Protein 8XJC (pdb70)

Sequence (555 aa):
DKRDITAIKNMAGCYEVSFNFSETFSPNKEYKKKDNYHSKALEWVAVVEEQPNKIALQHLLVVNPKGEGKNAIVKHWRQDWLYENTDLYVFNKENHWKYKSLNPKQVKGQWTQIVYQVDDAPRYSGSGTWIHLDEKTFWESTADAPLPRREYTTRTDYNVLNRTNRHEITEWGWLHFQDNKKILRQDNQEDTIVAEEIGKEYYKKIDDKKCLIAQNYWKEYAPLWAAVREEWANKMNKKQDLYVKPKVQDTYLYSELMKLEPQQTTEAKELVKKYIVDKRDITAIKNMAGCYEVSFNFSETFSPNKEYKKKDNYHSKALEWVAVVEEQPNKIALQHLLVVNPKGEGKNAIVKHWRQDWLYENTDLYVFNKENHWKYKSLNPKQVKGQWTQIVYQVDDAPRYSGSGTWIHLDEKTFWESTADAPLPRREYTTRTDYNVLNRTNRHEITEWGWLHFQDNKKILRQDNQEDTIVAEEIGKEYYKKIDDKKCLIAQNYWKEYAPLWAAVREEWANKMNKKQDLYVKPKVQDTYLYSELMKLEPQQTTEAKELVKKYIVK

B-factor: mean 46.9, std 15.64, range [17.6, 146.53]

Solvent-accessible surface area: 26877 Å² total; per-residue (Å²): 100,151,116,9,50,70,3,0,79,69,0,18,15,0,0,57,0,16,25,23,14,1,8,4,31,32,103,84,166,131,41,171,69,86,140,57,88,108,34,127,22,23,0,33,2,12,57,44,47,91,82,114,85,61,0,1,0,0,0,0,33,10,97,64,86,194,19,161,23,52,132,3,4,56,1,46,19,12,0,6,0,40,70,69,25,34,46,6,7,38,12,49,74,112,60,20,10,99,30,100,75,32,88,85,148,103,2,138,24,15,6,0,2,9,1,19,46,46,19,0,2,0,45,7,4,7,26,0,17,7,9,26,78,41,156,54,37,5,2,21,10,73,9,42,0,24,28,17,164,38,15,119,92,100,16,139,60,7,35,0,0,22,11,32,2,21,0,29,31,33,188,84,6,0,31,4,22,1,31,0,74,1,15,32,58,88,113,154,83,130,80,65,56,22,1,21,2,1,0,10,15,58,0,97,112,54,82,90,138,109,0,88,31,0,62,77,4,22,162,101,21,26,81,1,1,35,5,0,29,101,22,2,39,78,29,19,113,122,111,79,43,0,110,15,102,70,71,22,147,122,40,124,6,46,44,23,2,38,147,24,80,20,144,43,51,97,81,0,58,92,28,0,99,88,2,29,124,106,151,129,7,56,71,3,0,79,62,0,15,10,0,0,55,0,16,33,22,18,2,9,5,30,32,105,80,191,150,46,174,66,81,141,57,87,113,35,114,22,26,0,39,2,8,57,34,46,95,91,126,75,62,3,1,0,0,0,0,29,11,99,68,90,190,17,160,32,48,144,4,4,65,5,44,27,10,0,4,0,30,69,75,25,36,47,5,4,32,8,36,31,119,54,24,8,82,53,100,72,38,77,100,149,87,3,161,22,16,7,0,2,6,2,21,40,43,31,1,3,0,49,11,4,5,22,0,18,7,9,27,83,37,182,55,36,7,1,20,14,84,8,40,0,18,27,13,160,41,18,120,91,84,16,136,62,10,33,0,0,26,20,45,2,22,1,30,32,36,182,101,9,0,29,7,23,5,21,0,71,2,16,60,41,66,118,162,106,157,62,68,53,30,0,14,2,0,0,11,5,69,2,122,106,46,97,73,131,138,0,68,27,0,40,76,8,22,168,98,17,27,81,1,1,41,5,0,40,101,24,3,36,78,19,26,110,132,105,97,48,1,94,18,78,87,87,20,167,116,30,134,6,44,52,38,0,31,149,24,101,18,150,49,44,86,74,0,49,94,22,0,112,89,3,19,79,156

Radius of gyration: 26.96 Å; Cα contacts (8 Å, |Δi|>4): 1261; chains: 2; bounding box: 69×71×64 Å

Structure (mmCIF, N/CA/C/O backbone):
data_8XJC
#
_entry.id   8XJC
#
_cell.length_a   110.480
_cell.length_b   120.060
_cell.length_c   53.850
_cell.angle_alpha   90.00
_cell.angle_beta   90.00
_cell.angle_gamma   90.00
#
_symmetry.space_group_name_H-M   'P 21 21 2'
#
loop_
_entity.id
_entity.type
_entity.pdbx_description
1 polymer haemophore
2 water water
#
loop_
_atom_site.group_PDB
_atom_site.id
_atom_site.type_symbol
_atom_site.label_atom_id
_atom_site.label_alt_id
_atom_site.label_comp_id
_atom_site.label_asym_id
_atom_site.label_entity_id
_atom_site.label_seq_id
_atom_site.pdbx_PDB_ins_code
_atom_site.Cartn_x
_atom_site.Cartn_y
_atom_site.Cartn_z
_atom_site.occupancy
_atom_site.B_iso_or_equiv
_atom_site.auth_seq_id
_atom_site.auth_comp_id
_atom_site.auth_asym_id
_atom_site.auth_atom_id
_atom_site.pdbx_PDB_model_num
ATOM 1 N N . ASP A 1 21 ? -1.389 23.870 -26.154 1.00 52.42 21 ASP A N 1
ATOM 2 C CA . ASP A 1 21 ? -2.406 23.881 -27.161 1.00 50.20 21 ASP A CA 1
ATOM 3 C C . ASP A 1 21 ? -2.789 25.298 -27.212 1.00 50.05 21 ASP A C 1
ATOM 4 O O . ASP A 1 21 ? -3.644 25.641 -28.020 1.00 46.80 21 ASP A O 1
ATOM 9 N N . LYS A 1 22 ? -2.193 26.130 -26.361 1.00 55.94 22 LYS A N 1
ATOM 10 C CA . LYS A 1 22 ? -2.538 27.558 -26.284 1.00 49.74 22 LYS A CA 1
ATOM 11 C C . LYS A 1 22 ? -3.870 27.693 -25.644 1.00 47.11 22 LYS A C 1
ATOM 12 O O . LYS A 1 22 ? -4.067 28.555 -24.808 1.00 42.85 22 LYS A O 1
ATOM 18 N N . ARG A 1 23 ? -4.793 26.831 -26.018 1.00 44.22 23 ARG A N 1
ATOM 19 C CA . ARG A 1 23 ? -6.101 26.826 -25.430 1.00 38.96 23 ARG A CA 1
ATOM 20 C C . ARG A 1 23 ? -5.943 26.329 -24.028 1.00 36.89 23 ARG A C 1
ATOM 21 O O . ARG A 1 23 ? -6.806 26.536 -23.198 1.00 36.82 23 ARG A O 1
ATOM 29 N N . ASP A 1 24 ? -4.823 25.699 -23.742 1.00 35.92 24 ASP A N 1
ATOM 30 C CA . ASP A 1 24 ? -4.553 25.205 -22.409 1.00 34.02 24 ASP A CA 1
ATOM 31 C C . ASP A 1 24 ? -4.396 26.352 -21.475 1.00 32.23 24 ASP A C 1
ATOM 32 O O . ASP A 1 24 ? -4.966 26.349 -20.413 1.00 33.38 24 ASP A O 1
ATOM 37 N N . ILE A 1 25 ? -3.631 27.347 -21.866 1.00 36.48 25 ILE A N 1
ATOM 38 C CA . ILE A 1 25 ? -3.380 28.524 -21.048 1.00 35.46 25 ILE A CA 1
ATOM 39 C C . ILE A 1 25 ? -4.602 29.383 -20.951 1.00 31.56 25 ILE A C 1
ATOM 40 O O . ILE A 1 25 ? -4.876 29.960 -19.923 1.00 32.46 25 ILE A O 1
ATOM 45 N N . THR A 1 26 ? -5.363 29.448 -22.018 1.00 30.69 26 THR A N 1
ATOM 46 C CA . THR A 1 26 ? -6.582 30.218 -22.030 1.00 35.28 26 THR A CA 1
ATOM 47 C C . THR A 1 26 ? -7.563 29.623 -21.046 1.00 37.17 26 THR A C 1
ATOM 48 O O . THR A 1 26 ? -8.272 30.344 -20.371 1.00 37.69 26 THR A O 1
ATOM 52 N N . ALA A 1 27 ? -7.589 28.313 -20.928 1.00 30.29 27 ALA A N 1
ATOM 53 C CA . ALA A 1 27 ? -8.469 27.628 -19.995 1.00 31.47 27 ALA A CA 1
ATOM 54 C C . ALA A 1 27 ? -8.183 27.852 -18.536 1.00 32.01 27 ALA A C 1
ATOM 55 O O . ALA A 1 27 ? -9.093 27.973 -17.746 1.00 29.35 27 ALA A O 1
ATOM 57 N N . ILE A 1 28 ? -6.921 27.855 -18.158 1.00 31.85 28 ILE A N 1
ATOM 58 C CA . ILE A 1 28 ? -6.543 28.109 -16.782 1.00 33.92 28 ILE A CA 1
ATOM 59 C C . ILE A 1 28 ? -6.846 29.541 -16.404 1.00 40.16 28 ILE A C 1
ATOM 60 O O . ILE A 1 28 ? -7.300 29.822 -15.311 1.00 43.01 28 ILE A O 1
ATOM 65 N N . LYS A 1 29 ? -6.633 30.458 -17.324 1.00 38.49 29 LYS A N 1
ATOM 66 C CA . LYS A 1 29 ? -6.843 31.860 -17.043 1.00 37.33 29 LYS A CA 1
ATOM 67 C C . LYS A 1 29 ? -8.293 32.263 -17.081 1.00 42.46 29 LYS A C 1
ATOM 68 O O . LYS A 1 29 ? -8.614 33.402 -16.795 1.00 49.25 29 LYS A O 1
ATOM 74 N N . ASN A 1 30 ? -9.184 31.337 -17.409 1.00 41.94 30 ASN A N 1
ATOM 75 C CA . ASN A 1 30 ? -10.618 31.612 -17.402 1.00 42.73 30 ASN A CA 1
ATOM 76 C C . ASN A 1 30 ? -11.174 31.179 -16.074 1.00 40.37 30 ASN A C 1
ATOM 77 O O . ASN A 1 30 ? -12.368 31.255 -15.850 1.00 37.80 30 ASN A O 1
ATOM 82 N N . MET A 1 31 ? -10.309 30.714 -15.186 1.00 35.39 31 MET A N 1
ATOM 83 C CA . MET A 1 31 ? -10.728 30.292 -13.873 1.00 38.98 31 MET A CA 1
ATOM 84 C C . MET A 1 31 ? -10.507 31.453 -12.961 1.00 39.73 31 MET A C 1
ATOM 85 O O . MET A 1 31 ? -10.590 31.331 -11.759 1.00 34.96 31 MET A O 1
ATOM 90 N N . ALA A 1 32 ? -10.250 32.603 -13.536 1.00 38.44 32 ALA A N 1
ATOM 91 C CA . ALA A 1 32 ? -9.997 33.783 -12.769 1.00 37.41 32 ALA A CA 1
ATOM 92 C C . ALA A 1 32 ? -11.068 34.821 -12.919 1.00 39.18 32 ALA A C 1
ATOM 93 O O . ALA A 1 32 ? -11.692 34.911 -13.949 1.00 44.92 32 ALA A O 1
ATOM 95 N N . GLY A 1 33 ? -11.280 35.622 -11.890 1.00 39.36 33 GLY A N 1
ATOM 96 C CA . GLY A 1 33 ? -12.276 36.673 -11.922 1.00 38.25 33 GLY A CA 1
ATOM 97 C C . GLY A 1 33 ? -12.985 36.797 -10.611 1.00 38.45 33 GLY A C 1
ATOM 98 O O . GLY A 1 33 ? -12.471 36.342 -9.613 1.00 34.99 33 GLY A O 1
ATOM 99 N N . CYS A 1 34 ? -14.154 37.422 -10.601 1.00 40.41 34 CYS A N 1
ATOM 100 C CA . CYS A 1 34 ? -14.952 37.477 -9.384 1.00 38.94 34 CYS A CA 1
ATOM 101 C C . CYS A 1 34 ? -16.041 36.462 -9.509 1.00 37.22 34 CYS A C 1
ATOM 102 O O . CYS A 1 34 ? -16.707 36.405 -10.519 1.00 43.56 34 CYS A O 1
ATOM 105 N N . TYR A 1 35 ? -16.200 35.633 -8.495 1.00 37.58 35 TYR A N 1
ATOM 106 C CA . TYR A 1 35 ? -17.169 34.564 -8.540 1.00 41.57 35 TYR A CA 1
ATOM 107 C C . TYR A 1 35 ? -18.034 34.407 -7.320 1.00 38.58 35 TYR A C 1
ATOM 108 O O . TYR A 1 35 ? -17.623 34.723 -6.231 1.00 39.47 35 TYR A O 1
ATOM 117 N N . GLU A 1 36 ? -19.247 33.919 -7.513 1.00 38.84 36 GLU A N 1
ATOM 118 C CA . GLU A 1 36 ? -20.116 33.605 -6.406 1.00 40.31 36 GLU A CA 1
ATOM 119 C C . GLU A 1 36 ? -20.115 32.107 -6.376 1.00 40.70 36 GLU A C 1
ATOM 120 O O . GLU A 1 36 ? -20.615 31.485 -7.287 1.00 41.95 36 GLU A O 1
ATOM 126 N N . VAL A 1 37 ? -19.567 31.513 -5.323 1.00 42.44 37 VAL A N 1
ATOM 127 C CA . VAL A 1 37 ? -19.394 30.071 -5.283 1.00 37.00 37 VAL A CA 1
ATOM 128 C C . VAL A 1 37 ? -20.381 29.309 -4.451 1.00 39.62 37 VAL A C 1
ATOM 129 O O . VAL A 1 37 ? -20.708 29.714 -3.367 1.00 44.12 37 VAL A O 1
ATOM 133 N N . SER A 1 38 ? -20.856 28.196 -4.973 1.00 34.94 38 SER A N 1
ATOM 134 C CA . SER A 1 38 ? -21.794 27.360 -4.271 1.00 42.81 38 SER A CA 1
ATOM 135 C C . SER A 1 38 ? -21.113 26.067 -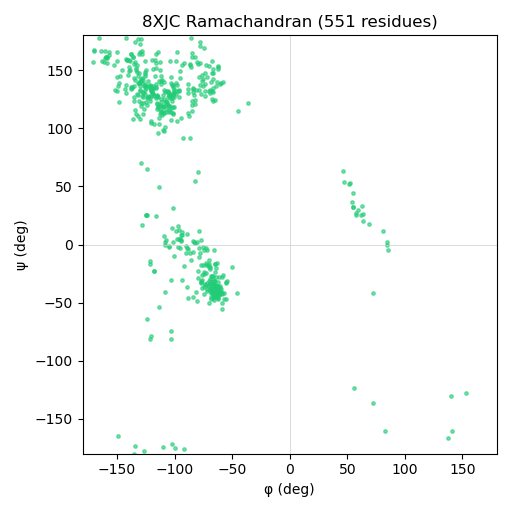4.020 1.00 40.98 38 SER A C 1
ATOM 136 O O . SER A 1 38 ? -20.710 25.404 -4.946 1.00 34.75 38 SER A O 1
ATOM 139 N N . PHE A 1 39 ? -20.982 25.696 -2.760 1.00 37.79 39 PHE A N 1
ATOM 140 C CA . PHE A 1 39 ? -20.299 24.479 -2.408 1.00 34.44 39 PHE A CA 1
ATOM 141 C C . PHE A 1 39 ? -21.304 23.426 -2.026 1.00 37.91 39 PHE A C 1
ATOM 142 O O . PHE A 1 39 ? -22.118 23.642 -1.165 1.00 34.17 39 PHE A O 1
ATOM 150 N N . ASN A 1 40 ? -21.233 22.273 -2.671 1.00 37.12 40 ASN A N 1
ATOM 151 C CA . ASN A 1 40 ? -22.190 21.220 -2.450 1.00 31.37 40 ASN A CA 1
ATOM 152 C C . ASN A 1 40 ? -21.510 19.884 -2.320 1.00 29.46 40 ASN A C 1
ATOM 153 O O . ASN A 1 40 ? -20.793 19.487 -3.202 1.00 29.03 40 ASN A O 1
ATOM 158 N N . PHE A 1 41 ? -21.737 19.189 -1.214 1.00 32.31 41 PHE A N 1
ATOM 159 C CA . PHE A 1 41 ? -21.132 17.880 -0.963 1.00 34.75 41 PHE A CA 1
ATOM 160 C C . PHE A 1 41 ? -22.113 16.814 -0.472 1.00 33.62 41 PHE A C 1
ATOM 161 O O . PHE A 1 41 ? -22.827 17.049 0.465 1.00 38.00 41 PHE A O 1
ATOM 169 N N . SER A 1 42 ? -22.133 15.642 -1.099 1.00 31.24 42 SER A N 1
ATOM 170 C CA . SER A 1 42 ? -23.037 14.551 -0.723 1.00 32.97 42 SER A CA 1
ATOM 171 C C . SER A 1 42 ? -22.380 13.230 -0.672 1.00 33.07 42 SER A C 1
ATOM 172 O O . SER A 1 42 ? -21.774 12.797 -1.625 1.00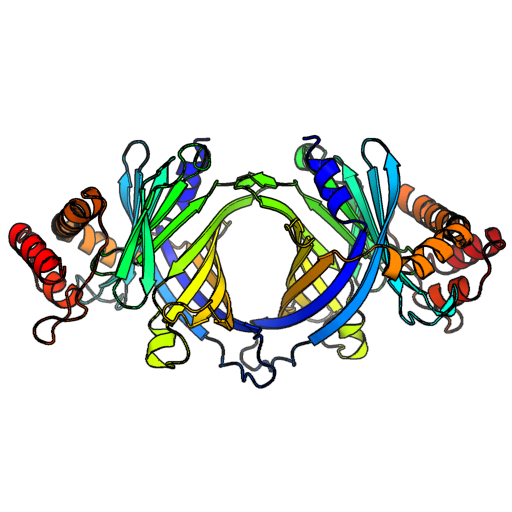 35.79 42 SER A O 1
ATOM 175 N N . GLU A 1 43 ? -22.536 12.553 0.440 1.00 32.78 43 GLU A N 1
ATOM 176 C CA . GLU A 1 43 ? -21.994 11.240 0.566 1.00 32.96 43 GLU A CA 1
ATOM 177 C C . GLU A 1 43 ? -22.826 10.282 -0.206 1.00 33.21 43 GLU A C 1
ATOM 178 O O . GLU A 1 43 ? -24.032 10.401 -0.247 1.00 41.72 43 GLU A O 1
ATOM 184 N N . THR A 1 44 ? -22.180 9.312 -0.826 1.00 37.74 44 THR A N 1
ATOM 185 C CA . THR A 1 44 ? -22.870 8.394 -1.701 1.00 39.01 44 THR A CA 1
ATOM 186 C C . THR A 1 44 ? -22.792 6.934 -1.307 1.00 34.06 44 THR A C 1
ATOM 187 O O . THR A 1 44 ? -23.721 6.400 -0.738 1.00 37.02 44 THR A O 1
ATOM 191 N N . PHE A 1 45 ? -21.681 6.285 -1.596 1.00 37.54 45 PHE A N 1
ATOM 192 C CA . PHE A 1 45 ? -21.542 4.867 -1.328 1.00 37.01 45 PHE A CA 1
ATOM 193 C C . PHE A 1 45 ? -20.533 4.489 -0.261 1.00 40.77 45 PHE A C 1
ATOM 194 O O . PHE A 1 45 ? -19.607 5.223 -0.011 1.00 47.89 45 PHE A O 1
ATOM 202 N N . SER A 1 46 ? -20.686 3.324 0.346 1.00 44.95 46 SER A N 1
ATOM 203 C CA . SER A 1 46 ? -19.723 2.841 1.322 1.00 42.77 46 SER A CA 1
ATOM 204 C C . SER A 1 46 ? -19.697 1.349 1.301 1.00 44.10 46 SER A C 1
ATOM 205 O O . SER A 1 46 ? -20.725 0.729 1.098 1.00 46.77 46 SER A O 1
ATOM 208 N N . PRO A 1 47 ? -18.499 0.735 1.507 1.00 44.76 47 PRO A N 1
ATOM 209 C CA . PRO A 1 47 ? -18.516 -0.725 1.572 1.00 42.40 47 PRO A CA 1
ATOM 210 C C . PRO A 1 47 ? -19.121 -1.289 2.822 1.00 43.68 47 PRO A C 1
ATOM 211 O O . PRO A 1 47 ? -19.461 -2.456 2.834 1.00 49.31 47 PRO A O 1
ATOM 215 N N . ASN A 1 48 ? -19.243 -0.495 3.865 1.00 45.04 48 ASN A N 1
ATOM 216 C CA . ASN A 1 48 ? -19.894 -0.937 5.067 1.00 50.27 48 ASN A CA 1
ATOM 217 C C . ASN A 1 48 ? -21.349 -0.747 4.798 1.00 51.96 48 ASN A C 1
ATOM 218 O O . ASN A 1 48 ? -21.794 0.351 4.538 1.00 60.41 48 ASN A O 1
ATOM 223 N N . LYS A 1 49 ? -22.111 -1.815 4.865 1.00 47.44 49 LYS A N 1
ATOM 224 C CA . LYS A 1 49 ? -23.520 -1.752 4.562 1.00 57.75 49 LYS A CA 1
ATOM 225 C C . LYS A 1 49 ? -24.268 -1.053 5.652 1.00 59.26 49 LYS A C 1
ATOM 226 O O . LYS A 1 49 ? -25.311 -0.454 5.423 1.00 60.20 49 LYS A O 1
ATOM 232 N N . GLU A 1 50 ? -23.714 -1.072 6.843 1.00 61.70 50 GLU A N 1
ATOM 233 C CA . GLU A 1 50 ? -24.394 -0.500 7.976 1.00 59.27 50 GLU A CA 1
ATOM 234 C C . GLU A 1 50 ? -24.067 0.952 8.136 1.00 58.37 50 GLU A C 1
ATOM 235 O O . GLU A 1 50 ? -24.440 1.559 9.125 1.00 56.74 50 GLU A O 1
ATOM 241 N N . TYR A 1 51 ? -23.392 1.527 7.157 1.00 54.13 51 TYR A N 1
ATOM 242 C CA . TYR A 1 51 ? -22.974 2.904 7.251 1.00 48.71 51 TYR A CA 1
ATOM 243 C C . TYR A 1 51 ? -24.099 3.883 7.200 1.00 48.39 51 TYR A C 1
ATOM 244 O O . TYR A 1 51 ? -25.026 3.730 6.426 1.00 47.78 51 TYR A O 1
ATOM 253 N N . LYS A 1 52 ? -24.003 4.922 8.019 1.00 48.82 52 LYS A N 1
ATOM 254 C CA . LYS A 1 52 ? -25.004 5.961 8.020 1.00 55.19 52 LYS A CA 1
ATOM 255 C C . LYS A 1 52 ? -24.446 7.184 7.387 1.00 52.52 52 LYS A C 1
ATOM 256 O O . LYS A 1 52 ? -23.519 7.783 7.899 1.00 50.18 52 LYS A O 1
ATOM 262 N N . LYS A 1 53 ? -25.034 7.576 6.275 1.00 52.34 53 LYS A N 1
ATOM 263 C CA . LYS A 1 53 ? -24.556 8.715 5.548 1.00 48.79 53 LYS A CA 1
ATOM 264 C C . LYS A 1 53 ? -24.747 9.983 6.298 1.00 48.78 53 LYS A C 1
ATOM 265 O O . LYS A 1 53 ? -25.759 10.181 6.940 1.00 55.50 53 LYS A O 1
ATOM 271 N N . LYS A 1 54 ? -23.791 10.877 6.181 1.00 44.54 54 LYS A N 1
ATOM 272 C CA . LYS A 1 54 ? -23.895 12.137 6.836 1.00 41.85 54 LYS A CA 1
ATOM 273 C C . LYS A 1 54 ? -24.685 13.091 6.000 1.00 45.10 54 LYS A C 1
ATOM 274 O O . LYS A 1 54 ? -24.895 12.858 4.825 1.00 44.37 54 LYS A O 1
ATOM 280 N N . ASP A 1 55 ? -25.130 14.176 6.606 1.00 42.81 55 ASP A N 1
ATOM 281 C CA . ASP A 1 55 ? -25.913 15.168 5.913 1.00 41.61 55 ASP A CA 1
ATOM 282 C C . ASP A 1 55 ? -25.129 15.947 4.907 1.00 41.54 55 ASP A C 1
ATOM 283 O O . ASP A 1 55 ? -23.931 16.122 5.042 1.00 41.58 55 ASP A O 1
ATOM 288 N N . ASN A 1 56 ? -25.807 16.455 3.899 1.00 41.80 56 ASN A N 1
ATOM 289 C CA . ASN A 1 56 ? -25.121 17.125 2.819 1.00 33.70 56 ASN A CA 1
ATOM 290 C C . ASN A 1 56 ? -24.674 18.495 3.200 1.00 40.15 56 ASN A C 1
ATOM 291 O O . ASN A 1 56 ? -25.338 19.177 3.958 1.00 43.40 56 ASN A O 1
ATOM 296 N N . TYR A 1 57 ? -23.541 18.913 2.669 1.00 42.89 57 TYR A N 1
ATOM 297 C CA . TYR A 1 57 ? -22.989 20.206 2.981 1.00 37.76 57 TYR A CA 1
ATOM 298 C C . TYR A 1 57 ? -23.259 21.202 1.920 1.00 37.14 57 TYR A C 1
ATOM 299 O O . TYR A 1 57 ? -23.026 20.938 0.764 1.00 39.14 57 TYR A O 1
ATOM 308 N N . HIS A 1 58 ? -23.760 22.360 2.305 1.00 37.06 58 HIS A N 1
ATOM 309 C CA . HIS A 1 58 ? -23.951 23.418 1.361 1.00 31.56 58 HIS A CA 1
ATOM 310 C C . HIS A 1 58 ? -23.464 24.682 1.965 1.00 38.95 58 HIS A C 1
ATOM 311 O O . HIS A 1 58 ? -23.718 24.946 3.121 1.00 45.99 58 HIS A O 1
ATOM 318 N N . SER A 1 59 ? -22.742 25.464 1.193 1.00 31.90 59 SER A N 1
ATOM 319 C CA . SER A 1 59 ? -22.286 26.744 1.638 1.00 36.08 59 SER A CA 1
ATOM 320 C C . SER A 1 59 ? -22.181 27.629 0.444 1.00 36.86 59 SER A C 1
ATOM 321 O O . SER A 1 59 ? -22.219 27.162 -0.672 1.00 37.46 59 SER A O 1
ATOM 324 N N . LYS A 1 60 ? -22.066 28.920 0.669 1.00 41.08 60 LYS A N 1
ATOM 325 C CA . LYS A 1 60 ? -21.852 29.861 -0.411 1.00 38.08 60 LYS A CA 1
ATOM 326 C C . LYS A 1 60 ? -20.775 30.851 -0.027 1.00 41.09 60 LYS A C 1
ATOM 327 O O . LYS A 1 60 ? -20.559 31.106 1.141 1.00 49.32 60 LYS A O 1
ATOM 333 N N . ALA A 1 61 ? -20.121 31.434 -1.007 1.00 38.64 61 ALA A N 1
ATOM 334 C CA . ALA A 1 61 ? -19.076 32.387 -0.750 1.00 40.47 61 ALA A CA 1
ATOM 335 C C . ALA A 1 61 ? -18.767 33.304 -1.886 1.00 42.71 61 ALA A C 1
ATOM 336 O O . ALA A 1 61 ? -19.099 33.020 -3.010 1.00 47.59 61 ALA A O 1
ATOM 338 N N . LEU A 1 62 ? -18.114 34.410 -1.593 1.00 38.46 62 LEU A N 1
ATOM 339 C CA . LEU A 1 62 ? -17.683 35.314 -2.623 1.00 37.54 62 LEU A CA 1
ATOM 340 C C . LEU A 1 62 ? -16.193 35.205 -2.718 1.00 40.53 62 LEU A C 1
ATOM 341 O O . LEU A 1 62 ? -15.512 35.348 -1.738 1.00 45.51 62 LEU A O 1
ATOM 346 N N . GLU A 1 63 ? -15.684 34.931 -3.905 1.00 35.30 63 GLU A N 1
ATOM 347 C CA . GLU A 1 63 ? -14.269 34.770 -4.104 1.00 37.00 63 GLU A CA 1
ATOM 348 C C . GLU A 1 63 ? -13.667 35.524 -5.236 1.00 35.93 63 GLU A C 1
ATOM 349 O O . GLU A 1 63 ? -14.291 35.720 -6.244 1.00 36.27 63 GLU A O 1
ATOM 355 N N . TRP A 1 64 ? -12.425 35.931 -5.072 1.00 33.73 64 TRP A N 1
ATOM 356 C CA . TRP A 1 64 ? -11.699 36.573 -6.136 1.00 37.70 64 TRP A CA 1
ATOM 357 C C . TRP A 1 64 ? -10.562 35.674 -6.511 1.00 40.29 64 TRP A C 1
ATOM 358 O O . TRP A 1 64 ? -9.747 35.359 -5.684 1.00 37.51 64 TRP A O 1
ATOM 369 N N . VAL A 1 65 ? -10.505 35.260 -7.764 1.00 34.93 65 VAL A N 1
ATOM 370 C CA . VAL A 1 65 ? -9.404 34.468 -8.222 1.00 36.53 65 VAL A CA 1
ATOM 371 C C . VAL A 1 65 ? -8.547 35.367 -9.076 1.00 33.22 65 VAL A C 1
ATOM 372 O O . VAL A 1 65 ? -9.033 36.013 -9.977 1.00 30.80 65 VAL A O 1
ATOM 376 N N . ALA A 1 66 ? -7.265 35.428 -8.766 1.00 37.43 66 ALA A N 1
ATOM 377 C CA . ALA A 1 66 ? -6.349 36.309 -9.472 1.00 40.14 66 ALA A CA 1
ATOM 378 C C . ALA A 1 66 ? -5.145 35.617 -10.046 1.00 44.14 66 ALA A C 1
ATOM 379 O O . ALA A 1 66 ? -4.620 34.712 -9.436 1.00 45.95 66 ALA A O 1
ATOM 381 N N . VAL A 1 67 ? -4.649 36.087 -11.185 1.00 37.93 67 VAL A N 1
ATOM 382 C CA . VAL A 1 67 ? -3.449 35.526 -11.775 1.00 34.76 67 VAL A CA 1
ATOM 383 C C . VAL A 1 67 ? -2.208 36.179 -11.217 1.00 40.98 67 VAL A C 1
ATOM 384 O O . VAL A 1 67 ? -1.739 37.162 -11.751 1.00 43.51 67 VAL A O 1
ATOM 388 N N . VAL A 1 68 ? -1.644 35.614 -10.165 1.00 42.86 68 VAL A N 1
ATOM 389 C CA . VAL A 1 68 ? -0.474 36.178 -9.515 1.00 39.63 68 VAL A CA 1
ATOM 390 C C . VAL A 1 68 ? 0.824 35.981 -10.282 1.00 45.24 68 VAL A C 1
ATOM 391 O O . VAL A 1 68 ? 1.619 36.900 -10.385 1.00 47.41 68 VAL A O 1
ATOM 395 N N . GLU A 1 69 ? 1.046 34.802 -10.834 1.00 47.19 69 GLU A N 1
ATOM 396 C CA . GLU A 1 69 ? 2.240 34.535 -11.609 1.00 43.05 69 GLU A CA 1
ATOM 397 C C . GLU A 1 69 ? 1.981 33.920 -12.953 1.00 39.35 69 GLU A C 1
ATOM 398 O O . GLU A 1 69 ? 1.440 32.850 -13.031 1.00 48.75 69 GLU A O 1
ATOM 404 N N . GLU A 1 70 ? 2.372 34.584 -14.024 1.00 36.91 70 GLU A N 1
ATOM 405 C CA . GLU A 1 70 ? 2.247 34.003 -15.354 1.00 46.02 70 GLU A CA 1
ATOM 406 C C . GLU A 1 70 ? 3.565 34.026 -16.093 1.00 51.00 70 GLU A C 1
ATOM 407 O O . GLU A 1 70 ? 4.119 35.078 -16.353 1.00 52.64 70 GLU A O 1
ATOM 413 N N . GLN A 1 71 ? 4.091 32.856 -16.405 1.00 53.68 71 GLN A N 1
ATOM 414 C CA . GLN A 1 71 ? 5.340 32.744 -17.108 1.00 53.00 71 GLN A CA 1
ATOM 415 C C . GLN A 1 71 ? 4.929 31.806 -18.198 1.00 52.86 71 GLN A C 1
ATOM 416 O O . GLN A 1 71 ? 3.789 31.380 -18.236 1.00 44.98 71 GLN A O 1
ATOM 422 N N . PRO A 1 72 ? 5.844 31.483 -19.141 1.00 55.17 72 PRO A N 1
ATOM 423 C CA . PRO A 1 72 ? 5.326 30.621 -20.201 1.00 53.74 72 PRO A CA 1
ATOM 424 C C . PRO A 1 72 ? 4.747 29.275 -19.769 1.00 61.15 72 PRO A C 1
ATOM 425 O O . PRO A 1 72 ? 3.708 28.895 -20.291 1.00 58.78 72 PRO A O 1
ATOM 429 N N . ASN A 1 73 ? 5.381 28.566 -18.844 1.00 54.10 73 ASN A N 1
ATOM 430 C CA . ASN A 1 73 ? 4.895 27.245 -18.467 1.00 42.45 73 ASN A CA 1
ATOM 431 C C . ASN A 1 73 ? 4.446 27.165 -17.028 1.00 43.24 73 ASN A C 1
ATOM 432 O O . ASN A 1 73 ? 4.407 26.092 -16.459 1.00 40.46 73 ASN A O 1
ATOM 437 N N . LYS A 1 74 ? 4.071 28.298 -16.448 1.00 47.08 74 LYS A N 1
ATOM 438 C CA . LYS A 1 74 ? 3.567 28.331 -15.084 1.00 38.19 74 LYS A CA 1
ATOM 439 C C . LYS A 1 74 ? 2.552 29.411 -14.885 1.00 37.34 74 LYS A C 1
ATOM 440 O O . LYS A 1 74 ? 2.830 30.557 -15.131 1.00 41.08 74 LYS A O 1
ATOM 446 N N . ILE A 1 75 ? 1.360 29.051 -14.450 1.00 38.25 75 ILE A N 1
ATOM 447 C CA . ILE A 1 75 ? 0.327 30.011 -14.154 1.00 33.06 75 ILE A CA 1
ATOM 448 C C . ILE A 1 75 ? -0.150 29.728 -12.755 1.00 31.52 75 ILE A C 1
ATOM 449 O O . ILE A 1 75 ? -0.489 28.619 -12.435 1.00 37.31 75 ILE A O 1
ATOM 454 N N . ALA A 1 76 ? -0.152 30.732 -11.907 1.00 35.08 76 ALA A N 1
ATOM 455 C CA . ALA A 1 76 ? -0.616 30.580 -10.552 1.00 36.75 76 ALA A CA 1
ATOM 456 C C . ALA A 1 76 ? -1.839 31.418 -10.285 1.00 41.32 76 ALA A C 1
ATOM 457 O O . ALA A 1 76 ? -1.897 32.570 -10.662 1.00 36.41 76 ALA A O 1
ATOM 459 N N . LEU A 1 77 ? -2.820 30.832 -9.616 1.00 38.04 77 LEU A N 1
ATOM 460 C CA . LEU A 1 77 ? -4.055 31.525 -9.334 1.00 35.06 77 LEU A CA 1
ATOM 461 C C . LEU A 1 77 ? -4.341 31.553 -7.852 1.00 37.27 77 LEU A C 1
ATOM 462 O O . LEU A 1 77 ? -4.383 30.529 -7.225 1.00 42.25 77 LEU A O 1
ATOM 467 N N . GLN A 1 78 ? -4.575 32.728 -7.297 1.00 35.89 78 GLN A N 1
ATOM 468 C CA . GLN A 1 78 ? -4.852 32.855 -5.876 1.00 39.92 78 GLN A CA 1
ATOM 469 C C . GLN A 1 78 ? -6.301 33.126 -5.606 1.00 39.89 78 GLN A C 1
ATOM 470 O O . GLN A 1 78 ? -6.886 33.982 -6.224 1.00 44.29 78 GLN A O 1
ATOM 476 N N . HIS A 1 79 ? -6.879 32.385 -4.682 1.00 37.26 79 HIS A N 1
ATOM 477 C CA . HIS A 1 79 ? -8.264 32.548 -4.352 1.00 40.47 79 HIS A CA 1
ATOM 478 C C . HIS A 1 79 ? -8.351 33.325 -3.068 1.00 51.05 79 HIS A C 1
ATOM 479 O O . HIS A 1 79 ? -7.709 32.982 -2.096 1.00 54.06 79 HIS A O 1
ATOM 486 N N . LEU A 1 80 ? -9.129 34.393 -3.062 1.00 48.55 80 LEU A N 1
ATOM 487 C CA . LEU A 1 80 ? -9.314 35.176 -1.869 1.00 44.74 80 LEU A CA 1
ATOM 488 C C . LEU A 1 80 ? -10.804 35.280 -1.619 1.00 46.50 80 LEU A C 1
ATOM 489 O O . LEU A 1 80 ? -11.553 35.499 -2.535 1.00 45.01 80 LEU A O 1
ATOM 494 N N . LEU A 1 81 ? -11.235 35.124 -0.381 1.00 48.30 81 LEU A N 1
ATOM 495 C CA . LEU A 1 81 ? -12.639 35.188 -0.039 1.00 45.54 81 LEU A CA 1
ATOM 496 C C . LEU A 1 81 ? -13.021 36.460 0.646 1.00 46.81 81 LEU A C 1
ATOM 497 O O . LEU A 1 81 ? -12.395 36.831 1.612 1.00 55.49 81 LEU A O 1
ATOM 502 N N . VAL A 1 82 ? -14.057 37.132 0.165 1.00 53.02 82 VAL A N 1
ATOM 503 C CA . VAL A 1 82 ? -14.551 38.319 0.839 1.00 51.85 82 VAL A CA 1
ATOM 504 C C . VAL A 1 82 ? -15.570 37.872 1.851 1.00 54.06 82 VAL A C 1
ATOM 505 O O . VAL A 1 82 ? -16.618 37.364 1.491 1.00 56.95 82 VAL A O 1
ATOM 509 N N . VAL A 1 83 ? -15.257 38.040 3.126 1.00 61.25 83 VAL A N 1
ATOM 510 C CA . VAL A 1 83 ? -16.126 37.558 4.170 1.00 70.17 83 VAL A CA 1
ATOM 511 C C . VAL A 1 83 ? -17.064 38.660 4.605 1.00 73.20 83 VAL A C 1
ATOM 512 O O . VAL A 1 83 ? -18.188 38.390 5.017 1.00 71.59 83 VAL A O 1
ATOM 516 N N . ASN A 1 84 ? -16.618 39.901 4.517 1.00 70.73 84 ASN A N 1
ATOM 517 C CA . ASN A 1 84 ? -17.492 41.014 4.803 1.00 76.18 84 ASN A CA 1
ATOM 518 C C . ASN A 1 84 ? -17.452 41.962 3.645 1.00 76.97 84 ASN A C 1
ATOM 519 O O . ASN A 1 84 ? -16.446 42.610 3.403 1.00 77.34 84 ASN A O 1
ATOM 524 N N . PRO A 1 85 ? -18.574 42.096 2.903 1.00 78.99 85 PRO A N 1
ATOM 525 C CA . PRO A 1 85 ? -18.411 43.033 1.787 1.00 79.92 85 PRO A CA 1
ATOM 526 C C . PRO A 1 85 ? -18.611 44.472 2.178 1.00 84.53 85 PRO A C 1
ATOM 527 O O . PRO A 1 85 ? -18.362 45.364 1.380 1.00 85.52 85 PRO A O 1
ATOM 531 N N . LYS A 1 86 ? -19.035 44.722 3.402 1.00 88.19 86 LYS A N 1
ATOM 532 C CA . LYS A 1 86 ? -19.151 46.096 3.871 1.00 89.37 86 LYS A CA 1
ATOM 533 C C . LYS A 1 86 ? -17.906 46.438 4.659 1.00 89.91 86 LYS A C 1
ATOM 534 O O . LYS A 1 86 ? -17.885 47.428 5.382 1.00 86.02 86 LYS A O 1
ATOM 540 N N . GLY A 1 87 ? -16.850 45.645 4.525 1.00 94.01 87 GLY A N 1
ATOM 541 C CA . GLY A 1 87 ? -15.655 45.860 5.328 1.00 86.18 87 GLY A CA 1
ATOM 542 C C . GLY A 1 87 ? -14.537 46.579 4.641 1.00 79.50 87 GLY A C 1
ATOM 543 O O . GLY A 1 87 ? -14.674 46.995 3.501 1.00 77.04 87 GLY A O 1
ATOM 544 N N . GLU A 1 88 ? -13.404 46.686 5.329 1.00 79.36 88 GLU A N 1
ATOM 545 C CA . GLU A 1 88 ? -12.247 47.383 4.762 1.00 90.98 88 GLU A CA 1
ATOM 546 C C . GLU A 1 88 ? -10.940 46.644 4.932 1.00 90.47 88 GLU A C 1
ATOM 547 O O . GLU A 1 88 ? -10.476 46.441 6.046 1.00 96.58 88 GLU A O 1
ATOM 553 N N . GLY A 1 89 ? -10.333 46.228 3.834 1.00 86.23 89 GLY A N 1
ATOM 554 C CA . GLY A 1 89 ? -9.024 45.609 3.910 1.00 88.39 89 GLY A CA 1
ATOM 555 C C . GLY A 1 89 ? -8.856 44.226 4.464 1.00 91.74 89 GLY A C 1
ATOM 556 O O . GLY A 1 89 ? -9.618 43.330 4.146 1.00 79.96 89 GLY A O 1
ATOM 557 N N . LYS A 1 90 ? -7.837 44.046 5.289 1.00 95.87 90 LYS A N 1
ATOM 558 C CA . LYS A 1 90 ? -7.501 42.725 5.800 1.00 88.39 90 LYS A CA 1
ATOM 559 C C . LYS A 1 90 ? -8.540 41.950 6.543 1.00 85.66 90 LYS A C 1
ATOM 560 O O . LYS A 1 90 ? -8.634 40.743 6.380 1.00 85.14 90 LYS A O 1
ATOM 566 N N . ASN A 1 91 ? -9.304 42.597 7.405 1.00 87.48 91 ASN A N 1
ATOM 567 C CA . ASN A 1 91 ? -10.226 41.805 8.211 1.00 92.79 91 ASN A CA 1
ATOM 568 C C . ASN A 1 91 ? -11.506 41.511 7.481 1.00 86.39 91 ASN A C 1
ATOM 569 O O . ASN A 1 91 ? -12.382 40.831 8.003 1.00 81.26 91 ASN A O 1
ATOM 574 N N . ALA A 1 92 ? -11.586 41.958 6.240 1.00 80.61 92 ALA A N 1
ATOM 575 C CA . ALA A 1 92 ? -12.752 41.659 5.442 1.00 80.78 92 ALA A CA 1
ATOM 576 C C . ALA A 1 92 ? -12.394 40.595 4.443 1.00 79.15 92 ALA A C 1
ATOM 577 O O . ALA A 1 92 ? -13.242 40.135 3.698 1.00 74.09 92 ALA A O 1
ATOM 579 N N . ILE A 1 93 ? -11.137 40.176 4.442 1.00 76.37 93 ILE A N 1
ATOM 580 C CA . ILE A 1 93 ? -10.670 39.204 3.472 1.00 66.15 93 ILE A CA 1
ATOM 581 C C . ILE A 1 93 ? -10.038 38.008 4.135 1.00 69.20 93 ILE A C 1
ATOM 582 O O . ILE A 1 93 ? -9.322 38.152 5.111 1.00 77.23 93 ILE A O 1
ATOM 587 N N . VAL A 1 94 ? -10.362 36.812 3.643 1.00 62.16 94 VAL A N 1
ATOM 588 C CA . VAL A 1 94 ? -9.768 35.587 4.169 1.00 59.55 94 VAL A CA 1
ATOM 589 C C . VAL A 1 94 ? -9.086 34.882 3.006 1.00 59.78 94 VAL A C 1
ATOM 590 O O . VAL A 1 94 ? -9.701 34.664 1.966 1.00 61.20 94 VAL A O 1
ATOM 594 N N . LYS A 1 95 ? -7.818 34.529 3.170 1.00 59.42 95 LYS A N 1
ATOM 595 C CA . LYS A 1 95 ? -7.073 33.876 2.097 1.00 58.68 95 LYS A CA 1
ATOM 596 C C . LYS A 1 95 ? -7.619 32.477 1.804 1.00 60.74 95 LYS A C 1
ATOM 597 O O . LYS A 1 95 ? -8.121 31.802 2.702 1.00 58.84 95 LYS A O 1
ATOM 603 N N . HIS A 1 96 ? -7.547 32.048 0.547 1.00 63.30 96 HIS A N 1
ATOM 604 C CA . HIS A 1 96 ? -8.064 30.732 0.164 1.00 57.37 96 HIS A CA 1
ATOM 605 C C . HIS A 1 96 ? -7.086 30.019 -0.768 1.00 59.46 96 HIS A C 1
ATOM 606 O O . HIS A 1 96 ? -6.211 30.650 -1.338 1.00 57.10 96 HIS A O 1
ATOM 613 N N . TRP A 1 97 ? -7.205 28.707 -0.904 1.00 46.69 97 TRP A N 1
ATOM 614 C CA . TRP A 1 97 ? -6.261 27.922 -1.720 1.00 44.70 97 TRP A CA 1
ATOM 615 C C . TRP A 1 97 ? -5.666 28.475 -3.025 1.00 43.70 97 TRP A C 1
ATOM 616 O O . TRP A 1 97 ? -6.403 28.819 -3.946 1.00 47.07 97 TRP A O 1
ATOM 627 N N . ARG A 1 98 ? -4.337 28.565 -3.108 1.00 43.55 98 ARG A N 1
ATOM 628 C CA . ARG A 1 98 ? -3.669 28.960 -4.347 1.00 36.57 98 ARG A CA 1
ATOM 629 C C . ARG A 1 98 ? -3.616 27.753 -5.271 1.00 41.31 98 ARG A C 1
ATOM 630 O O . ARG A 1 98 ? -3.657 26.620 -4.793 1.00 46.69 98 ARG A O 1
ATOM 638 N N . GLN A 1 99 ? -3.526 27.967 -6.584 1.00 33.06 99 GLN A N 1
ATOM 639 C CA . GLN A 1 99 ? -3.564 26.861 -7.480 1.00 37.30 99 GLN A CA 1
ATOM 640 C C . GLN A 1 99 ? -2.473 27.124 -8.489 1.00 39.29 99 GLN A C 1
ATOM 641 O O . GLN A 1 99 ? -2.598 28.008 -9.303 1.00 36.28 99 GLN A O 1
ATOM 647 N N . ASP A 1 100 ? -1.381 26.379 -8.421 1.00 38.34 100 ASP A N 1
ATOM 648 C CA . ASP A 1 100 ? -0.260 26.581 -9.319 1.00 32.25 100 ASP A CA 1
ATOM 649 C C . ASP A 1 100 ? -0.249 25.566 -10.408 1.00 35.63 100 ASP A C 1
ATOM 650 O O . ASP A 1 100 ? -0.296 24.388 -10.157 1.00 37.25 100 ASP A O 1
ATOM 655 N N . TRP A 1 101 ? -0.155 26.029 -11.635 1.00 33.24 101 TRP A N 1
ATOM 656 C CA . TRP A 1 101 ? -0.217 25.142 -12.774 1.00 35.98 101 TRP A CA 1
ATOM 657 C C . TRP A 1 101 ? 1.092 25.060 -13.519 1.00 33.61 101 TRP A C 1
ATOM 658 O O . TRP A 1 101 ? 1.565 26.036 -14.047 1.00 32.31 101 TRP A O 1
ATOM 669 N N . LEU A 1 102 ? 1.655 23.866 -13.599 1.00 34.75 102 LEU A N 1
ATOM 670 C CA . LEU A 1 102 ? 2.963 23.682 -14.199 1.00 34.87 102 LEU A CA 1
ATOM 671 C C . LEU A 1 102 ? 3.008 22.695 -15.341 1.00 33.57 102 LEU A C 1
ATOM 672 O O . LEU A 1 102 ? 2.729 21.541 -15.149 1.00 34.28 102 LEU A O 1
ATOM 677 N N . TYR A 1 103 ? 3.408 23.142 -16.524 1.00 33.94 103 TYR A N 1
ATOM 678 C CA . TYR A 1 103 ? 3.428 22.300 -17.710 1.00 33.06 103 TYR A CA 1
ATOM 679 C C . TYR A 1 103 ? 4.557 21.328 -17.795 1.00 31.75 103 TYR A C 1
ATOM 680 O O . TYR A 1 103 ? 5.706 21.692 -17.637 1.00 32.38 103 TYR A O 1
ATOM 689 N N . GLU A 1 104 ? 4.222 20.080 -18.059 1.00 32.51 104 GLU A N 1
ATOM 690 C CA . GLU A 1 104 ? 5.198 19.022 -18.140 1.00 38.58 104 GLU A CA 1
ATOM 691 C C . GLU A 1 104 ? 6.106 18.959 -16.945 1.00 36.53 104 GLU A C 1
ATOM 692 O O . GLU A 1 104 ? 7.305 18.875 -17.087 1.00 39.14 104 GLU A O 1
ATOM 698 N N . ASN A 1 105 ? 5.516 18.912 -15.762 1.00 36.60 105 ASN A N 1
ATOM 699 C CA . ASN A 1 105 ? 6.285 18.906 -14.533 1.00 35.89 105 ASN A CA 1
ATOM 700 C C . ASN A 1 105 ? 6.500 17.519 -13.999 1.00 42.74 105 ASN A C 1
ATOM 701 O O . ASN A 1 105 ? 5.580 16.725 -13.929 1.00 48.68 105 ASN A O 1
ATOM 706 N N . THR A 1 106 ? 7.732 17.217 -13.635 1.00 41.66 106 THR A N 1
ATOM 707 C CA . THR A 1 106 ? 8.058 15.913 -13.137 1.00 39.11 106 THR A CA 1
ATOM 708 C C . THR A 1 106 ? 8.262 15.877 -11.649 1.00 41.91 106 THR A C 1
ATOM 709 O O . THR A 1 106 ? 8.511 14.834 -11.091 1.00 41.39 106 THR A O 1
ATOM 713 N N . ASP A 1 107 ? 8.143 17.008 -10.988 1.00 42.06 107 ASP A N 1
ATOM 714 C CA . ASP A 1 107 ? 8.417 17.088 -9.571 1.00 42.84 107 ASP A CA 1
ATOM 715 C C . ASP A 1 107 ? 7.171 17.375 -8.800 1.00 40.29 107 ASP A C 1
ATOM 716 O O . ASP A 1 107 ? 6.595 18.429 -8.945 1.00 48.08 107 ASP A O 1
ATOM 721 N N . LEU A 1 108 ? 6.740 16.454 -7.965 1.00 35.77 108 LEU A N 1
ATOM 722 C CA . LEU A 1 108 ? 5.491 16.621 -7.263 1.00 39.68 108 LEU A CA 1
ATOM 723 C C . LEU A 1 108 ? 5.571 16.323 -5.807 1.00 37.86 108 LEU A C 1
ATOM 724 O O . LEU A 1 108 ? 6.337 15.503 -5.390 1.00 44.69 108 LEU A O 1
ATOM 729 N N . TYR A 1 109 ? 4.775 16.997 -5.013 1.00 40.74 109 TYR A N 1
ATOM 730 C CA . TYR A 1 109 ? 4.709 16.687 -3.613 1.00 43.28 109 TYR A CA 1
ATOM 731 C C . TYR A 1 109 ? 3.355 16.120 -3.340 1.00 39.46 109 TYR A C 1
ATOM 732 O O . TYR A 1 109 ? 2.359 16.777 -3.527 1.00 39.27 109 TYR A O 1
ATOM 741 N N . VAL A 1 110 ? 3.319 14.896 -2.865 1.00 40.26 110 VAL A N 1
ATOM 742 C CA . VAL A 1 110 ? 2.074 14.221 -2.671 1.00 35.52 110 VAL A CA 1
ATOM 743 C C . VAL A 1 110 ? 1.798 13.912 -1.219 1.00 40.83 110 VAL A C 1
ATOM 744 O O . VAL A 1 110 ? 2.669 13.524 -0.483 1.00 44.88 110 VAL A O 1
ATOM 748 N N . PHE A 1 111 ? 0.575 14.109 -0.803 1.00 39.79 111 PHE A N 1
ATOM 749 C CA . PHE A 1 111 ? 0.203 13.857 0.553 1.00 38.89 111 PHE A CA 1
ATOM 750 C C . PHE A 1 111 ? 0.253 12.422 0.914 1.00 39.54 111 PHE A C 1
ATOM 751 O O . PHE A 1 111 ? -0.262 11.592 0.195 1.00 44.65 111 PHE A O 1
ATOM 759 N N . ASN A 1 112 ? 0.881 12.126 2.040 1.00 42.84 112 ASN A N 1
ATOM 760 C CA . ASN A 1 112 ? 0.916 10.778 2.527 1.00 48.72 112 ASN A CA 1
ATOM 761 C C . ASN A 1 112 ? -0.076 10.792 3.624 1.00 54.10 112 ASN A C 1
ATOM 762 O O . ASN A 1 112 ? -1.199 10.361 3.448 1.00 58.64 112 ASN A O 1
ATOM 767 N N . LYS A 1 113 ? 0.341 11.259 4.779 1.00 56.27 113 LYS A N 1
ATOM 768 C CA . LYS A 1 113 ? -0.568 11.378 5.870 1.00 56.51 113 LYS A CA 1
ATOM 769 C C . LYS A 1 113 ? -0.047 12.281 6.931 1.00 59.48 113 LYS A C 1
ATOM 770 O O . LYS A 1 113 ? 1.136 12.545 6.960 1.00 63.98 113 LYS A O 1
ATOM 776 N N . GLU A 1 114 ? -0.914 12.829 7.765 1.00 59.39 114 GLU A N 1
ATOM 777 C CA . GLU A 1 114 ? -0.457 13.535 8.951 1.00 62.68 114 GLU A CA 1
ATOM 778 C C . GLU A 1 114 ? 0.658 14.521 8.875 1.00 64.46 114 GLU A C 1
ATOM 779 O O . GLU A 1 114 ? 1.692 14.286 9.488 1.00 63.39 114 GLU A O 1
ATOM 785 N N . ASN A 1 115 ? 0.488 15.599 8.154 1.00 59.81 115 ASN A N 1
ATOM 786 C CA . ASN A 1 115 ? 1.495 16.626 8.122 1.00 63.86 115 ASN A CA 1
ATOM 787 C C . ASN A 1 115 ? 2.745 16.184 7.413 1.00 56.93 115 ASN A C 1
ATOM 788 O O . ASN A 1 115 ? 3.777 16.805 7.551 1.00 50.93 115 ASN A O 1
ATOM 793 N N . HIS A 1 116 ? 2.642 15.118 6.634 1.00 58.77 116 HIS A N 1
ATOM 794 C CA . HIS A 1 116 ? 3.766 14.644 5.833 1.00 56.25 116 HIS A CA 1
ATOM 795 C C . HIS A 1 116 ? 3.433 14.566 4.365 1.00 52.48 116 HIS A C 1
ATOM 796 O O . HIS A 1 116 ? 2.462 13.955 3.974 1.00 54.44 116 HIS A O 1
ATOM 803 N N . TRP A 1 117 ? 4.245 15.189 3.547 1.00 48.28 117 TRP A N 1
ATOM 804 C CA . TRP A 1 117 ? 4.069 15.128 2.125 1.00 47.80 117 TRP A CA 1
ATOM 805 C C . TRP A 1 117 ? 5.325 14.493 1.574 1.00 51.85 117 TRP A C 1
ATOM 806 O O . TRP A 1 117 ? 6.412 14.856 1.969 1.00 46.41 117 TRP A O 1
ATOM 817 N N . LYS A 1 118 ? 5.181 13.543 0.668 1.00 46.14 118 LYS A N 1
ATOM 818 C CA . LYS A 1 118 ? 6.311 12.862 0.094 1.00 43.95 118 LYS A CA 1
ATOM 819 C C . LYS A 1 118 ? 6.635 13.335 -1.304 1.00 44.04 118 LYS A C 1
ATOM 820 O O . LYS A 1 118 ? 5.757 13.604 -2.075 1.00 44.70 118 LYS A O 1
ATOM 826 N N . TYR A 1 119 ? 7.907 13.488 -1.616 1.00 39.72 119 TYR A N 1
ATOM 827 C CA . TYR A 1 119 ? 8.303 13.857 -2.948 1.00 42.41 119 TYR A CA 1
ATOM 828 C C . TYR A 1 119 ? 8.198 12.724 -3.914 1.00 44.34 119 TYR A C 1
ATOM 829 O O . TYR A 1 119 ? 8.604 11.618 -3.618 1.00 45.53 119 TYR A O 1
ATOM 838 N N . LYS A 1 120 ? 7.663 13.003 -5.087 1.00 46.79 120 LYS A N 1
ATOM 839 C CA . LYS A 1 120 ? 7.510 12.007 -6.111 1.00 45.74 120 LYS A CA 1
ATOM 840 C C . LYS A 1 120 ? 8.050 12.511 -7.407 1.00 41.09 120 LYS A C 1
ATOM 841 O O . LYS A 1 120 ? 7.751 13.615 -7.801 1.00 39.88 120 LYS A O 1
ATOM 847 N N . SER A 1 121 ? 8.847 11.695 -8.078 1.00 42.62 121 SER A N 1
ATOM 848 C CA . SER A 1 121 ? 9.372 12.047 -9.378 1.00 38.79 121 SER A CA 1
ATOM 849 C C . SER A 1 121 ? 8.588 11.297 -10.416 1.00 44.54 121 SER A C 1
ATOM 850 O O . SER A 1 121 ? 8.197 10.172 -10.195 1.00 60.13 121 SER A O 1
ATOM 853 N N . LEU A 1 122 ? 8.351 11.912 -11.553 1.00 37.70 122 LEU A N 1
ATOM 854 C CA . LEU A 1 122 ? 7.608 11.275 -12.592 1.00 36.75 122 LEU A CA 1
ATOM 855 C C . LEU A 1 122 ? 8.516 11.204 -13.782 1.00 39.83 122 LEU A C 1
ATOM 856 O O . LEU A 1 122 ? 9.494 11.924 -13.843 1.00 44.58 122 LEU A O 1
ATOM 861 N N . ASN A 1 123 ? 8.234 10.300 -14.701 1.00 43.31 123 ASN A N 1
ATOM 862 C CA . ASN A 1 123 ? 9.035 10.152 -15.889 1.00 39.96 123 ASN A CA 1
ATOM 863 C C . ASN A 1 123 ? 8.485 11.165 -16.808 1.00 38.22 123 ASN A C 1
ATOM 864 O O . ASN A 1 123 ? 7.292 11.300 -16.940 1.00 38.87 123 ASN A O 1
ATOM 869 N N . PRO A 1 124 ? 9.386 11.968 -17.421 1.00 39.07 124 PRO A N 1
ATOM 870 C CA . PRO A 1 124 ? 8.850 12.904 -18.392 1.00 39.08 124 PRO A CA 1
ATOM 871 C C . PRO A 1 124 ? 7.932 12.356 -19.445 1.00 32.72 124 PRO A C 1
ATOM 872 O O . PRO A 1 124 ? 7.185 13.108 -20.024 1.00 40.91 124 PRO A O 1
ATOM 876 N N . LYS A 1 125 ? 7.958 11.073 -19.691 1.00 35.11 125 LYS A N 1
ATOM 877 C CA . LYS A 1 125 ? 7.153 10.502 -20.757 1.00 42.87 125 LYS A CA 1
ATOM 878 C C . LYS A 1 125 ? 5.718 10.506 -20.363 1.00 41.78 125 LYS A C 1
ATOM 879 O O . LYS A 1 125 ? 4.842 10.699 -21.190 1.00 43.83 125 LYS A O 1
ATOM 885 N N . GLN A 1 126 ? 5.462 10.341 -19.085 1.00 44.03 126 GLN A N 1
ATOM 886 C CA . GLN A 1 126 ? 4.106 10.304 -18.604 1.00 43.47 126 GLN A CA 1
ATOM 887 C C . GLN A 1 126 ? 3.471 11.662 -18.578 1.00 39.68 126 GLN A C 1
ATOM 888 O O . GLN A 1 126 ? 2.263 11.764 -18.666 1.00 41.85 126 GLN A O 1
ATOM 894 N N . VAL A 1 127 ? 4.271 12.711 -18.478 1.00 37.28 127 VAL A N 1
ATOM 895 C CA . VAL A 1 127 ? 3.745 14.055 -18.332 1.00 35.55 127 VAL A CA 1
ATOM 896 C C . VAL A 1 127 ? 3.679 14.904 -19.576 1.00 33.87 127 VAL A C 1
ATOM 897 O O . VAL A 1 127 ? 3.395 16.071 -19.500 1.00 33.11 127 VAL A O 1
ATOM 901 N N . LYS A 1 128 ? 3.884 14.305 -20.730 1.00 36.46 128 LYS A N 1
ATOM 902 C CA . LYS A 1 128 ? 3.786 15.034 -21.972 1.00 35.55 128 LYS A CA 1
ATOM 903 C C . LYS A 1 128 ? 2.395 15.513 -22.228 1.00 33.92 128 LYS A C 1
ATOM 904 O O . LYS A 1 128 ? 1.471 14.724 -22.263 1.00 48.34 128 LYS A O 1
ATOM 910 N N . GLY A 1 129 ? 2.228 16.804 -22.423 1.00 34.47 129 GLY A N 1
ATOM 911 C CA . GLY A 1 129 ? 0.928 17.357 -22.721 1.00 37.21 129 GLY A CA 1
ATOM 912 C C . GLY A 1 129 ? 0.166 17.605 -21.483 1.00 36.71 129 GLY A C 1
ATOM 913 O O . GLY A 1 129 ? -0.938 18.102 -21.514 1.00 35.69 129 GLY A O 1
ATOM 914 N N . GLN A 1 130 ? 0.781 17.285 -20.373 1.00 38.80 130 GLN A N 1
ATOM 915 C CA . GLN A 1 130 ? 0.108 17.407 -19.125 1.00 31.91 130 GLN A CA 1
ATOM 916 C C . GLN A 1 130 ? 0.538 18.589 -18.330 1.00 34.62 130 GLN A C 1
ATOM 917 O O . GLN A 1 130 ? 1.609 19.121 -18.540 1.00 31.85 130 GLN A O 1
ATOM 923 N N . TRP A 1 131 ? -0.319 19.015 -17.416 1.00 36.13 131 TRP A N 1
ATOM 924 C CA . TRP A 1 131 ? -0.014 20.109 -16.533 1.00 30.31 131 TRP A CA 1
ATOM 925 C C . TRP A 1 131 ? -0.213 19.580 -15.139 1.00 28.15 131 TRP A C 1
ATOM 926 O O . TRP A 1 131 ? -1.019 18.711 -14.923 1.00 31.46 131 TRP A O 1
ATOM 937 N N . THR A 1 132 ? 0.525 20.110 -14.191 1.00 29.36 132 THR A N 1
ATOM 938 C CA . THR A 1 132 ? 0.408 19.700 -12.818 1.00 29.52 132 THR A CA 1
ATOM 939 C C . THR A 1 132 ? -0.225 20.808 -12.049 1.00 33.86 132 THR A C 1
ATOM 940 O O . THR A 1 132 ? 0.146 21.950 -12.204 1.00 34.38 132 THR A O 1
ATOM 944 N N . GLN A 1 133 ? -1.208 20.485 -11.229 1.00 29.16 133 GLN A N 1
ATOM 945 C CA . GLN A 1 133 ? -1.801 21.484 -10.390 1.00 28.69 133 GLN A CA 1
ATOM 946 C C . GLN A 1 133 ? -1.432 21.190 -8.997 1.00 31.67 133 GLN A C 1
ATOM 947 O O . GLN A 1 133 ? -1.787 20.163 -8.471 1.00 36.32 133 GLN A O 1
ATOM 953 N N . ILE A 1 134 ? -0.666 22.082 -8.400 1.00 32.31 134 ILE A N 1
ATOM 954 C CA . ILE A 1 134 ? -0.321 21.948 -7.024 1.00 30.72 134 ILE A CA 1
ATOM 955 C C . ILE A 1 134 ? -1.220 22.926 -6.328 1.00 35.83 134 ILE A C 1
ATOM 956 O O . ILE A 1 134 ? -1.263 24.085 -6.681 1.00 38.34 134 ILE A O 1
ATOM 961 N N . VAL A 1 135 ? -1.990 22.438 -5.374 1.00 32.62 135 VAL A N 1
ATOM 962 C CA . VAL A 1 135 ? -2.879 23.282 -4.628 1.00 32.50 135 VAL A CA 1
ATOM 963 C C . VAL A 1 135 ? -2.206 23.532 -3.326 1.00 39.34 135 VAL A C 1
ATOM 964 O O . VAL A 1 135 ? -1.615 22.645 -2.744 1.00 36.49 135 VAL A O 1
ATOM 968 N N . TYR A 1 136 ? -2.260 24.773 -2.886 1.00 42.77 136 TYR A N 1
ATOM 969 C CA . TYR A 1 136 ? -1.623 25.152 -1.664 1.00 40.58 136 TYR A CA 1
ATOM 970 C C . TYR A 1 136 ? -2.636 25.600 -0.677 1.00 37.90 136 TYR A C 1
ATOM 971 O O . TYR A 1 136 ? -3.763 25.873 -1.009 1.00 33.78 136 TYR A O 1
ATOM 980 N N . GLN A 1 137 ? -2.230 25.655 0.563 1.00 46.28 137 GLN A N 1
ATOM 981 C CA . GLN A 1 137 ? -3.123 26.042 1.621 1.00 46.63 137 GLN A CA 1
ATOM 982 C C . GLN A 1 137 ? -3.091 27.512 1.895 1.00 47.99 137 GLN A C 1
ATOM 983 O O . GLN A 1 137 ? -2.447 28.268 1.195 1.00 49.47 137 GLN A O 1
ATOM 989 N N . VAL A 1 138 ? -3.819 27.926 2.907 1.00 48.22 138 VAL A N 1
ATOM 990 C CA . VAL A 1 138 ? -3.844 29.322 3.277 1.00 51.86 138 VAL A CA 1
ATOM 991 C C . VAL A 1 138 ? -2.480 29.835 3.714 1.00 57.68 138 VAL A C 1
ATOM 992 O O . VAL A 1 138 ? -2.121 30.954 3.405 1.00 60.52 138 VAL A O 1
ATOM 996 N N . ASP A 1 139 ? -1.722 29.034 4.440 1.00 56.97 139 ASP A N 1
ATOM 997 C CA . ASP A 1 139 ? -0.380 29.408 4.827 1.00 53.06 139 ASP A CA 1
ATOM 998 C C . ASP A 1 139 ? 0.561 29.198 3.667 1.00 51.59 139 ASP A C 1
ATOM 999 O O . ASP A 1 139 ? 1.766 29.261 3.844 1.00 51.40 139 ASP A O 1
ATOM 1004 N N . ASP A 1 140 ? 0.012 28.969 2.482 1.00 48.92 140 ASP A N 1
ATOM 1005 C CA . ASP A 1 140 ? 0.818 28.716 1.294 1.00 47.30 140 ASP A CA 1
ATOM 1006 C C . ASP A 1 140 ? 1.653 27.451 1.370 1.00 48.72 140 ASP A C 1
ATOM 1007 O O . ASP A 1 140 ? 2.598 27.287 0.620 1.00 44.29 140 ASP A O 1
ATOM 1012 N N . ALA A 1 141 ? 1.283 26.541 2.249 1.00 45.85 141 ALA A N 1
ATOM 1013 C CA . ALA A 1 141 ? 1.948 25.267 2.353 1.00 42.63 141 ALA A CA 1
ATOM 1014 C C . ALA A 1 141 ? 1.323 24.378 1.334 1.00 49.64 141 ALA A C 1
ATOM 1015 O O . ALA A 1 141 ? 0.223 24.627 0.898 1.00 47.49 141 ALA A O 1
ATOM 1017 N N . PRO A 1 142 ? 2.013 23.264 0.963 1.00 47.65 142 PRO A N 1
ATOM 1018 C CA . PRO A 1 142 ? 1.313 22.438 -0.015 1.00 41.98 142 PRO A CA 1
ATOM 1019 C C . PRO A 1 142 ? 0.200 21.567 0.512 1.00 43.07 142 PRO A C 1
ATOM 1020 O O . PRO A 1 142 ? 0.211 21.195 1.664 1.00 44.92 142 PRO A O 1
ATOM 1024 N N . ARG A 1 143 ? -0.738 21.208 -0.348 1.00 46.80 143 ARG A N 1
ATOM 1025 C CA . ARG A 1 143 ? -1.882 20.415 0.057 1.00 43.40 143 ARG A CA 1
ATOM 1026 C C . ARG A 1 143 ? -1.945 19.184 -0.803 1.00 35.97 143 ARG A C 1
ATOM 1027 O O . ARG A 1 143 ? -1.772 18.082 -0.326 1.00 35.25 143 ARG A O 1
ATOM 1035 N N . TYR A 1 144 ? -2.160 19.378 -2.087 1.00 30.93 144 TYR A N 1
ATOM 1036 C CA . TYR A 1 144 ? -2.190 18.268 -3.003 1.00 31.10 144 TYR A CA 1
ATOM 1037 C C . TYR A 1 144 ? -1.650 18.556 -4.387 1.00 30.15 144 TYR A C 1
ATOM 1038 O O . TYR A 1 144 ? -1.712 19.663 -4.858 1.00 34.76 144 TYR A O 1
ATOM 1047 N N . SER A 1 145 ? -1.100 17.541 -5.031 1.00 27.99 145 SER A N 1
ATOM 1048 C CA . SER A 1 145 ? -0.572 17.685 -6.373 1.00 29.43 145 SER A CA 1
ATOM 1049 C C . SER A 1 145 ? -1.057 16.577 -7.268 1.00 30.94 145 SER A C 1
ATOM 1050 O O . SER A 1 145 ? -1.221 15.458 -6.838 1.00 28.86 145 SER A O 1
ATOM 1053 N N . GLY A 1 146 ? -1.286 16.886 -8.524 1.00 28.30 146 GLY A N 1
ATOM 1054 C CA . GLY A 1 146 ? -1.686 15.888 -9.473 1.00 27.05 146 GLY A CA 1
ATOM 1055 C C . GLY A 1 146 ? -1.429 16.378 -10.864 1.00 31.40 146 GLY A C 1
ATOM 1056 O O . GLY A 1 146 ? -1.300 17.556 -11.075 1.00 33.35 146 GLY A O 1
ATOM 1057 N N . SER A 1 147 ? -1.369 15.470 -11.821 1.00 28.06 147 SER A N 1
ATOM 1058 C CA . SER A 1 147 ? -1.089 15.832 -13.199 1.00 30.93 147 SER A CA 1
ATOM 1059 C C . SER A 1 147 ? -2.070 15.279 -14.205 1.00 31.12 147 SER A C 1
ATOM 1060 O O . SER A 1 147 ? -2.518 14.155 -14.096 1.00 32.07 147 SER A O 1
ATOM 1063 N N . GLY A 1 148 ? -2.368 16.070 -15.214 1.00 29.09 148 GLY A N 1
ATOM 1064 C CA . GLY A 1 148 ? -3.281 15.650 -16.233 1.00 27.92 148 GLY A CA 1
ATOM 1065 C C . GLY A 1 148 ? -3.331 16.544 -17.421 1.00 30.11 148 GLY A C 1
ATOM 1066 O O . GLY A 1 148 ? -2.848 17.646 -17.375 1.00 29.18 148 GLY A O 1
ATOM 1067 N N . THR A 1 149 ? -3.945 16.076 -18.487 1.00 32.73 149 THR A N 1
ATOM 1068 C CA . THR A 1 149 ? -4.055 16.835 -19.717 1.00 35.04 149 THR A CA 1
ATOM 1069 C C . THR A 1 149 ? -5.362 17.600 -19.807 1.00 31.07 149 THR A C 1
ATOM 1070 O O . THR A 1 149 ? -6.380 17.128 -19.353 1.00 36.56 149 THR A O 1
ATOM 1074 N N . TRP A 1 150 ? -5.333 18.793 -20.375 1.00 26.02 150 TRP A N 1
ATOM 1075 C CA . TRP A 1 150 ? -6.533 19.558 -20.585 1.00 29.58 150 TRP A CA 1
ATOM 1076 C C . TRP A 1 150 ? -7.194 19.094 -21.852 1.00 30.38 150 TRP A C 1
ATOM 1077 O O . TRP A 1 150 ? -6.566 19.011 -22.871 1.00 37.87 150 TRP A O 1
ATOM 1088 N N . ILE A 1 151 ? -8.475 18.782 -21.789 1.00 34.66 151 ILE A N 1
ATOM 1089 C CA . ILE A 1 151 ? -9.211 18.302 -22.939 1.00 31.76 151 ILE A CA 1
ATOM 1090 C C . ILE A 1 151 ? -10.021 19.410 -23.551 1.00 35.92 151 ILE A C 1
ATOM 1091 O O . ILE A 1 151 ? -10.708 20.125 -22.853 1.00 36.16 151 ILE A O 1
ATOM 1096 N N . HIS A 1 152 ? -9.935 19.556 -24.864 1.00 36.62 152 HIS A N 1
ATOM 1097 C CA . HIS A 1 152 ? -10.629 20.608 -25.542 1.00 31.22 152 HIS A CA 1
ATOM 1098 C C . HIS A 1 152 ? -11.355 19.953 -26.650 1.00 34.07 152 HIS A C 1
ATOM 1099 O O . HIS A 1 152 ? -11.030 20.141 -27.800 1.00 39.46 152 HIS A O 1
ATOM 1106 N N . LEU A 1 153 ? -12.368 19.187 -26.314 1.00 38.93 153 LEU A N 1
ATOM 1107 C CA . LEU A 1 153 ? -13.092 18.441 -27.301 1.00 38.23 153 LEU A CA 1
ATOM 1108 C C . LEU A 1 153 ? -14.549 18.426 -26.955 1.00 43.42 153 LEU A C 1
ATOM 1109 O O . LEU A 1 153 ? -14.898 18.669 -25.823 1.00 44.69 153 LEU A O 1
ATOM 1114 N N . ASP A 1 154 ? -15.401 18.160 -27.929 1.00 48.36 154 ASP A N 1
ATOM 1115 C CA . ASP A 1 154 ? -16.839 18.064 -27.721 1.00 44.09 154 ASP A CA 1
ATOM 1116 C C . ASP A 1 154 ? -17.436 19.333 -27.175 1.00 46.63 154 ASP A C 1
ATOM 1117 O O . ASP A 1 154 ? -18.457 19.286 -26.515 1.00 48.58 154 ASP A O 1
ATOM 1122 N N . GLU A 1 155 ? -16.832 20.464 -27.501 1.00 48.12 155 GLU A N 1
ATOM 1123 C CA . GLU A 1 155 ? -17.291 21.764 -27.011 1.00 51.76 155 GLU A CA 1
ATOM 1124 C C . GLU A 1 155 ? -17.173 21.850 -25.524 1.00 47.25 155 GLU A C 1
ATOM 1125 O O . GLU A 1 155 ? -17.871 22.612 -24.878 1.00 44.65 155 GLU A O 1
ATOM 1131 N N . LYS A 1 156 ? -16.256 21.077 -24.980 1.00 41.31 156 LYS A N 1
ATOM 1132 C CA . LYS A 1 156 ? -16.059 21.063 -23.565 1.00 41.55 156 LYS A CA 1
ATOM 1133 C C . LYS A 1 156 ? -14.605 21.308 -23.261 1.00 41.08 156 LYS A C 1
ATOM 1134 O O . LYS A 1 156 ? -13.746 20.837 -23.972 1.00 40.01 156 LYS A O 1
ATOM 1140 N N . THR A 1 157 ? -14.327 22.062 -22.210 1.00 36.22 157 THR A N 1
ATOM 1141 C CA . THR A 1 157 ? -12.966 22.333 -21.803 1.00 32.96 157 THR A CA 1
ATOM 1142 C C . THR A 1 157 ? -12.760 21.828 -20.398 1.00 37.02 157 THR A C 1
ATOM 1143 O O . THR A 1 157 ? -13.196 22.443 -19.452 1.00 35.01 157 THR A O 1
ATOM 1147 N N . PHE A 1 158 ? -12.074 20.703 -20.263 1.00 29.63 158 PHE A N 1
ATOM 1148 C CA . PHE A 1 158 ? -11.875 20.119 -18.961 1.00 32.17 158 PHE A CA 1
ATOM 1149 C C . PHE A 1 158 ? -10.531 19.519 -18.602 1.00 31.86 158 PHE A C 1
ATOM 1150 O O . PHE A 1 158 ? -9.767 19.183 -19.468 1.00 29.95 158 PHE A O 1
ATOM 1158 N N . TRP A 1 159 ? -10.254 19.391 -17.311 1.00 31.66 159 TRP A N 1
ATOM 1159 C CA . TRP A 1 159 ? -9.029 18.790 -16.822 1.00 31.67 159 TRP A CA 1
ATOM 1160 C C . TRP A 1 159 ? -9.379 17.910 -15.655 1.00 36.95 159 TRP A C 1
ATOM 1161 O O . TRP A 1 159 ? -10.110 18.327 -14.790 1.00 38.53 159 TRP A O 1
ATOM 1172 N N . GLU A 1 160 ? -8.824 16.711 -15.595 1.00 33.84 160 GLU A N 1
ATOM 1173 C CA . GLU A 1 160 ? -9.075 15.810 -14.492 1.00 31.28 160 GLU A CA 1
ATOM 1174 C C . GLU A 1 160 ? -7.830 15.137 -13.955 1.00 33.31 160 GLU A C 1
ATOM 1175 O O . GLU A 1 160 ? -6.939 14.806 -14.707 1.00 39.66 160 GLU A O 1
ATOM 1181 N N . SER A 1 161 ? -7.768 14.937 -12.654 1.00 25.36 161 SER A N 1
ATOM 1182 C CA . SER A 1 161 ? -6.652 14.250 -12.036 1.00 33.93 161 SER A CA 1
ATOM 1183 C C . SER A 1 161 ? -7.050 13.712 -10.685 1.00 30.10 161 SER A C 1
ATOM 1184 O O . SER A 1 161 ? -8.004 14.160 -10.106 1.00 32.87 161 SER A O 1
ATOM 1187 N N . THR A 1 162 ? -6.307 12.749 -10.182 1.00 26.87 162 THR A N 1
ATOM 1188 C CA . THR A 1 162 ? -6.585 12.178 -8.883 1.00 33.75 162 THR A CA 1
ATOM 1189 C C . THR A 1 162 ? -5.444 12.450 -7.921 1.00 31.87 162 THR A C 1
ATOM 1190 O O . THR A 1 162 ? -4.294 12.267 -8.264 1.00 31.18 162 THR A O 1
ATOM 1194 N N . ALA A 1 163 ? -5.767 12.867 -6.707 1.00 30.35 163 ALA A N 1
ATOM 1195 C CA . ALA A 1 163 ? -4.760 13.211 -5.721 1.00 31.46 163 ALA A CA 1
ATOM 1196 C C . ALA A 1 163 ? -5.204 12.969 -4.313 1.00 35.10 163 ALA A C 1
ATOM 1197 O O . ALA A 1 163 ? -6.269 13.393 -3.921 1.00 40.51 163 ALA A O 1
ATOM 1199 N N . ASP A 1 164 ? -4.375 12.318 -3.526 1.00 34.82 164 ASP A N 1
ATOM 1200 C CA . ASP A 1 164 ? -4.687 12.124 -2.128 1.00 38.55 164 ASP A CA 1
ATOM 1201 C C . ASP A 1 164 ? -4.487 13.451 -1.445 1.00 37.56 164 ASP A C 1
ATOM 1202 O O . ASP A 1 164 ? -3.524 14.144 -1.707 1.00 38.92 164 ASP A O 1
ATOM 1207 N N . ALA A 1 165 ? -5.381 13.811 -0.547 1.00 31.99 165 ALA A N 1
ATOM 1208 C CA . ALA A 1 165 ? -5.302 15.109 0.067 1.00 36.25 165 ALA A CA 1
ATOM 1209 C C . ALA A 1 165 ? -5.568 15.130 1.538 1.00 40.21 165 ALA A C 1
ATOM 1210 O O . ALA A 1 165 ? -6.087 14.177 2.093 1.00 38.66 165 ALA A O 1
ATOM 1212 N N . PRO A 1 166 ? -5.184 16.250 2.211 1.00 38.45 166 PRO A N 1
ATOM 1213 C CA . PRO A 1 166 ? -5.577 16.296 3.612 1.00 34.12 166 PRO A CA 1
ATOM 1214 C C . PRO A 1 166 ? -7.045 16.593 3.747 1.00 36.45 166 PRO A C 1
ATOM 1215 O O . PRO A 1 166 ? -7.697 16.966 2.797 1.00 34.88 166 PRO A O 1
ATOM 1219 N N . LEU A 1 167 ? -7.573 16.452 4.941 1.00 39.45 167 LEU A N 1
ATOM 1220 C CA . LEU A 1 167 ? -8.987 16.658 5.136 1.00 35.41 167 LEU A CA 1
ATOM 1221 C C . LEU A 1 167 ? -9.332 18.092 5.138 1.00 34.79 167 LEU A C 1
ATOM 1222 O O . LEU A 1 167 ? -8.605 18.912 5.655 1.00 41.97 167 LEU A O 1
ATOM 1227 N N . PRO A 1 168 ? -10.470 18.430 4.512 1.00 33.87 168 PRO A N 1
ATOM 1228 C CA . PRO A 1 168 ? -10.830 19.822 4.625 1.00 38.03 168 PRO A CA 1
ATOM 1229 C C . PRO A 1 168 ? -11.448 20.206 5.967 1.00 39.88 168 PRO A C 1
ATOM 1230 O O . PRO A 1 168 ? -11.759 19.339 6.753 1.00 34.65 168 PRO A O 1
ATOM 1234 N N . ARG A 1 169 ? -11.631 21.499 6.217 1.00 44.28 169 ARG A N 1
ATOM 1235 C CA . ARG A 1 169 ? -12.231 21.990 7.463 1.00 45.75 169 ARG A CA 1
ATOM 1236 C C . ARG A 1 169 ? -13.604 21.492 7.642 1.00 43.10 169 ARG A C 1
ATOM 1237 O O . ARG A 1 169 ? -14.045 21.284 8.747 1.00 41.73 169 ARG A O 1
ATOM 1245 N N . ARG A 1 170 ? -14.319 21.365 6.548 1.00 42.85 170 ARG A N 1
ATOM 1246 C CA . ARG A 1 170 ? -15.668 20.888 6.587 1.00 45.81 170 ARG A CA 1
ATOM 1247 C C . ARG A 1 170 ? -15.678 19.558 7.271 1.00 49.29 170 ARG A C 1
ATOM 1248 O O . ARG A 1 170 ? -16.613 19.218 7.980 1.00 44.64 170 ARG A O 1
ATOM 1256 N N . GLU A 1 171 ? -14.602 18.810 7.113 1.00 47.91 171 GLU A N 1
ATOM 1257 C CA . GLU A 1 171 ? -14.572 17.471 7.647 1.00 43.92 171 GLU A CA 1
ATOM 1258 C C . GLU A 1 171 ? -13.783 17.280 8.924 1.00 45.63 171 GLU A C 1
ATOM 1259 O O . GLU A 1 171 ? -14.115 16.415 9.701 1.00 52.69 171 GLU A O 1
ATOM 1265 N N . TYR A 1 172 ? -12.739 18.047 9.154 1.00 40.06 172 TYR A N 1
ATOM 1266 C CA . TYR A 1 172 ? -11.967 17.807 10.349 1.00 40.34 172 TYR A CA 1
ATOM 1267 C C . TYR A 1 172 ? -12.635 18.419 11.547 1.00 45.33 172 TYR A C 1
ATOM 1268 O O . TYR A 1 172 ? -12.429 17.981 12.664 1.00 48.91 172 TYR A O 1
ATOM 1277 N N . THR A 1 173 ? -13.472 19.407 11.325 1.00 42.69 173 THR A N 1
ATOM 1278 C CA . THR A 1 173 ? -14.186 20.056 12.395 1.00 41.68 173 THR A CA 1
ATOM 1279 C C . THR A 1 173 ? -15.283 19.136 12.833 1.00 45.65 173 THR A C 1
ATOM 1280 O O . THR A 1 173 ? -15.786 19.236 13.938 1.00 48.62 173 THR A O 1
ATOM 1284 N N . THR A 1 174 ? -15.621 18.172 12.003 1.00 42.78 174 THR A N 1
ATOM 1285 C CA . THR A 1 174 ? -16.746 17.312 12.298 1.00 45.72 174 THR A CA 1
ATOM 1286 C C . THR A 1 174 ? -16.431 15.826 12.465 1.00 46.41 174 THR A C 1
ATOM 1287 O O . THR A 1 174 ? -17.172 15.114 13.125 1.00 55.07 174 THR A O 1
ATOM 1291 N N . ARG A 1 175 ? -15.333 15.336 11.904 1.00 42.76 175 ARG A N 1
ATOM 1292 C CA . ARG A 1 175 ? -15.056 13.906 11.928 1.00 40.13 175 ARG A CA 1
ATOM 1293 C C . ARG A 1 175 ? -13.637 13.468 12.182 1.00 35.64 175 ARG A C 1
ATOM 1294 O O . ARG A 1 175 ? -12.712 14.161 11.815 1.00 41.45 175 ARG A O 1
ATOM 1302 N N . THR A 1 176 ? -13.454 12.311 12.807 1.00 39.91 176 THR A N 1
ATOM 1303 C CA . THR A 1 176 ? -12.134 11.744 13.065 1.00 41.28 176 THR A CA 1
ATOM 1304 C C . THR A 1 176 ? -12.208 10.344 12.528 1.00 41.02 176 THR A C 1
ATOM 1305 O O . THR A 1 176 ? -11.361 9.522 12.821 1.00 42.13 176 THR A O 1
ATOM 1309 N N . ASP A 1 177 ? -13.194 10.072 11.693 1.00 39.60 177 ASP A N 1
ATOM 1310 C CA . ASP A 1 177 ? -13.426 8.749 11.136 1.00 39.89 177 ASP A CA 1
ATOM 1311 C C . ASP A 1 177 ? -12.402 8.292 10.131 1.00 44.67 177 ASP A C 1
ATOM 1312 O O . ASP A 1 177 ? -12.276 7.105 9.871 1.00 43.21 177 ASP A O 1
ATOM 1317 N N . TYR A 1 178 ? -11.660 9.227 9.561 1.00 43.29 178 TYR A N 1
ATOM 1318 C CA . TYR A 1 178 ? -10.710 8.901 8.513 1.00 38.30 178 TYR A CA 1
ATOM 1319 C C . TYR A 1 178 ? -9.638 9.939 8.425 1.00 32.88 178 TYR A C 1
ATOM 1320 O O . TYR A 1 178 ? -9.809 11.029 8.926 1.00 37.61 178 TYR A O 1
ATOM 1329 N N . ASN A 1 179 ? -8.536 9.623 7.774 1.00 35.65 179 ASN A N 1
ATOM 1330 C CA . ASN A 1 179 ? -7.408 10.537 7.737 1.00 39.55 179 ASN A CA 1
ATOM 1331 C C . ASN A 1 179 ? -6.902 11.032 6.391 1.00 41.28 179 ASN A C 1
ATOM 1332 O O . ASN A 1 179 ? -6.141 11.982 6.345 1.00 40.95 179 ASN A O 1
ATOM 1337 N N . VAL A 1 180 ? -7.314 10.405 5.302 1.00 38.01 180 VAL A N 1
ATOM 1338 C CA . VAL A 1 180 ? -6.894 10.816 3.975 1.00 37.35 180 VAL A CA 1
ATOM 1339 C C . VAL A 1 180 ? -8.096 10.926 3.083 1.00 34.72 180 VAL A C 1
ATOM 1340 O O . VAL A 1 180 ? -8.979 10.109 3.166 1.00 42.89 180 VAL A O 1
ATOM 1344 N N . LEU A 1 181 ? -8.158 11.950 2.250 1.00 33.46 181 LEU A N 1
ATOM 1345 C CA . LEU A 1 181 ? -9.231 12.079 1.289 1.00 34.13 181 LEU A CA 1
ATOM 1346 C C . LEU A 1 181 ? -8.680 11.928 -0.112 1.00 37.43 181 LEU A C 1
ATOM 1347 O O . LEU A 1 181 ? -7.945 12.777 -0.573 1.00 37.71 181 LEU A O 1
ATOM 1352 N N . ASN A 1 182 ? -9.035 10.851 -0.801 1.00 34.33 182 ASN A N 1
ATOM 1353 C CA . ASN A 1 182 ? -8.625 10.681 -2.180 1.00 37.95 182 ASN A CA 1
ATOM 1354 C C . ASN A 1 182 ? -9.568 11.462 -3.049 1.00 41.18 182 ASN A C 1
ATOM 1355 O O . ASN A 1 182 ? -10.753 11.254 -3.000 1.00 38.83 182 ASN A O 1
ATOM 1360 N N . ARG A 1 183 ? -9.037 12.358 -3.860 1.00 35.84 183 ARG A N 1
ATOM 1361 C CA . ARG A 1 183 ? -9.866 13.206 -4.662 1.00 31.79 183 ARG A CA 1
ATOM 1362 C C . ARG A 1 183 ? -9.640 13.085 -6.124 1.00 36.40 183 ARG A C 1
ATOM 1363 O O . ARG A 1 183 ? -8.523 13.188 -6.565 1.00 33.90 183 ARG A O 1
ATOM 1371 N N . THR A 1 184 ? -10.695 12.861 -6.893 1.00 34.54 184 THR A N 1
ATOM 1372 C CA . THR A 1 184 ? -10.588 12.889 -8.325 1.00 28.37 184 THR A CA 1
ATOM 1373 C C . THR A 1 184 ? -11.193 14.233 -8.613 1.00 38.17 184 THR A C 1
ATOM 1374 O O . THR A 1 184 ? -12.361 14.452 -8.355 1.00 38.55 184 THR A O 1
ATOM 1378 N N . ASN A 1 185 ? -10.393 15.155 -9.122 1.00 31.92 185 ASN A N 1
ATOM 1379 C CA . ASN A 1 185 ? -10.831 16.509 -9.352 1.00 28.31 185 ASN A CA 1
ATOM 1380 C C . ASN A 1 185 ? -11.024 16.858 -10.806 1.00 28.65 185 ASN A C 1
ATOM 1381 O O . ASN A 1 185 ? -10.179 16.580 -11.609 1.00 29.45 185 ASN A O 1
ATOM 1386 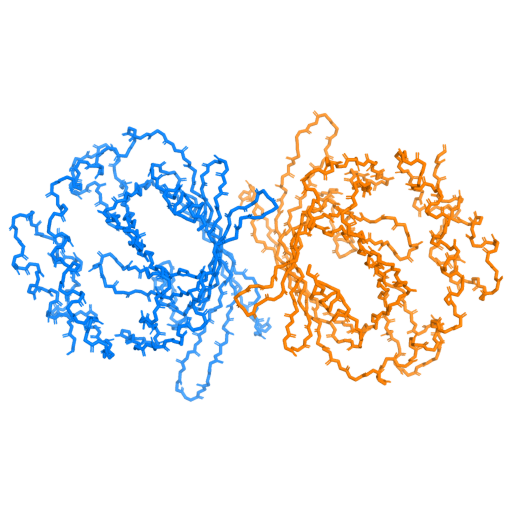N N . ARG A 1 186 ? -12.152 17.467 -11.140 1.00 30.35 186 ARG A N 1
ATOM 1387 C CA . ARG A 1 186 ? -12.433 17.882 -12.500 1.00 27.92 186 ARG A CA 1
ATOM 1388 C C . ARG A 1 186 ? -12.681 19.344 -12.561 1.00 32.37 186 ARG A C 1
ATOM 1389 O O . ARG A 1 186 ? -13.543 19.855 -11.889 1.00 26.95 186 ARG A O 1
ATOM 1397 N N . HIS A 1 187 ? -11.904 20.028 -13.377 1.00 31.75 187 HIS A N 1
ATOM 1398 C CA . HIS A 1 187 ? -12.073 21.427 -13.541 1.00 27.65 187 HIS A CA 1
ATOM 1399 C C . HIS A 1 187 ? -12.619 21.636 -14.913 1.00 27.50 187 HIS A C 1
ATOM 1400 O O . HIS A 1 187 ? -12.013 21.256 -15.874 1.00 29.95 187 HIS A O 1
ATOM 1407 N N . GLU A 1 188 ? -13.805 22.194 -14.999 1.00 26.56 188 GLU A N 1
ATOM 1408 C CA . GLU A 1 188 ? -14.419 22.430 -16.273 1.00 31.80 188 GLU A CA 1
ATOM 1409 C C . GLU A 1 188 ? -14.834 23.852 -16.474 1.00 38.49 188 GLU A C 1
ATOM 1410 O O . GLU A 1 188 ? -15.456 24.436 -15.617 1.00 38.97 188 GLU A O 1
ATOM 1416 N N . ILE A 1 189 ? -14.497 24.411 -17.621 1.00 37.78 189 ILE A N 1
ATOM 1417 C CA . ILE A 1 189 ? -14.896 25.761 -17.938 1.00 34.98 189 ILE A CA 1
ATOM 1418 C C . ILE A 1 189 ? -16.282 25.764 -18.511 1.00 35.89 189 ILE A C 1
ATOM 1419 O O . ILE A 1 189 ? -16.597 24.966 -19.374 1.00 40.40 189 ILE A O 1
ATOM 1424 N N . THR A 1 190 ? -17.114 26.670 -18.030 1.00 45.28 190 THR A N 1
ATOM 1425 C CA . THR A 1 190 ? -18.501 26.754 -18.434 1.00 42.80 190 THR A CA 1
ATOM 1426 C C . THR A 1 190 ? -18.806 28.180 -18.853 1.00 43.60 190 THR A C 1
ATOM 1427 O O . THR A 1 190 ? -18.000 29.066 -18.658 1.00 48.21 190 THR A O 1
ATOM 1431 N N . GLU A 1 191 ? -19.933 28.397 -19.498 1.00 50.30 191 GLU A N 1
ATOM 1432 C CA . GLU A 1 191 ? -20.324 29.736 -19.912 1.00 62.87 191 GLU A CA 1
ATOM 1433 C C . GLU A 1 191 ? -20.536 30.661 -18.751 1.00 54.10 191 GLU A C 1
ATOM 1434 O O . GLU A 1 191 ? -20.209 31.831 -18.827 1.00 56.19 191 GLU A O 1
ATOM 1440 N N . TRP A 1 192 ? -21.123 30.155 -17.688 1.00 48.39 192 TRP A N 1
ATOM 1441 C CA . TRP A 1 192 ? -21.309 30.938 -16.496 1.00 40.69 192 TRP A CA 1
ATOM 1442 C C . TRP A 1 192 ? -20.068 31.063 -15.633 1.00 42.43 192 TRP A C 1
ATOM 1443 O O . TRP A 1 192 ? -20.055 31.845 -14.711 1.00 43.97 192 TRP A O 1
ATOM 1454 N N . GLY A 1 193 ? -19.030 30.299 -15.912 1.00 41.07 193 GLY A N 1
ATOM 1455 C CA . GLY A 1 193 ? -17.855 30.307 -15.075 1.00 40.15 193 GLY A CA 1
ATOM 1456 C C . GLY A 1 193 ? -17.106 29.017 -15.131 1.00 35.44 193 GLY A C 1
ATOM 1457 O O . GLY A 1 193 ? -16.706 28.587 -16.178 1.00 36.20 193 GLY A O 1
ATOM 1458 N N . TRP A 1 194 ? -16.823 28.452 -13.979 1.00 35.47 194 TRP A N 1
ATOM 1459 C CA . TRP A 1 194 ? -16.194 27.157 -13.930 1.00 36.56 194 TRP A CA 1
ATOM 1460 C C . TRP A 1 194 ? -16.765 26.271 -12.862 1.00 35.91 194 TRP A C 1
ATOM 1461 O O . TRP A 1 194 ? -17.374 26.729 -11.931 1.00 36.73 194 TRP A O 1
ATOM 1472 N N . LEU A 1 195 ? -16.583 24.982 -13.022 1.00 38.13 195 LEU A N 1
ATOM 1473 C CA . LEU A 1 195 ? -17.094 24.025 -12.068 1.00 37.14 195 LEU A CA 1
ATOM 1474 C C . LEU A 1 195 ? -16.006 23.161 -11.526 1.00 33.94 195 LEU A C 1
ATOM 1475 O O . LEU A 1 195 ? -15.111 22.793 -12.248 1.00 33.86 195 LEU A O 1
ATOM 1480 N N . HIS A 1 196 ? -16.061 22.856 -10.243 1.00 33.97 196 HIS A N 1
ATOM 1481 C CA . HIS A 1 196 ? -15.124 21.928 -9.651 1.00 33.08 196 HIS A CA 1
ATOM 1482 C C . HIS A 1 196 ? -15.888 20.713 -9.208 1.00 33.43 196 HIS A C 1
ATOM 1483 O O . HIS A 1 196 ? -16.452 20.705 -8.140 1.00 39.05 196 HIS A O 1
ATOM 1490 N N . PHE A 1 197 ? -15.912 19.689 -10.041 1.00 33.40 197 PHE A N 1
ATOM 1491 C CA . PHE A 1 197 ? -16.568 18.442 -9.720 1.00 31.21 197 PHE A CA 1
ATOM 1492 C C . PHE A 1 197 ? -15.620 17.515 -9.008 1.00 31.71 197 PHE A C 1
ATOM 1493 O O . PHE A 1 197 ? -14.492 17.341 -9.412 1.00 33.20 197 PHE A O 1
ATOM 1501 N N . GLN A 1 198 ? -16.092 16.907 -7.939 1.00 31.11 198 GLN A N 1
ATOM 1502 C CA . GLN A 1 198 ? -15.248 16.037 -7.156 1.00 33.79 198 GLN A CA 1
ATOM 1503 C C . GLN A 1 198 ? -15.795 14.667 -6.860 1.00 33.49 198 GLN A C 1
ATOM 1504 O O . GLN A 1 198 ? -16.852 14.541 -6.302 1.00 34.96 198 GLN A O 1
ATOM 1510 N N . ASP A 1 199 ? -15.073 13.635 -7.265 1.00 34.73 199 ASP A N 1
ATOM 1511 C CA . ASP A 1 199 ? -15.426 12.264 -6.943 1.00 36.95 199 ASP A CA 1
ATOM 1512 C C . ASP A 1 199 ? -14.380 11.849 -5.929 1.00 36.15 199 ASP A C 1
ATOM 1513 O O . ASP A 1 199 ? -13.264 11.519 -6.282 1.00 32.56 199 ASP A O 1
ATOM 1518 N N . ASN A 1 200 ? -14.737 11.862 -4.659 1.00 36.40 200 ASN A N 1
ATOM 1519 C CA . ASN A 1 200 ? -13.776 11.595 -3.613 1.00 34.82 200 ASN A CA 1
ATOM 1520 C C . ASN A 1 200 ? -14.010 10.352 -2.775 1.00 36.90 200 ASN A C 1
ATOM 1521 O O . ASN A 1 200 ? -15.129 9.925 -2.595 1.00 43.06 200 ASN A O 1
ATOM 1526 N N . LYS A 1 201 ? -12.946 9.780 -2.245 1.00 32.68 201 LYS A N 1
ATOM 1527 C CA . LYS A 1 201 ? -13.044 8.603 -1.419 1.00 36.71 201 LYS A CA 1
ATOM 1528 C C . LYS A 1 201 ? -12.460 8.895 -0.065 1.00 35.00 201 LYS A C 1
ATOM 1529 O O . LYS A 1 201 ? -11.391 9.444 0.030 1.00 36.64 201 LYS A O 1
ATOM 1535 N N . LYS A 1 202 ? -13.148 8.494 0.987 1.00 33.39 202 LYS A N 1
ATOM 1536 C CA . LYS A 1 202 ? -12.717 8.766 2.359 1.00 41.85 202 LYS A CA 1
ATOM 1537 C C . LYS A 1 202 ? -11.999 7.605 2.974 1.00 38.27 202 LYS A C 1
ATOM 1538 O O . LYS A 1 202 ? -12.620 6.649 3.360 1.00 44.30 202 LYS A O 1
ATOM 1544 N N . ILE A 1 203 ? -10.691 7.702 3.119 1.00 33.48 203 ILE A N 1
ATOM 1545 C CA . ILE A 1 203 ? -9.906 6.570 3.558 1.00 41.91 203 ILE A CA 1
ATOM 1546 C C . ILE A 1 203 ? -9.223 6.613 4.893 1.00 40.50 203 ILE A C 1
ATOM 1547 O O . ILE A 1 203 ? -8.720 7.642 5.287 1.00 45.04 203 ILE A O 1
ATOM 1552 N N . LEU A 1 204 ? -9.219 5.492 5.605 1.00 49.66 204 LEU A N 1
ATOM 1553 C CA . LEU A 1 204 ? -8.485 5.383 6.856 1.00 55.76 204 LEU A CA 1
ATOM 1554 C C . LEU A 1 204 ? -7.220 4.629 6.563 1.00 61.29 204 LEU A C 1
ATOM 1555 O O . LEU A 1 204 ? -7.262 3.462 6.230 1.00 69.35 204 LEU A O 1
ATOM 1560 N N . ARG A 1 205 ? -6.086 5.302 6.662 1.00 59.56 205 ARG A N 1
ATOM 1561 C CA . ARG A 1 205 ? -4.800 4.678 6.433 1.00 68.37 205 ARG A CA 1
ATOM 1562 C C . ARG A 1 205 ? -4.295 4.535 7.833 1.00 75.55 205 ARG A C 1
ATOM 1563 O O . ARG A 1 205 ? -4.050 5.531 8.483 1.00 81.85 205 ARG A O 1
ATOM 1571 N N . GLN A 1 206 ? -4.100 3.319 8.319 1.00 78.48 206 GLN A N 1
ATOM 1572 C CA . GLN A 1 206 ? -3.784 3.161 9.738 1.00 92.40 206 GLN A CA 1
ATOM 1573 C C . GLN A 1 206 ? -2.921 2.039 10.232 1.00 103.77 206 GLN A C 1
ATOM 1574 O O . GLN A 1 206 ? -2.198 1.412 9.464 1.00 101.72 206 GLN A O 1
ATOM 1580 N N . ASP A 1 207 ? -2.967 1.826 11.544 1.00 114.92 207 ASP A N 1
ATOM 1581 C CA . ASP A 1 207 ? -2.217 0.750 12.169 1.00 128.93 207 ASP A CA 1
ATOM 1582 C C . ASP A 1 207 ? -3.208 -0.275 12.688 1.00 132.01 207 ASP A C 1
ATOM 1583 O O . ASP A 1 207 ? -4.246 0.130 13.194 1.00 128.91 207 ASP A O 1
ATOM 1588 N N . ASN A 1 208 ? -2.927 -1.566 12.513 1.00 135.76 208 ASN A N 1
ATOM 1589 C CA . ASN A 1 208 ? -3.789 -2.684 12.947 1.00 139.48 208 ASN A CA 1
ATOM 1590 C C . ASN A 1 208 ? -4.852 -2.994 11.929 1.00 133.84 208 ASN A C 1
ATOM 1591 O O . ASN A 1 208 ? -5.663 -3.890 12.136 1.00 126.14 208 ASN A O 1
ATOM 1596 N N . GLN A 1 209 ? -4.834 -2.283 10.816 1.00 130.97 209 GLN A N 1
ATOM 1597 C CA . GLN A 1 209 ? -5.749 -2.555 9.729 1.00 123.77 209 GLN A CA 1
ATOM 1598 C C . GLN A 1 209 ? -5.202 -1.677 8.611 1.00 119.83 209 GLN A C 1
ATOM 1599 O O . GLN A 1 209 ? -4.513 -0.698 8.874 1.00 115.50 209 GLN A O 1
ATOM 1605 N N . GLU A 1 210 ? -5.499 -2.022 7.364 1.00 115.32 210 GLU A N 1
ATOM 1606 C CA . GLU A 1 210 ? -5.010 -1.233 6.240 1.00 106.37 210 GLU A CA 1
ATOM 1607 C C . GLU A 1 210 ? -6.044 -0.317 5.616 1.00 100.01 210 GLU A C 1
ATOM 1608 O O . GLU A 1 210 ? -7.128 -0.156 6.162 1.00 96.06 210 GLU A O 1
ATOM 1614 N N . ASP A 1 211 ? -5.708 0.289 4.485 1.00 90.66 211 ASP A N 1
ATOM 1615 C CA . ASP A 1 211 ? -6.591 1.261 3.866 1.00 76.38 211 ASP A CA 1
ATOM 1616 C C . ASP A 1 211 ? -8.025 0.828 3.830 1.00 74.65 211 ASP A C 1
ATOM 1617 O O . ASP A 1 211 ? -8.372 -0.131 3.162 1.00 77.80 211 ASP A O 1
ATOM 1622 N N . THR A 1 212 ? -8.872 1.543 4.544 1.00 61.20 212 THR A N 1
ATOM 1623 C CA . THR A 1 212 ? -10.264 1.235 4.506 1.00 63.79 212 THR A CA 1
ATOM 1624 C C . THR A 1 212 ? -11.008 2.427 3.959 1.00 60.87 212 THR A C 1
ATOM 1625 O O . THR A 1 212 ? -10.852 3.518 4.456 1.00 61.90 212 THR A O 1
ATOM 1629 N N . ILE A 1 213 ? -11.835 2.228 2.946 1.00 59.44 213 ILE A N 1
ATOM 1630 C CA . ILE A 1 213 ? -12.642 3.318 2.450 1.00 50.05 213 ILE A CA 1
ATOM 1631 C C . ILE A 1 213 ? -13.852 3.350 3.324 1.00 52.20 213 ILE A C 1
ATOM 1632 O O . ILE A 1 213 ? -14.595 2.385 3.401 1.00 48.86 213 ILE A O 1
ATOM 1637 N N . VAL A 1 214 ? -14.055 4.465 3.994 1.00 46.26 214 VAL A N 1
ATOM 1638 C CA . VAL A 1 214 ? -15.163 4.586 4.896 1.00 44.01 214 VAL A CA 1
ATOM 1639 C C . VAL A 1 214 ? -16.373 4.977 4.114 1.00 38.89 214 VAL A C 1
ATOM 1640 O O . VAL A 1 214 ? -17.426 4.402 4.299 1.00 45.88 214 VAL A O 1
ATOM 1644 N N . ALA A 1 215 ? -16.219 5.942 3.224 1.00 43.81 215 ALA A N 1
ATOM 1645 C CA . ALA A 1 215 ? -17.323 6.377 2.391 1.00 42.46 215 ALA A CA 1
ATOM 1646 C C . ALA A 1 215 ? -16.894 7.118 1.165 1.00 39.22 215 ALA A C 1
ATOM 1647 O O . ALA A 1 215 ? -15.760 7.501 1.038 1.00 39.64 215 ALA A O 1
ATOM 1649 N N . GLU A 1 216 ? -17.813 7.300 0.239 1.00 39.75 216 GLU A N 1
ATOM 1650 C CA . GLU A 1 216 ? -17.523 8.012 -0.983 1.00 35.40 216 GLU A CA 1
ATOM 1651 C C . GLU A 1 216 ? -18.376 9.253 -1.030 1.00 37.04 216 GLU A C 1
ATOM 1652 O O . GLU A 1 216 ? -19.488 9.243 -0.564 1.00 38.68 216 GLU A O 1
ATOM 1658 N N . GLU A 1 217 ? -17.843 10.329 -1.584 1.00 37.26 217 GLU A N 1
ATOM 1659 C CA . GLU A 1 217 ? -18.589 11.559 -1.697 1.00 38.66 217 GLU A CA 1
ATOM 1660 C C . GLU A 1 217 ? -18.506 12.203 -3.034 1.00 40.31 217 GLU A C 1
ATOM 1661 O O . GLU A 1 217 ? -17.545 12.038 -3.754 1.00 42.09 217 GLU A O 1
ATOM 1667 N N . ILE A 1 218 ? -19.548 12.930 -3.380 1.00 33.31 218 ILE A N 1
ATOM 1668 C CA . ILE A 1 218 ? -19.582 13.641 -4.632 1.00 36.10 218 ILE A CA 1
ATOM 1669 C C . ILE A 1 218 ? -19.733 15.097 -4.305 1.00 36.35 218 ILE A C 1
ATOM 1670 O O . ILE A 1 218 ? -20.560 15.478 -3.507 1.00 35.36 218 ILE A O 1
ATOM 1675 N N . GLY A 1 219 ? -18.907 15.919 -4.906 1.00 33.24 219 GLY A N 1
ATOM 1676 C CA . GLY A 1 219 ? -18.978 17.331 -4.676 1.00 32.62 219 GLY A CA 1
ATOM 1677 C C . GLY A 1 219 ? -19.024 18.132 -5.924 1.00 30.76 219 GLY A C 1
ATOM 1678 O O . GLY A 1 219 ? -18.338 17.847 -6.869 1.00 33.99 219 GLY A O 1
ATOM 1679 N N . LYS A 1 220 ? -19.826 19.168 -5.916 1.00 32.00 220 LYS A N 1
ATOM 1680 C CA . LYS A 1 220 ? -19.977 20.007 -7.076 1.00 32.48 220 LYS A CA 1
ATOM 1681 C C . LYS A 1 220 ? -19.906 21.439 -6.660 1.00 32.99 220 LYS A C 1
ATOM 1682 O O . LYS A 1 220 ? -20.769 21.924 -5.962 1.00 36.55 220 LYS A O 1
ATOM 1688 N N . GLU A 1 221 ? -18.856 22.117 -7.067 1.00 30.13 221 GLU A N 1
ATOM 1689 C CA . GLU A 1 221 ? -18.679 23.503 -6.717 1.00 38.09 221 GLU A CA 1
ATOM 1690 C C . GLU A 1 221 ? -18.888 24.376 -7.914 1.00 38.43 221 GLU A C 1
ATOM 1691 O O . GLU A 1 221 ? -18.230 24.220 -8.914 1.00 35.35 221 GLU A O 1
ATOM 1697 N N . TYR A 1 222 ? -19.818 25.307 -7.816 1.00 36.08 222 TYR A N 1
ATOM 1698 C CA . TYR A 1 222 ? -20.153 26.154 -8.930 1.00 33.58 222 TYR A CA 1
ATOM 1699 C C . TYR A 1 222 ? -19.616 27.529 -8.758 1.00 31.60 222 TYR A C 1
ATOM 1700 O O . TYR A 1 222 ? -19.983 28.217 -7.849 1.00 42.64 222 TYR A O 1
ATOM 1709 N N . TYR A 1 223 ? -18.785 27.952 -9.667 1.00 30.31 223 TYR A N 1
ATOM 1710 C CA . TYR A 1 223 ? -18.179 29.240 -9.593 1.00 30.45 223 TYR A CA 1
ATOM 1711 C C . TYR A 1 223 ? -18.778 30.050 -10.670 1.00 31.44 223 TYR A C 1
ATOM 1712 O O . TYR A 1 223 ? -18.362 29.962 -11.790 1.00 35.16 223 TYR A O 1
ATOM 1721 N N . LYS A 1 224 ? -19.760 30.858 -10.330 1.00 36.77 224 LYS A N 1
ATOM 1722 C CA . LYS A 1 224 ? -20.450 31.679 -11.283 1.00 34.54 224 LYS A CA 1
ATOM 1723 C C . LYS A 1 224 ? -19.924 33.071 -11.355 1.00 37.95 224 LYS A C 1
ATOM 1724 O O . LYS A 1 224 ? -19.868 33.754 -10.360 1.00 40.38 224 LYS A O 1
ATOM 1730 N N . LYS A 1 225 ? -19.586 33.517 -12.551 1.00 38.38 225 LYS A N 1
ATOM 1731 C CA . LYS A 1 225 ? -18.980 34.811 -12.746 1.00 39.69 225 LYS A CA 1
ATOM 1732 C C . LYS A 1 225 ? -19.840 36.009 -12.512 1.00 41.75 225 LYS A C 1
ATOM 1733 O O . LYS A 1 225 ? -20.926 36.115 -13.052 1.00 44.77 225 LYS A O 1
ATOM 1739 N N . ILE A 1 226 ? -19.328 36.945 -11.732 1.00 39.92 226 ILE A N 1
ATOM 1740 C CA . ILE A 1 226 ? -20.075 38.114 -11.368 1.00 40.18 226 ILE A CA 1
ATOM 1741 C C . ILE A 1 226 ? -19.241 39.353 -11.569 1.00 43.22 226 ILE A C 1
ATOM 1742 O O . ILE A 1 226 ? -18.094 39.245 -11.935 1.00 47.28 226 ILE A O 1
ATOM 1747 N N . ASP A 1 227 ? -19.813 40.526 -11.328 1.00 45.34 227 ASP A N 1
ATOM 1748 C CA . ASP A 1 227 ? -19.117 41.788 -11.515 1.00 39.08 227 ASP A CA 1
ATOM 1749 C C . ASP A 1 227 ? -17.904 41.927 -10.681 1.00 37.10 227 ASP A C 1
ATOM 1750 O O . ASP A 1 227 ? -17.913 41.602 -9.523 1.00 39.91 227 ASP A O 1
ATOM 1755 N N . ASP A 1 228 ? -16.864 42.476 -11.265 1.00 40.53 228 ASP A N 1
ATOM 1756 C CA . ASP A 1 228 ? -15.612 42.635 -10.581 1.00 44.05 228 ASP A CA 1
ATOM 1757 C C . ASP A 1 228 ? -15.699 43.562 -9.411 1.00 47.73 228 ASP A C 1
ATOM 1758 O O . ASP A 1 228 ? -14.854 43.520 -8.540 1.00 48.67 228 ASP A O 1
ATOM 1763 N N . LYS A 1 229 ? -16.710 44.409 -9.377 1.00 45.42 229 LYS A N 1
ATOM 1764 C CA . LYS A 1 229 ? -16.782 45.398 -8.337 1.00 49.58 229 LYS A CA 1
ATOM 1765 C C . LYS A 1 229 ? -16.917 44.755 -7.014 1.00 48.16 229 LYS A C 1
ATOM 1766 O O . LYS A 1 229 ? -16.378 45.231 -6.032 1.00 51.89 229 LYS A O 1
ATOM 1772 N N . LYS A 1 230 ? -17.635 43.664 -6.979 1.00 51.69 230 LYS A N 1
ATOM 1773 C CA . LYS A 1 230 ? -17.881 43.005 -5.737 1.00 53.87 230 LYS A CA 1
ATOM 1774 C C . LYS A 1 230 ? -16.624 42.467 -5.134 1.00 49.99 230 LYS A C 1
ATOM 1775 O O . LYS A 1 230 ? -16.584 42.173 -3.953 1.00 47.83 230 LYS A O 1
ATOM 1781 N N . CYS A 1 231 ? -15.574 42.359 -5.927 1.00 50.27 231 CYS A N 1
ATOM 1782 C CA . CYS A 1 231 ? -14.352 41.740 -5.439 1.00 52.46 231 CYS A CA 1
ATOM 1783 C C . CYS A 1 231 ? -13.207 42.699 -5.227 1.00 51.20 231 CYS A C 1
ATOM 1784 O O . CYS A 1 231 ? -12.106 42.291 -4.932 1.00 51.81 231 CYS A O 1
ATOM 1787 N N . LEU A 1 232 ? -13.474 43.976 -5.360 1.00 56.54 232 LEU A N 1
ATOM 1788 C CA . LEU A 1 232 ? -12.424 44.972 -5.207 1.00 60.44 232 LEU A CA 1
ATOM 1789 C C . LEU A 1 232 ? -11.787 45.077 -3.842 1.00 57.99 232 LEU A C 1
ATOM 1790 O O . LEU A 1 232 ? -10.597 45.244 -3.737 1.00 58.39 232 LEU A O 1
ATOM 1795 N N . ILE A 1 233 ? -12.567 45.002 -2.798 1.00 54.64 233 ILE A N 1
ATOM 1796 C CA . ILE A 1 233 ? -12.015 45.005 -1.472 1.00 54.36 233 ILE A CA 1
ATOM 1797 C C . ILE A 1 233 ? -10.848 44.046 -1.433 1.00 61.05 233 ILE A C 1
ATOM 1798 O O . ILE A 1 233 ? -9.832 44.344 -0.831 1.00 57.37 233 ILE A O 1
ATOM 1803 N N . ALA A 1 234 ? -10.993 42.886 -2.060 1.00 65.44 234 ALA A N 1
ATOM 1804 C CA . ALA A 1 234 ? -9.926 41.895 -2.147 1.00 58.73 234 ALA A CA 1
ATOM 1805 C C . ALA A 1 234 ? -8.812 42.285 -3.073 1.00 59.69 234 ALA A C 1
ATOM 1806 O O . ALA A 1 234 ? -7.655 42.005 -2.815 1.00 58.67 234 ALA A O 1
ATOM 1808 N N . GLN A 1 235 ? -9.162 42.912 -4.176 1.00 56.38 235 GLN A N 1
ATOM 1809 C CA . GLN A 1 235 ? -8.159 43.348 -5.109 1.00 57.31 235 GLN A CA 1
ATOM 1810 C C . GLN A 1 235 ? -7.267 44.341 -4.417 1.00 56.04 235 GLN A C 1
ATOM 1811 O O . GLN A 1 235 ? -6.056 44.342 -4.601 1.00 47.88 235 GLN A O 1
ATOM 1817 N N . ASN A 1 236 ? -7.863 45.194 -3.611 1.00 54.97 236 ASN A N 1
ATOM 1818 C CA . ASN A 1 236 ? -7.106 46.177 -2.878 1.00 53.28 236 ASN A CA 1
ATOM 1819 C C . ASN A 1 236 ? -6.169 45.579 -1.863 1.00 59.38 236 ASN A C 1
ATOM 1820 O O . ASN A 1 236 ? -5.047 46.026 -1.727 1.00 60.55 236 ASN A O 1
ATOM 1825 N N . TYR A 1 237 ? -6.619 44.559 -1.153 1.00 61.87 237 TYR A N 1
ATOM 1826 C CA . TYR A 1 237 ? -5.789 43.913 -0.156 1.00 56.85 237 TYR A CA 1
ATOM 1827 C C . TYR A 1 237 ? -4.594 43.334 -0.827 1.00 58.43 237 TYR A C 1
ATOM 1828 O O . TYR A 1 237 ? -3.483 43.462 -0.350 1.00 61.01 237 TYR A O 1
ATOM 1837 N N . TRP A 1 238 ? -4.809 42.696 -1.953 1.00 62.30 238 TRP A N 1
ATOM 1838 C CA . TRP A 1 238 ? -3.717 42.039 -2.611 1.00 60.51 238 TRP A CA 1
ATOM 1839 C C . TRP A 1 238 ? -2.693 43.054 -3.058 1.00 61.07 238 TRP A C 1
ATOM 1840 O O . TRP A 1 238 ? -1.520 42.826 -2.924 1.00 61.53 238 TRP A O 1
ATOM 1851 N N . LYS A 1 239 ? -3.115 44.192 -3.558 1.00 60.45 239 LYS A N 1
ATOM 1852 C CA . LYS A 1 239 ? -2.137 45.195 -3.918 1.00 63.12 239 LYS A CA 1
ATOM 1853 C C . LYS A 1 239 ? -1.217 45.557 -2.762 1.00 62.71 239 LYS A C 1
ATOM 1854 O O . LYS A 1 239 ? -0.048 45.852 -2.976 1.00 62.42 239 LYS A O 1
ATOM 1860 N N . GLU A 1 240 ? -1.730 45.530 -1.543 1.00 59.84 240 GLU A N 1
ATOM 1861 C CA . GLU A 1 240 ? -0.921 45.892 -0.394 1.00 63.41 240 GLU A CA 1
ATOM 1862 C C . GLU A 1 240 ? -0.151 44.737 0.206 1.00 67.47 240 GLU A C 1
ATOM 1863 O O . GLU A 1 240 ? 1.028 44.864 0.489 1.00 65.53 240 GLU A O 1
ATOM 1869 N N . TYR A 1 241 ? -0.805 43.605 0.402 1.00 68.71 241 TYR A N 1
ATOM 1870 C CA . TYR A 1 241 ? -0.163 42.485 1.071 1.00 61.89 241 TYR A CA 1
ATOM 1871 C C . TYR A 1 241 ? 0.466 41.442 0.163 1.00 59.43 241 TYR A C 1
ATOM 1872 O O . TYR A 1 241 ? 0.943 40.431 0.633 1.00 56.47 241 TYR A O 1
ATOM 1881 N N . ALA A 1 242 ? 0.460 41.675 -1.132 1.00 57.60 242 ALA A N 1
ATOM 1882 C CA . ALA A 1 242 ? 1.055 40.735 -2.058 1.00 52.74 242 ALA A CA 1
ATOM 1883 C C . ALA A 1 242 ? 2.488 40.411 -1.775 1.00 59.41 242 ALA A C 1
ATOM 1884 O O . ALA A 1 242 ? 2.876 39.255 -1.830 1.00 59.87 242 ALA A O 1
ATOM 1886 N N . PRO A 1 243 ? 3.326 41.442 -1.517 1.00 64.72 243 PRO A N 1
ATOM 1887 C CA . PRO A 1 243 ? 4.714 41.020 -1.353 1.00 65.84 243 PRO A CA 1
ATOM 1888 C C . PRO A 1 243 ? 5.010 40.193 -0.120 1.00 59.64 243 PRO A C 1
ATOM 1889 O O . PRO A 1 243 ? 5.937 39.412 -0.150 1.00 67.85 243 PRO A O 1
ATOM 1893 N N . LEU A 1 244 ? 4.245 40.341 0.937 1.00 50.58 244 LEU A N 1
ATOM 1894 C CA . LEU A 1 244 ? 4.439 39.506 2.099 1.00 54.31 244 LEU A CA 1
ATOM 1895 C C . LEU A 1 244 ? 4.212 38.081 1.711 1.00 58.49 244 LEU A C 1
ATOM 1896 O O . LEU A 1 244 ? 4.939 37.202 2.119 1.00 63.29 244 LEU A O 1
ATOM 1901 N N . TRP A 1 245 ? 3.187 37.836 0.925 1.00 60.61 245 TRP A N 1
ATOM 1902 C CA . TRP A 1 245 ? 2.850 36.481 0.554 1.00 53.27 245 TRP A CA 1
ATOM 1903 C C . TRP A 1 245 ? 3.779 35.950 -0.496 1.00 57.68 245 TRP A C 1
ATOM 1904 O O . TRP A 1 245 ? 3.986 34.762 -0.592 1.00 56.56 245 TRP A O 1
ATOM 1915 N N . ALA A 1 246 ? 4.367 36.823 -1.289 1.00 59.98 246 ALA A N 1
ATOM 1916 C CA . ALA A 1 246 ? 5.342 36.370 -2.257 1.00 57.13 246 ALA A CA 1
ATOM 1917 C C . ALA A 1 246 ? 6.490 35.831 -1.485 1.00 55.60 246 ALA A C 1
ATOM 1918 O O . ALA A 1 246 ? 7.140 34.897 -1.909 1.00 57.87 246 ALA A O 1
ATOM 1920 N N . ALA A 1 247 ? 6.726 36.389 -0.319 1.00 55.39 247 ALA A N 1
ATOM 1921 C CA . ALA A 1 247 ? 7.844 35.969 0.480 1.00 53.93 247 ALA A CA 1
ATOM 1922 C C . ALA A 1 247 ? 7.592 34.650 1.123 1.00 60.56 247 ALA A C 1
ATOM 1923 O O . ALA A 1 247 ? 8.501 33.851 1.267 1.00 60.42 247 ALA A O 1
ATOM 1925 N N . VAL A 1 248 ? 6.356 34.413 1.539 1.00 63.54 248 VAL A N 1
ATOM 1926 C CA . VAL A 1 248 ? 6.014 33.133 2.147 1.00 59.07 248 VAL A CA 1
ATOM 1927 C C . VAL A 1 248 ? 6.147 32.045 1.108 1.00 54.98 248 VAL A C 1
ATOM 1928 O O . VAL A 1 248 ? 6.623 30.964 1.390 1.00 50.49 248 VAL A O 1
ATOM 1932 N N . ARG A 1 249 ? 5.819 32.363 -0.120 1.00 52.88 249 ARG A N 1
ATOM 1933 C CA . ARG A 1 249 ? 5.935 31.398 -1.170 1.00 58.42 249 ARG A CA 1
ATOM 1934 C C . ARG A 1 249 ? 7.376 31.113 -1.455 1.00 52.56 249 ARG A C 1
ATOM 1935 O O . ARG A 1 249 ? 7.716 30.006 -1.823 1.00 59.24 249 ARG A O 1
ATOM 1943 N N . GLU A 1 250 ? 8.244 32.082 -1.238 1.00 58.71 250 GLU A N 1
ATOM 1944 C CA . GLU A 1 250 ? 9.664 31.902 -1.510 1.00 60.15 250 GLU A CA 1
ATOM 1945 C C . GLU A 1 250 ? 10.294 30.930 -0.560 1.00 52.38 250 GLU A C 1
ATOM 1946 O O . GLU A 1 250 ? 11.109 30.127 -0.963 1.00 56.00 250 GLU A O 1
ATOM 1952 N N . GLU A 1 251 ? 9.901 30.967 0.697 1.00 48.56 251 GLU A N 1
ATOM 1953 C CA . GLU A 1 251 ? 10.480 30.074 1.681 1.00 52.82 251 GLU A CA 1
ATOM 1954 C C . GLU A 1 251 ? 10.022 28.643 1.502 1.00 55.13 251 GLU A C 1
ATOM 1955 O O . GLU A 1 251 ? 10.806 27.719 1.623 1.00 53.58 251 GLU A O 1
ATOM 1961 N N . TRP A 1 252 ? 8.757 28.449 1.194 1.00 58.87 252 TRP A N 1
ATOM 1962 C CA . TRP A 1 252 ? 8.254 27.113 0.940 1.00 49.31 252 TRP A CA 1
ATOM 1963 C C . TRP A 1 252 ? 8.924 26.541 -0.282 1.00 49.96 252 TRP A C 1
ATOM 1964 O O . TRP A 1 252 ? 9.239 25.373 -0.323 1.00 44.59 252 TRP A O 1
ATOM 1975 N N . ALA A 1 253 ? 9.158 27.371 -1.279 1.00 53.14 253 ALA A N 1
ATOM 1976 C CA . ALA A 1 253 ? 9.813 26.934 -2.491 1.00 46.39 253 ALA A CA 1
ATOM 1977 C C . ALA A 1 253 ? 11.215 26.468 -2.225 1.00 59.81 253 ALA A C 1
ATOM 1978 O O . ALA A 1 253 ? 11.679 25.523 -2.836 1.00 63.56 253 ALA A O 1
ATOM 1980 N N . ASN A 1 254 ? 11.913 27.138 -1.330 1.00 55.16 254 ASN A N 1
ATOM 1981 C CA . ASN A 1 254 ? 13.261 26.769 -1.034 1.00 53.15 254 ASN A CA 1
ATOM 1982 C C . ASN A 1 254 ? 13.211 25.373 -0.562 1.00 51.94 254 ASN A C 1
ATOM 1983 O O . ASN A 1 254 ? 13.946 24.536 -1.046 1.00 57.37 254 ASN A O 1
ATOM 1988 N N . LYS A 1 255 ? 12.332 25.093 0.385 1.00 50.48 255 LYS A N 1
ATOM 1989 C CA . LYS A 1 255 ? 12.270 23.753 0.958 1.00 54.57 255 LYS A CA 1
ATOM 1990 C C . LYS A 1 255 ? 11.904 22.727 -0.079 1.00 52.47 255 LYS A C 1
ATOM 1991 O O . LYS A 1 255 ? 12.515 21.679 -0.163 1.00 52.84 255 LYS A O 1
ATOM 1997 N N . MET A 1 256 ? 10.934 23.043 -0.912 1.00 52.93 256 MET A N 1
ATOM 1998 C CA . MET A 1 256 ? 10.448 22.090 -1.880 1.00 50.52 256 MET A CA 1
ATOM 1999 C C . MET A 1 256 ? 11.349 21.840 -3.059 1.00 52.51 256 MET A C 1
ATOM 2000 O O . MET A 1 256 ? 11.265 20.799 -3.691 1.00 51.00 256 MET A O 1
ATOM 2005 N N . ASN A 1 257 ? 12.216 22.789 -3.366 1.00 48.50 257 ASN A N 1
ATOM 2006 C CA . ASN A 1 257 ? 13.107 22.642 -4.499 1.00 50.04 257 ASN A CA 1
ATOM 2007 C C . ASN A 1 257 ? 14.301 21.820 -4.095 1.00 48.50 257 ASN A C 1
ATOM 2008 O O . ASN A 1 257 ? 15.191 21.584 -4.886 1.00 46.45 257 ASN A O 1
ATOM 2013 N N . LYS A 1 258 ? 14.320 21.375 -2.855 1.00 49.85 258 LYS A N 1
ATOM 2014 C CA . LYS A 1 258 ? 15.384 20.517 -2.388 1.00 49.58 258 LYS A CA 1
ATOM 2015 C C . LYS A 1 258 ? 14.976 19.095 -2.635 1.00 51.23 258 LYS A C 1
ATOM 2016 O O . LYS A 1 258 ? 15.726 18.181 -2.348 1.00 58.30 258 LYS A O 1
ATOM 2022 N N . LYS A 1 259 ? 13.789 18.898 -3.171 1.00 52.51 259 LYS A N 1
ATOM 2023 C CA . LYS A 1 259 ? 13.308 17.573 -3.523 1.00 49.13 259 LYS A CA 1
ATOM 2024 C C . LYS A 1 259 ? 13.498 16.530 -2.464 1.00 46.09 259 LYS A C 1
ATOM 2025 O O . LYS A 1 259 ? 14.027 15.471 -2.727 1.00 55.17 259 LYS A O 1
ATOM 2031 N N . GLN A 1 260 ? 13.021 16.806 -1.273 1.00 46.70 260 GLN A N 1
ATOM 2032 C CA . GLN A 1 260 ? 13.123 15.881 -0.176 1.00 45.49 260 GLN A CA 1
ATOM 2033 C C . GLN A 1 260 ? 11.800 15.952 0.502 1.00 52.94 260 GLN A C 1
ATOM 2034 O O . GLN A 1 260 ? 11.058 16.882 0.269 1.00 58.53 260 GLN A O 1
ATOM 2040 N N . ASP A 1 261 ? 11.479 14.992 1.343 1.00 52.55 261 ASP A N 1
ATOM 2041 C CA . ASP A 1 261 ? 10.153 14.948 1.948 1.00 51.38 261 ASP A CA 1
ATOM 2042 C C . ASP A 1 261 ? 9.834 16.072 2.927 1.00 51.47 261 ASP A C 1
ATOM 2043 O O . ASP A 1 261 ? 10.708 16.565 3.608 1.00 60.40 261 ASP A O 1
ATOM 2048 N N . LEU A 1 262 ? 8.580 16.481 2.989 1.00 48.45 262 LEU A N 1
ATOM 2049 C CA . LEU A 1 262 ? 8.198 17.584 3.850 1.00 50.03 262 LEU A CA 1
ATOM 2050 C C . LEU A 1 262 ? 7.317 17.278 5.043 1.00 46.88 262 LEU A C 1
ATOM 2051 O O . LEU A 1 262 ? 6.238 16.754 4.899 1.00 50.15 262 LEU A O 1
ATOM 2056 N N . TYR A 1 263 ? 7.793 17.613 6.228 1.00 47.12 263 TYR A N 1
ATOM 2057 C CA . TYR A 1 263 ? 7.004 17.442 7.422 1.00 54.46 263 TYR A CA 1
ATOM 2058 C C . TYR A 1 263 ? 6.762 18.824 7.968 1.00 55.75 263 TYR A C 1
ATOM 2059 O O . TYR A 1 263 ? 7.685 19.596 8.118 1.00 57.94 263 TYR A O 1
ATOM 2068 N N . VAL A 1 264 ? 5.511 19.161 8.224 1.00 55.02 264 VAL A N 1
ATOM 2069 C CA . VAL A 1 264 ? 5.173 20.485 8.703 1.00 58.24 264 VAL A CA 1
ATOM 2070 C C . VAL A 1 264 ? 4.595 20.383 10.080 1.00 63.94 264 VAL A C 1
ATOM 2071 O O . VAL A 1 264 ? 3.660 19.644 10.305 1.00 69.65 264 VAL A O 1
ATOM 2075 N N . LYS A 1 265 ? 5.165 21.128 11.008 1.00 64.72 265 LYS A N 1
ATOM 2076 C CA . LYS A 1 265 ? 4.671 21.146 12.363 1.00 69.02 265 LYS A CA 1
ATOM 2077 C C . LYS A 1 265 ? 3.302 21.773 12.363 1.00 63.88 265 LYS A C 1
ATOM 2078 O O . LYS A 1 265 ? 3.114 22.876 11.889 1.00 61.81 265 LYS A O 1
ATOM 2084 N N . PRO A 1 266 ? 2.294 21.047 12.886 1.00 67.88 266 PRO A N 1
ATOM 2085 C CA . PRO A 1 266 ? 0.999 21.708 12.784 1.00 75.50 266 PRO A CA 1
ATOM 2086 C C . PRO A 1 266 ? 0.891 22.936 13.644 1.00 79.47 266 PRO A C 1
ATOM 2087 O O . PRO A 1 266 ? 0.284 23.921 13.234 1.00 76.46 266 PRO A O 1
ATOM 2091 N N . LYS A 1 267 ? 1.516 22.911 14.808 1.00 76.02 267 LYS A N 1
ATOM 2092 C CA . LYS A 1 267 ? 1.358 23.992 15.734 1.00 74.51 267 LYS A CA 1
ATOM 2093 C C . LYS A 1 267 ? 2.586 24.174 16.559 1.00 77.08 267 LYS A C 1
ATOM 2094 O O . LYS A 1 267 ? 3.172 23.195 16.993 1.00 71.60 267 LYS A O 1
ATOM 2100 N N . VAL A 1 268 ? 3.017 25.414 16.760 1.00 79.63 268 VAL A N 1
ATOM 2101 C CA . VAL A 1 268 ? 4.123 25.668 17.677 1.00 80.57 268 VAL A CA 1
ATOM 2102 C C . VAL A 1 268 ? 3.566 26.598 18.735 1.00 89.77 268 VAL A C 1
ATOM 2103 O O . VAL A 1 268 ? 2.831 27.521 18.411 1.00 93.32 268 VAL A O 1
ATOM 2107 N N . GLN A 1 269 ? 3.883 26.339 20.003 1.00 90.27 269 GLN A N 1
ATOM 2108 C CA . GLN A 1 269 ? 3.387 27.161 21.111 1.00 90.56 269 GLN A CA 1
ATOM 2109 C C . GLN A 1 269 ? 1.895 27.234 21.064 1.00 89.76 269 GLN A C 1
ATOM 2110 O O . GLN A 1 269 ? 1.321 28.239 21.457 1.00 94.01 269 GLN A O 1
ATOM 2116 N N . ASP A 1 270 ? 1.259 26.171 20.603 1.00 83.43 270 ASP A N 1
ATOM 2117 C CA . ASP A 1 270 ? -0.180 26.170 20.422 1.00 87.08 270 ASP A CA 1
ATOM 2118 C C . ASP A 1 270 ? -0.627 27.316 19.538 1.00 92.03 270 ASP A C 1
ATOM 2119 O O . ASP A 1 270 ? -1.722 27.840 19.703 1.00 94.40 270 ASP A O 1
ATOM 2124 N N . THR A 1 271 ? 0.206 27.694 18.578 1.00 90.40 271 THR A N 1
ATOM 2125 C CA . THR A 1 271 ? -0.173 28.736 17.624 1.00 91.16 271 THR A CA 1
ATOM 2126 C C . THR A 1 271 ? -0.048 28.259 16.173 1.00 81.99 271 THR A C 1
ATOM 2127 O O . THR A 1 271 ? 0.945 27.657 15.808 1.00 77.12 271 THR A O 1
ATOM 2131 N N . TYR A 1 272 ? -1.045 28.535 15.342 1.00 80.13 272 TYR A N 1
ATOM 2132 C CA . TYR A 1 272 ? -1.014 28.144 13.941 1.00 73.91 272 TYR A CA 1
ATOM 2133 C C . TYR A 1 272 ? -0.293 29.167 13.109 1.00 72.87 272 TYR A C 1
ATOM 2134 O O . TYR A 1 272 ? -0.299 30.336 13.439 1.00 74.96 272 TYR A O 1
ATOM 2143 N N . LEU A 1 273 ? 0.296 28.751 12.000 1.00 71.00 273 LEU A N 1
ATOM 2144 C CA . LEU A 1 273 ? 1.103 29.650 11.189 1.00 65.39 273 LEU A CA 1
ATOM 2145 C C . LEU A 1 273 ? 0.327 30.746 10.541 1.00 67.09 273 LEU A C 1
ATOM 2146 O O . LEU A 1 273 ? 0.763 31.884 10.504 1.00 69.83 273 LEU A O 1
ATOM 2151 N N . TYR A 1 274 ? -0.821 30.410 9.990 1.00 72.54 274 TYR A N 1
ATOM 2152 C CA . TYR A 1 274 ? -1.601 31.389 9.283 1.00 67.28 274 TYR A CA 1
ATOM 2153 C C . TYR A 1 274 ? -1.960 32.467 10.232 1.00 69.04 274 TYR A C 1
ATOM 2154 O O . TYR A 1 274 ? -1.969 33.622 9.870 1.00 68.29 274 TYR A O 1
ATOM 2163 N N . SER A 1 275 ? -2.245 32.100 11.464 1.00 71.03 275 SER A N 1
ATOM 2164 C CA . SER A 1 275 ? -2.666 33.072 12.445 1.00 73.37 275 SER A CA 1
ATOM 2165 C C . SER A 1 275 ? -1.573 34.075 12.667 1.00 73.46 275 SER A C 1
ATOM 2166 O O . SER A 1 275 ? -1.824 35.266 12.759 1.00 67.91 275 SER A O 1
ATOM 2169 N N . GLU A 1 276 ? -0.346 33.600 12.728 1.00 73.85 276 GLU A N 1
ATOM 2170 C CA . GLU A 1 276 ? 0.784 34.478 12.949 1.00 64.52 276 GLU A CA 1
ATOM 2171 C C . GLU A 1 276 ? 1.037 35.378 11.785 1.00 66.42 276 GLU A C 1
ATOM 2172 O O . GLU A 1 276 ? 1.268 36.555 11.957 1.00 69.15 276 GLU A O 1
ATOM 2178 N N . LEU A 1 277 ? 1.002 34.835 10.591 1.00 63.99 277 LEU A N 1
ATOM 2179 C CA . LEU A 1 277 ? 1.163 35.644 9.410 1.00 62.86 277 LEU A CA 1
ATOM 2180 C C . LEU A 1 277 ? 0.019 36.613 9.301 1.00 67.98 277 LEU A C 1
ATOM 2181 O O . LEU A 1 277 ? 0.186 37.725 8.835 1.00 70.28 277 LEU A O 1
ATOM 2186 N N . MET A 1 278 ? -1.164 36.175 9.688 1.00 69.86 278 MET A N 1
ATOM 2187 C CA . MET A 1 278 ? -2.329 37.032 9.593 1.00 76.49 278 MET A CA 1
ATOM 2188 C C . MET A 1 278 ? -2.298 38.132 10.626 1.00 76.38 278 MET A C 1
ATOM 2189 O O . MET A 1 278 ? -3.131 39.025 10.607 1.00 79.95 278 MET A O 1
ATOM 2194 N N . LYS A 1 279 ? -1.307 38.095 11.497 1.00 74.66 279 LYS A N 1
ATOM 2195 C CA . LYS A 1 279 ? -1.180 39.113 12.507 1.00 73.50 279 LYS A CA 1
ATOM 2196 C C . LYS A 1 279 ? -0.111 40.047 12.079 1.00 68.25 279 LYS A C 1
ATOM 2197 O O . LYS A 1 279 ? 0.359 40.846 12.872 1.00 70.32 279 LYS A O 1
ATOM 2203 N N . LEU A 1 280 ? 0.287 39.972 10.823 1.00 64.85 280 LEU A N 1
ATOM 2204 C CA . LEU A 1 280 ? 1.401 40.785 10.406 1.00 65.40 280 LEU A CA 1
ATOM 2205 C C . LEU A 1 280 ? 1.008 41.885 9.496 1.00 67.35 280 LEU A C 1
ATOM 2206 O O . LEU A 1 280 ? -0.165 42.080 9.223 1.00 68.05 280 LEU A O 1
ATOM 2211 N N . GLU A 1 281 ? 1.995 42.586 8.982 1.00 73.31 281 GLU A N 1
ATOM 2212 C CA . GLU A 1 281 ? 1.727 43.741 8.165 1.00 81.92 281 GLU A CA 1
ATOM 2213 C C . GLU A 1 281 ? 2.512 43.567 6.902 1.00 75.51 281 GLU A C 1
ATOM 2214 O O . GLU A 1 281 ? 3.385 42.721 6.847 1.00 63.44 281 GLU A O 1
ATOM 2220 N N . PRO A 1 282 ? 2.191 44.336 5.858 1.00 80.65 282 PRO A N 1
ATOM 2221 C CA . PRO A 1 282 ? 2.852 44.075 4.580 1.00 72.90 282 PRO A CA 1
ATOM 2222 C C . PRO A 1 282 ? 4.319 44.222 4.687 1.00 69.96 282 PRO A C 1
ATOM 2223 O O . PRO A 1 282 ? 5.056 43.469 4.075 1.00 69.65 282 PRO A O 1
ATOM 2227 N N . GLN A 1 283 ? 4.753 45.193 5.456 1.00 79.55 283 GLN A N 1
ATOM 2228 C CA . GLN A 1 283 ? 6.160 45.481 5.586 1.00 79.01 283 GLN A CA 1
ATOM 2229 C C . GLN A 1 283 ? 6.964 44.381 6.206 1.00 71.96 283 GLN A C 1
ATOM 2230 O O . GLN A 1 283 ? 8.139 44.245 5.910 1.00 74.99 283 GLN A O 1
ATOM 2236 N N . GLN A 1 284 ? 6.353 43.578 7.048 1.00 70.51 284 GLN A N 1
ATOM 2237 C CA . GLN A 1 284 ? 7.101 42.575 7.770 1.00 74.14 284 GLN A CA 1
ATOM 2238 C C . GLN A 1 284 ? 7.447 41.290 7.005 1.00 75.10 284 GLN A C 1
ATOM 2239 O O . GLN A 1 284 ? 7.044 40.209 7.414 1.00 72.68 284 GLN A O 1
ATOM 2245 N N . THR A 1 285 ? 8.229 41.400 5.931 1.00 70.04 285 THR A N 1
ATOM 2246 C CA . THR A 1 285 ? 8.639 40.244 5.133 1.00 64.61 285 THR A CA 1
ATOM 2247 C C . THR A 1 285 ? 9.547 39.233 5.809 1.00 70.97 285 THR A C 1
ATOM 2248 O O . THR A 1 285 ? 9.304 38.039 5.748 1.00 68.34 285 THR A O 1
ATOM 2252 N N . THR A 1 286 ? 10.567 39.700 6.500 1.00 76.15 286 THR A N 1
ATOM 2253 C CA . THR A 1 286 ? 11.522 38.798 7.127 1.00 74.02 286 THR A CA 1
ATOM 2254 C C . THR A 1 286 ? 10.895 37.967 8.195 1.00 71.90 286 THR A C 1
ATOM 2255 O O . THR A 1 286 ? 11.122 36.767 8.277 1.00 73.96 286 THR A O 1
ATOM 2259 N N . GLU A 1 287 ? 10.067 38.591 9.002 1.00 72.28 287 GLU A N 1
ATOM 2260 C CA . GLU A 1 287 ? 9.449 37.903 10.101 1.00 73.21 287 GLU A CA 1
ATOM 2261 C C . GLU A 1 287 ? 8.572 36.808 9.554 1.00 73.40 287 GLU A C 1
ATOM 2262 O O . GLU A 1 287 ? 8.493 35.728 10.115 1.00 63.38 287 GLU A O 1
ATOM 2268 N N . ALA A 1 288 ? 7.907 37.083 8.453 1.00 72.51 288 ALA A N 1
ATOM 2269 C CA . ALA A 1 288 ? 7.107 36.069 7.828 1.00 68.47 288 ALA A CA 1
ATOM 2270 C C . ALA A 1 288 ? 7.945 34.867 7.450 1.00 70.21 288 ALA A C 1
ATOM 2271 O O . ALA A 1 288 ? 7.631 33.756 7.845 1.00 69.27 288 ALA A O 1
ATOM 2273 N N . LYS A 1 289 ? 9.004 35.075 6.680 1.00 67.23 289 LYS A N 1
ATOM 2274 C CA . LYS A 1 289 ? 9.814 33.951 6.228 1.00 62.27 289 LYS A CA 1
ATOM 2275 C C . LYS A 1 289 ? 10.350 33.197 7.419 1.00 64.56 289 LYS A C 1
ATOM 2276 O O . LYS A 1 289 ? 10.544 31.996 7.364 1.00 67.52 289 LYS A O 1
ATOM 2282 N N . GLU A 1 290 ? 10.534 33.877 8.531 1.00 60.03 290 GLU A N 1
ATOM 2283 C CA . GLU A 1 290 ? 11.028 33.208 9.715 1.00 63.69 290 GLU A CA 1
ATOM 2284 C C . GLU A 1 290 ? 9.968 32.402 10.393 1.00 60.11 290 GLU A C 1
ATOM 2285 O O . GLU A 1 290 ? 10.241 31.378 10.992 1.00 58.07 290 GLU A O 1
ATOM 2291 N N . LEU A 1 291 ? 8.739 32.846 10.298 1.00 60.52 291 LEU A N 1
ATOM 2292 C CA . LEU A 1 291 ? 7.689 32.135 10.953 1.00 56.60 291 LEU A CA 1
ATOM 2293 C C . LEU A 1 291 ? 7.419 30.869 10.180 1.00 59.29 291 LEU A C 1
ATOM 2294 O O . LEU A 1 291 ? 7.082 29.857 10.750 1.00 62.30 291 LEU A O 1
ATOM 2299 N N . VAL A 1 292 ? 7.562 30.920 8.873 1.00 56.52 292 VAL A N 1
ATOM 2300 C CA . VAL A 1 292 ? 7.363 29.736 8.076 1.00 56.81 292 VAL A CA 1
ATOM 2301 C C . VAL A 1 292 ? 8.378 28.678 8.395 1.00 59.84 292 VAL A C 1
ATOM 2302 O O . VAL A 1 292 ? 8.035 27.523 8.591 1.00 59.23 292 VAL A O 1
ATOM 2306 N N . LYS A 1 293 ? 9.628 29.071 8.514 1.00 54.36 293 LYS A N 1
ATOM 2307 C CA . LYS A 1 293 ? 10.655 28.086 8.718 1.00 54.69 293 LYS A CA 1
ATOM 2308 C C . LYS A 1 293 ? 10.631 27.537 10.110 1.00 56.57 293 LYS A C 1
ATOM 2309 O O . LYS A 1 293 ? 11.363 26.614 10.421 1.00 62.24 293 LYS A O 1
ATOM 2315 N N . LYS A 1 294 ? 9.780 28.078 10.950 1.00 47.88 294 LYS A N 1
ATOM 2316 C CA . LYS A 1 294 ? 9.625 27.532 12.275 1.00 55.76 294 LYS A CA 1
ATOM 2317 C C . LYS A 1 294 ? 8.746 26.311 12.238 1.00 63.96 294 LYS A C 1
ATOM 2318 O O . LYS A 1 294 ? 8.893 25.393 13.036 1.00 69.66 294 LYS A O 1
ATOM 2324 N N . TYR A 1 295 ? 7.841 26.267 11.282 1.00 64.42 295 TYR A N 1
ATOM 2325 C CA . TYR A 1 295 ? 6.903 25.173 11.216 1.00 64.31 295 TYR A CA 1
ATOM 2326 C C . TYR A 1 295 ? 7.359 24.107 10.254 1.00 67.17 295 TYR A C 1
ATOM 2327 O O . TYR A 1 295 ? 6.646 23.163 10.009 1.00 66.06 295 TYR A O 1
ATOM 2336 N N . ILE A 1 296 ? 8.543 24.256 9.690 1.00 60.61 296 ILE A N 1
ATOM 2337 C CA . ILE A 1 296 ? 9.075 23.259 8.792 1.00 54.15 296 ILE A CA 1
ATOM 2338 C C . ILE A 1 296 ? 10.060 22.401 9.523 1.00 61.21 296 ILE A C 1
ATOM 2339 O O . ILE A 1 296 ? 11.062 22.893 10.014 1.00 73.91 296 ILE A O 1
ATOM 2344 N N . VAL A 1 297 ? 9.774 21.116 9.618 1.00 61.22 297 VAL A N 1
ATOM 2345 C CA . VAL A 1 297 ? 10.647 20.186 10.300 1.00 63.13 297 VAL A CA 1
ATOM 2346 C C . VAL A 1 297 ? 11.769 19.719 9.395 1.00 61.53 297 VAL A C 1
ATOM 2347 O O . VAL A 1 297 ? 12.944 19.819 9.737 1.00 73.22 297 VAL A O 1
ATOM 2351 N N . ASP B 1 21 ? -8.467 7.573 -34.990 1.00 29.77 21 ASP B N 1
ATOM 2352 C CA . ASP B 1 21 ? -7.860 6.702 -34.004 1.00 37.41 21 ASP B CA 1
ATOM 2353 C C . ASP B 1 21 ? -8.579 5.398 -33.988 1.00 40.80 21 ASP B C 1
ATOM 2354 O O . ASP B 1 21 ? -9.767 5.342 -33.786 1.00 44.22 21 ASP B O 1
ATOM 2359 N N . LYS B 1 22 ? -7.848 4.326 -34.214 1.00 44.67 22 LYS B N 1
ATOM 2360 C CA . LYS B 1 22 ? -8.446 3.015 -34.265 1.00 45.98 22 LYS B CA 1
ATOM 2361 C C . LYS B 1 22 ? -8.475 2.444 -32.889 1.00 43.74 22 LYS B C 1
ATOM 2362 O O . LYS B 1 22 ? -9.021 1.380 -32.673 1.00 41.97 22 LYS B O 1
ATOM 2368 N N . ARG B 1 23 ? -7.901 3.158 -31.943 1.00 38.00 23 ARG B N 1
ATOM 2369 C CA . ARG B 1 23 ? -7.927 2.734 -30.571 1.00 34.25 23 ARG B CA 1
ATOM 2370 C C . ARG B 1 23 ? -9.328 2.894 -30.103 1.00 33.60 23 ARG B C 1
ATOM 2371 O O . ARG B 1 23 ? -9.708 2.359 -29.082 1.00 31.43 23 ARG B O 1
ATOM 2379 N N . ASP B 1 24 ? -10.121 3.605 -30.869 1.00 33.25 24 ASP B N 1
ATOM 2380 C CA . ASP B 1 24 ? -11.499 3.828 -30.521 1.00 29.18 24 ASP B CA 1
ATOM 2381 C C . ASP B 1 24 ? -12.252 2.531 -30.646 1.00 33.34 24 ASP B C 1
ATOM 2382 O O . ASP B 1 24 ? -13.084 2.228 -29.814 1.00 27.54 24 ASP B O 1
ATOM 2387 N N . ILE B 1 25 ? -11.949 1.745 -31.662 1.00 30.48 25 ILE B N 1
ATOM 2388 C CA . ILE B 1 25 ? -12.608 0.463 -31.887 1.00 32.51 25 ILE B CA 1
ATOM 2389 C C . ILE B 1 25 ? -12.212 -0.536 -30.856 1.00 31.09 25 ILE B C 1
ATOM 2390 O O . ILE B 1 25 ? -13.008 -1.341 -30.437 1.00 31.78 25 ILE B O 1
ATOM 2395 N N . THR B 1 26 ? -10.974 -0.475 -30.423 1.00 29.58 26 THR B N 1
ATOM 2396 C CA . THR B 1 26 ? -10.487 -1.369 -29.403 1.00 28.85 26 THR B CA 1
ATOM 2397 C C . THR B 1 26 ? -11.253 -1.130 -28.127 1.00 30.19 26 THR B C 1
ATOM 2398 O O . THR B 1 26 ? -11.629 -2.057 -27.457 1.00 29.97 26 THR B O 1
ATOM 2402 N N . ALA B 1 27 ? -11.532 0.110 -27.813 1.00 28.11 27 ALA B N 1
ATOM 2403 C CA . ALA B 1 27 ? -12.255 0.450 -26.613 1.00 27.25 27 ALA B CA 1
ATOM 2404 C C . ALA B 1 27 ? -13.684 0.032 -26.609 1.00 31.63 27 ALA B C 1
ATOM 2405 O O . ALA B 1 27 ? -14.191 -0.403 -25.600 1.00 36.22 27 ALA B O 1
ATOM 2407 N N . ILE B 1 28 ? -14.370 0.191 -27.719 1.00 28.72 28 ILE B N 1
ATOM 2408 C CA . ILE B 1 28 ? -15.740 -0.242 -27.790 1.00 30.64 28 ILE B CA 1
ATOM 2409 C C . ILE B 1 28 ? -15.798 -1.732 -27.634 1.00 30.85 28 ILE B C 1
ATOM 2410 O O . ILE B 1 28 ? -16.590 -2.253 -26.883 1.00 31.20 28 ILE B O 1
ATOM 2415 N N . LYS B 1 29 ? -14.923 -2.433 -28.314 1.00 33.59 29 LYS B N 1
ATOM 2416 C CA . LYS B 1 29 ? -14.948 -3.883 -28.281 1.00 36.56 29 LYS B CA 1
ATOM 2417 C C . LYS B 1 29 ? -14.371 -4.438 -27.008 1.00 32.47 29 LYS B C 1
ATOM 2418 O O . LYS B 1 29 ? -14.256 -5.635 -26.857 1.00 38.77 29 LYS B O 1
ATOM 2424 N N . ASN B 1 30 ? -14.008 -3.566 -26.089 1.00 34.86 30 ASN B N 1
ATOM 2425 C CA . ASN B 1 30 ? -13.492 -3.992 -24.803 1.00 38.69 30 ASN B CA 1
ATOM 2426 C C . ASN B 1 30 ? -14.602 -3.948 -23.804 1.00 33.67 30 ASN B C 1
ATOM 2427 O O . ASN B 1 30 ? -14.387 -4.177 -22.633 1.00 33.44 30 ASN B O 1
ATOM 2432 N N . MET B 1 31 ? -15.795 -3.650 -24.268 1.00 35.51 31 MET B N 1
ATOM 2433 C CA . MET B 1 31 ? -16.955 -3.633 -23.422 1.00 34.35 31 MET B CA 1
ATOM 2434 C C . MET B 1 31 ? -17.684 -4.914 -23.672 1.00 36.45 31 MET B C 1
ATOM 2435 O O . MET B 1 31 ? -18.722 -5.146 -23.098 1.00 37.73 31 MET B O 1
ATOM 2440 N N . ALA B 1 32 ? -17.131 -5.763 -24.518 1.00 35.95 32 ALA B N 1
ATOM 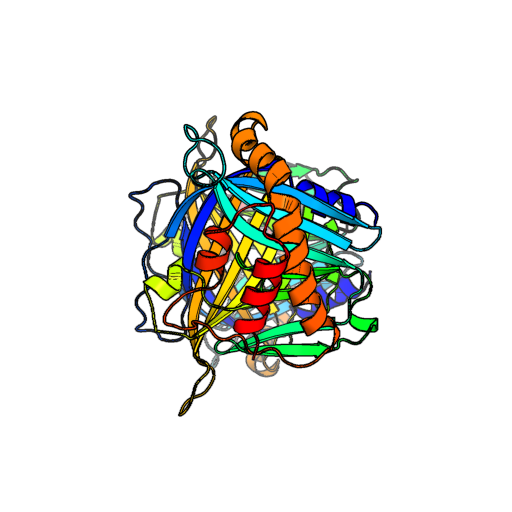2441 C CA . ALA B 1 32 ? -17.707 -7.056 -24.779 1.00 31.30 32 ALA B CA 1
ATOM 2442 C C . ALA B 1 32 ? -17.090 -8.150 -23.941 1.00 37.11 32 ALA B C 1
ATOM 2443 O O . ALA B 1 32 ? -15.921 -8.092 -23.606 1.00 37.15 32 ALA B O 1
ATOM 2445 N N . GLY B 1 33 ? -17.876 -9.162 -23.610 1.00 34.73 33 GLY B N 1
ATOM 2446 C CA . GLY B 1 33 ? -17.398 -10.257 -22.802 1.00 30.95 33 GLY B CA 1
ATOM 2447 C C . GLY B 1 33 ? -18.356 -10.719 -21.738 1.00 35.93 33 GLY B C 1
ATOM 2448 O O . GLY B 1 33 ? -19.514 -10.376 -21.763 1.00 31.42 33 GLY B O 1
ATOM 2449 N N . CYS B 1 34 ? -17.864 -11.518 -20.802 1.00 36.74 34 CYS B N 1
ATOM 2450 C CA . CYS B 1 34 ? -18.688 -12.001 -19.712 1.00 37.57 34 CYS B CA 1
ATOM 2451 C C . CYS B 1 34 ? -18.363 -11.194 -18.497 1.00 38.49 34 CYS B C 1
ATOM 2452 O O . CYS B 1 34 ? -17.221 -11.083 -18.136 1.00 36.82 34 CYS B O 1
ATOM 2455 N N . TYR B 1 35 ? -19.370 -10.602 -17.879 1.00 36.27 35 TYR B N 1
ATOM 2456 C CA . TYR B 1 35 ? -19.155 -9.728 -16.760 1.00 31.02 35 TYR B CA 1
ATOM 2457 C C . TYR B 1 35 ? -20.064 -10.003 -15.595 1.00 32.13 35 TYR B C 1
ATOM 2458 O O . TYR B 1 35 ? -21.131 -10.549 -15.761 1.00 30.25 35 TYR B O 1
ATOM 2467 N N . GLU B 1 36 ? -19.626 -9.651 -14.402 1.00 30.90 36 GLU B N 1
ATOM 2468 C CA . GLU B 1 36 ? -20.459 -9.751 -13.238 1.00 33.79 36 GLU B CA 1
ATOM 2469 C C . GLU B 1 36 ? -20.660 -8.305 -12.911 1.00 38.76 36 GLU B C 1
ATOM 2470 O O . GLU B 1 36 ? -19.722 -7.626 -12.560 1.00 37.26 36 GLU B O 1
ATOM 2476 N N . VAL B 1 37 ? -21.882 -7.817 -13.032 1.00 39.79 37 VAL B N 1
ATOM 2477 C CA . VAL B 1 37 ? -22.145 -6.407 -12.875 1.00 33.19 37 VAL B CA 1
ATOM 2478 C C . VAL B 1 37 ? -22.710 -5.987 -11.544 1.00 40.79 37 VAL B C 1
ATOM 2479 O O . VAL B 1 37 ? -23.596 -6.620 -11.029 1.00 45.56 37 VAL B O 1
ATOM 2483 N N . SER B 1 38 ? -22.159 -4.923 -10.979 1.00 38.73 38 SER B N 1
ATOM 2484 C CA . SER B 1 38 ? -22.611 -4.394 -9.727 1.00 38.58 38 SER B CA 1
ATOM 2485 C C . SER B 1 38 ? -23.277 -3.106 -10.076 1.00 38.88 38 SER B C 1
ATOM 2486 O O . SER B 1 38 ? -22.663 -2.222 -10.629 1.00 36.34 38 SER B O 1
ATOM 2489 N N . PHE B 1 39 ? -24.558 -3.009 -9.777 1.00 35.84 39 PHE B N 1
ATOM 2490 C CA . PHE B 1 39 ? -25.316 -1.828 -10.092 1.00 34.20 39 PHE B CA 1
ATOM 2491 C C . PHE B 1 39 ? -25.454 -1.010 -8.847 1.00 38.53 39 PHE B C 1
ATOM 2492 O O . PHE B 1 39 ? -25.909 -1.507 -7.854 1.00 38.95 39 PHE B O 1
ATOM 2500 N N . ASN B 1 40 ? -25.082 0.258 -8.903 1.00 35.56 40 ASN B N 1
ATOM 2501 C CA . ASN B 1 40 ? -25.069 1.088 -7.723 1.00 29.14 40 ASN B CA 1
ATOM 2502 C C . ASN B 1 40 ? -25.511 2.499 -8.027 1.00 35.15 40 ASN B C 1
ATOM 2503 O O . ASN B 1 40 ? -25.005 3.106 -8.938 1.00 37.30 40 ASN B O 1
ATOM 2508 N N . PHE B 1 41 ? -26.442 3.035 -7.250 1.00 35.24 41 PHE B N 1
ATOM 2509 C CA . PHE B 1 41 ? -26.945 4.392 -7.442 1.00 32.07 41 PHE B CA 1
ATOM 2510 C C . PHE B 1 41 ? -27.205 5.098 -6.126 1.00 34.52 41 PHE B C 1
ATOM 2511 O O . PHE B 1 41 ? -27.758 4.507 -5.233 1.00 36.83 41 PHE B O 1
ATOM 2519 N N . SER B 1 42 ? -26.819 6.365 -6.008 1.00 38.49 42 SER B N 1
ATOM 2520 C CA . SER B 1 42 ? -27.061 7.162 -4.799 1.00 30.59 42 SER B CA 1
ATOM 2521 C C . SER B 1 42 ? -27.513 8.527 -5.114 1.00 32.45 42 SER B C 1
ATOM 2522 O O . SER B 1 42 ? -26.924 9.201 -5.924 1.00 41.16 42 SER B O 1
ATOM 2525 N N . GLU B 1 43 ? -28.530 8.976 -4.423 1.00 30.77 43 GLU B N 1
ATOM 2526 C CA . GLU B 1 43 ? -29.044 10.290 -4.661 1.00 34.80 43 GLU B CA 1
ATOM 2527 C C . GLU B 1 43 ? -28.212 11.340 -4.007 1.00 36.24 43 GLU B C 1
ATOM 2528 O O . GLU B 1 43 ? -27.677 11.151 -2.929 1.00 31.31 43 GLU B O 1
ATOM 2534 N N . THR B 1 44 ? -28.099 12.470 -4.672 1.00 34.14 44 THR B N 1
ATOM 2535 C CA . THR B 1 44 ? -27.250 13.510 -4.191 1.00 34.55 44 THR B CA 1
ATOM 2536 C C . THR B 1 44 ? -27.923 14.822 -3.921 1.00 36.91 44 THR B C 1
ATOM 2537 O O . THR B 1 44 ? -28.269 15.108 -2.793 1.00 38.40 44 THR B O 1
ATOM 2541 N N . PHE B 1 45 ? -28.140 15.622 -4.947 1.00 32.88 45 PHE B N 1
ATOM 2542 C CA . PHE B 1 45 ? -28.661 16.962 -4.741 1.00 39.30 45 PHE B CA 1
ATOM 2543 C C . PHE B 1 45 ? -30.019 17.310 -5.319 1.00 43.71 45 PHE B C 1
ATOM 2544 O O . PHE B 1 45 ? -30.465 16.696 -6.260 1.00 45.63 45 PHE B O 1
ATOM 2552 N N . SER B 1 46 ? -30.654 18.337 -4.779 1.00 41.53 46 SER B N 1
ATOM 2553 C CA . SER B 1 46 ? -31.935 18.790 -5.284 1.00 40.24 46 SER B CA 1
ATOM 2554 C C . SER B 1 46 ? -32.073 20.274 -5.124 1.00 41.83 46 SER B C 1
ATOM 2555 O O . SER B 1 46 ? -31.561 20.835 -4.173 1.00 42.84 46 SER B O 1
ATOM 2558 N N . PRO B 1 47 ? -32.745 20.955 -6.090 1.00 44.46 47 PRO B N 1
ATOM 2559 C CA . PRO B 1 47 ? -32.969 22.384 -5.862 1.00 41.89 47 PRO B CA 1
ATOM 2560 C C . PRO B 1 47 ? -34.014 22.692 -4.808 1.00 39.40 47 PRO B C 1
ATOM 2561 O O . PRO B 1 47 ? -34.233 23.847 -4.508 1.00 34.75 47 PRO B O 1
ATOM 2565 N N . ASN B 1 48 ? -34.649 21.671 -4.260 1.00 41.96 48 ASN B N 1
ATOM 2566 C CA . ASN B 1 48 ? -35.630 21.843 -3.211 1.00 46.69 48 ASN B CA 1
ATOM 2567 C C . ASN B 1 48 ? -35.006 21.435 -1.907 1.00 49.47 48 ASN B C 1
ATOM 2568 O O . ASN B 1 48 ? -34.482 20.345 -1.783 1.00 53.52 48 ASN B O 1
ATOM 2573 N N . LYS B 1 49 ? -35.082 22.289 -0.904 1.00 47.73 49 LYS B N 1
ATOM 2574 C CA . LYS B 1 49 ? -34.414 22.010 0.347 1.00 55.89 49 LYS B CA 1
ATOM 2575 C C . LYS B 1 49 ? -35.155 21.007 1.178 1.00 63.61 49 LYS B C 1
ATOM 2576 O O . LYS B 1 49 ? -34.604 20.389 2.076 1.00 71.26 49 LYS B O 1
ATOM 2582 N N . GLU B 1 50 ? -36.415 20.811 0.866 1.00 58.24 50 GLU B N 1
ATOM 2583 C CA . GLU B 1 50 ? -37.192 19.895 1.651 1.00 62.15 50 GLU B CA 1
ATOM 2584 C C . GLU B 1 50 ? -37.156 18.538 1.032 1.00 62.11 50 GLU B C 1
ATOM 2585 O O . GLU B 1 50 ? -37.893 17.655 1.439 1.00 63.39 50 GLU B O 1
ATOM 2591 N N . TYR B 1 51 ? -36.288 18.359 0.050 1.00 55.26 51 TYR B N 1
ATOM 2592 C CA . TYR B 1 51 ? -36.188 17.086 -0.610 1.00 51.89 51 TYR B CA 1
ATOM 2593 C C . TYR B 1 51 ? -35.667 16.042 0.302 1.00 55.13 51 TYR B C 1
ATOM 2594 O O . TYR B 1 51 ? -34.664 16.237 0.967 1.00 53.96 51 TYR B O 1
ATOM 2603 N N . LYS B 1 52 ? -36.351 14.913 0.328 1.00 53.01 52 LYS B N 1
ATOM 2604 C CA . LYS B 1 52 ? -35.912 13.799 1.120 1.00 59.76 52 LYS B CA 1
ATOM 2605 C C . LYS B 1 52 ? -35.325 12.746 0.221 1.00 54.45 52 LYS B C 1
ATOM 2606 O O . LYS B 1 52 ? -36.029 12.139 -0.568 1.00 52.12 52 LYS B O 1
ATOM 2612 N N . LYS B 1 53 ? -34.029 12.519 0.355 1.00 53.66 53 LYS B N 1
ATOM 2613 C CA . LYS B 1 53 ? -33.336 11.570 -0.484 1.00 46.88 53 LYS B CA 1
ATOM 2614 C C . LYS B 1 53 ? -33.823 10.182 -0.317 1.00 44.44 53 LYS B C 1
ATOM 2615 O O . LYS B 1 53 ? -34.061 9.730 0.787 1.00 51.32 53 LYS B O 1
ATOM 2621 N N . LYS B 1 54 ? -33.929 9.477 -1.420 1.00 47.01 54 LYS B N 1
ATOM 2622 C CA . LYS B 1 54 ? -34.369 8.115 -1.366 1.00 46.68 54 LYS B CA 1
ATOM 2623 C C . LYS B 1 54 ? -33.208 7.193 -1.130 1.00 43.42 54 LYS B C 1
ATOM 2624 O O . LYS B 1 54 ? -32.074 7.531 -1.419 1.00 49.52 54 LYS B O 1
ATOM 2630 N N . ASP B 1 55 ? -33.478 6.028 -0.579 1.00 42.96 55 ASP B N 1
ATOM 2631 C CA . ASP B 1 55 ? -32.423 5.106 -0.238 1.00 44.51 55 ASP B CA 1
ATOM 2632 C C . ASP B 1 55 ? -31.641 4.626 -1.430 1.00 44.10 55 ASP B C 1
ATOM 2633 O O . ASP B 1 55 ? -32.162 4.550 -2.527 1.00 40.27 55 ASP B O 1
ATOM 2638 N N . ASN B 1 56 ? -30.390 4.265 -1.210 1.00 44.32 56 ASN B N 1
ATOM 2639 C CA . ASN B 1 56 ? -29.530 3.869 -2.316 1.00 42.66 56 ASN B CA 1
ATOM 2640 C C . ASN B 1 56 ? -29.824 2.514 -2.922 1.00 38.44 56 ASN B C 1
ATOM 2641 O O . ASN B 1 56 ? -30.348 1.641 -2.255 1.00 38.50 56 ASN B O 1
ATOM 2646 N N . TYR B 1 57 ? -29.468 2.332 -4.185 1.00 38.98 57 TYR B N 1
ATOM 2647 C CA . TYR B 1 57 ? -29.751 1.100 -4.898 1.00 37.07 57 TYR B CA 1
ATOM 2648 C C . TYR B 1 57 ? -28.570 0.233 -5.192 1.00 38.90 57 TYR B C 1
ATOM 2649 O O . TYR B 1 57 ? -27.520 0.726 -5.532 1.00 40.19 57 TYR B O 1
ATOM 2658 N N . HIS B 1 58 ? -28.745 -1.069 -5.056 1.00 37.18 58 HIS B N 1
ATOM 2659 C CA . HIS B 1 58 ? -27.706 -2.009 -5.403 1.00 37.94 58 HIS B CA 1
ATOM 2660 C C . HIS B 1 58 ? -28.331 -3.233 -6.013 1.00 41.93 58 HIS B C 1
ATOM 2661 O O . HIS B 1 58 ? -29.328 -3.723 -5.519 1.00 34.26 58 HIS B O 1
ATOM 2668 N N . SER B 1 59 ? -27.772 -3.700 -7.114 1.00 42.66 59 SER B N 1
ATOM 2669 C CA . SER B 1 59 ? -28.223 -4.909 -7.748 1.00 35.71 59 SER B CA 1
ATOM 2670 C C . SER B 1 59 ? -26.990 -5.596 -8.244 1.00 40.78 59 SER B C 1
ATOM 2671 O O . SER B 1 59 ? -25.901 -5.080 -8.123 1.00 36.48 59 SER B O 1
ATOM 2674 N N . LYS B 1 60 ? -27.158 -6.764 -8.830 1.00 49.81 60 LYS B N 1
ATOM 2675 C CA . LYS B 1 60 ? -26.045 -7.547 -9.283 1.00 39.67 60 LYS B CA 1
ATOM 2676 C C . LYS B 1 60 ? -26.574 -8.358 -10.424 1.00 36.87 60 LYS B C 1
ATOM 2677 O O . LYS B 1 60 ? -27.752 -8.636 -10.463 1.00 40.55 60 LYS B O 1
ATOM 2683 N N . ALA B 1 61 ? -25.709 -8.759 -11.343 1.00 39.75 61 ALA B N 1
ATOM 2684 C CA . ALA B 1 61 ? -26.107 -9.571 -12.472 1.00 36.81 61 ALA B CA 1
ATOM 2685 C C . ALA B 1 61 ? -24.979 -10.237 -13.203 1.00 39.16 61 ALA B C 1
ATOM 2686 O O . ALA B 1 61 ? -23.837 -9.899 -13.006 1.00 37.29 61 ALA B O 1
ATOM 2688 N N . LEU B 1 62 ? -25.311 -11.194 -14.056 1.00 40.52 62 LEU B N 1
ATOM 2689 C CA . LEU B 1 62 ? -24.330 -11.849 -14.884 1.00 33.71 62 LEU B CA 1
ATOM 2690 C C . LEU B 1 62 ? -24.729 -11.439 -16.247 1.00 32.62 62 LEU B C 1
ATOM 2691 O O . LEU B 1 62 ? -25.813 -11.738 -16.676 1.00 36.78 62 LEU B O 1
ATOM 2696 N N . GLU B 1 63 ? -23.855 -10.742 -16.934 1.00 32.39 63 GLU B N 1
ATOM 2697 C CA . GLU B 1 63 ? -24.191 -10.223 -18.225 1.00 32.46 63 GLU B CA 1
ATOM 2698 C C . GLU B 1 63 ? -23.196 -10.610 -19.278 1.00 35.00 63 GLU B C 1
ATOM 2699 O O . GLU B 1 63 ? -22.012 -10.576 -19.046 1.00 39.87 63 GLU B O 1
ATOM 2705 N N . TRP B 1 64 ? -23.679 -11.009 -20.438 1.00 33.23 64 TRP B N 1
ATOM 2706 C CA . TRP B 1 64 ? -22.800 -11.290 -21.543 1.00 36.06 64 TRP B CA 1
ATOM 2707 C C . TRP B 1 64 ? -23.035 -10.251 -22.597 1.00 37.89 64 TRP B C 1
ATOM 2708 O O . TRP B 1 64 ? -24.148 -10.061 -23.032 1.00 34.74 64 TRP B O 1
ATOM 2719 N N . VAL B 1 65 ? -21.980 -9.576 -23.020 1.00 36.61 65 VAL B N 1
ATOM 2720 C CA . VAL B 1 65 ? -22.095 -8.581 -24.059 1.00 36.41 65 VAL B CA 1
ATOM 2721 C C . VAL B 1 65 ? -21.558 -9.162 -25.324 1.00 34.13 65 VAL B C 1
ATOM 2722 O O . VAL B 1 65 ? -20.471 -9.697 -25.348 1.00 35.17 65 VAL B O 1
ATOM 2726 N N . ALA B 1 66 ? -22.326 -9.066 -26.390 1.00 31.10 66 ALA B N 1
ATOM 2727 C CA . ALA B 1 66 ? -21.933 -9.662 -27.637 1.00 30.82 66 ALA B CA 1
ATOM 2728 C C . ALA B 1 66 ? -21.781 -8.661 -28.733 1.00 33.78 66 ALA B C 1
ATOM 2729 O O . ALA B 1 66 ? -22.440 -7.656 -28.722 1.00 42.12 66 ALA B O 1
ATOM 2731 N N . VAL B 1 67 ? -20.909 -8.934 -29.688 1.00 30.78 67 VAL B N 1
ATOM 2732 C CA . VAL B 1 67 ? -20.776 -8.054 -30.814 1.00 30.25 67 VAL B CA 1
ATOM 2733 C C . VAL B 1 67 ? -21.664 -8.530 -31.928 1.00 35.67 67 VAL B C 1
ATOM 2734 O O . VAL B 1 67 ? -21.268 -9.348 -32.731 1.00 44.86 67 VAL B O 1
ATOM 2738 N N . VAL B 1 68 ? -22.884 -8.033 -31.965 1.00 36.32 68 VAL B N 1
ATOM 2739 C CA . VAL B 1 68 ? -23.822 -8.392 -33.009 1.00 41.54 68 VAL B CA 1
ATOM 2740 C C . VAL B 1 68 ? -23.519 -7.892 -34.415 1.00 43.65 68 VAL B C 1
ATOM 2741 O O . VAL B 1 68 ? -23.769 -8.591 -35.382 1.00 50.85 68 VAL B O 1
ATOM 2745 N N . GLU B 1 69 ? -23.020 -6.679 -34.541 1.00 42.90 69 GLU B N 1
ATOM 2746 C CA . GLU B 1 69 ? -22.661 -6.167 -35.833 1.00 43.99 69 GLU B CA 1
ATOM 2747 C C . GLU B 1 69 ? -21.370 -5.426 -35.813 1.00 39.49 69 GLU B C 1
ATOM 2748 O O . GLU B 1 69 ? -21.129 -4.656 -34.914 1.00 43.45 69 GLU B O 1
ATOM 2754 N N . GLU B 1 70 ? -20.503 -5.696 -36.767 1.00 41.37 70 GLU B N 1
ATOM 2755 C CA . GLU B 1 70 ? -19.292 -4.925 -36.905 1.00 50.08 70 GLU B CA 1
ATOM 2756 C C . GLU B 1 70 ? -19.295 -4.585 -38.353 1.00 55.91 70 GLU B C 1
ATOM 2757 O O . GLU B 1 70 ? -19.309 -5.466 -39.192 1.00 54.20 70 GLU B O 1
ATOM 2763 N N . GLN B 1 71 ? -19.247 -3.310 -38.665 1.00 55.80 71 GLN B N 1
ATOM 2764 C CA . GLN B 1 71 ? -19.326 -2.863 -40.023 1.00 52.53 71 GLN B CA 1
ATOM 2765 C C . GLN B 1 71 ? -18.240 -1.854 -40.029 1.00 53.31 71 GLN B C 1
ATOM 2766 O O . GLN B 1 71 ? -17.568 -1.671 -39.025 1.00 53.03 71 GLN B O 1
ATOM 2772 N N . PRO B 1 72 ? -18.019 -1.212 -41.163 1.00 57.83 72 PRO B N 1
ATOM 2773 C CA . PRO B 1 72 ? -16.875 -0.320 -41.107 1.00 66.65 72 PRO B CA 1
ATOM 2774 C C . PRO B 1 72 ? -16.903 0.776 -40.014 1.00 58.37 72 PRO B C 1
ATOM 2775 O O . PRO B 1 72 ? -15.897 0.902 -39.319 1.00 53.06 72 PRO B O 1
ATOM 2779 N N . ASN B 1 73 ? -17.989 1.511 -39.821 1.00 43.56 73 ASN B N 1
ATOM 2780 C CA . ASN B 1 73 ? -18.049 2.477 -38.723 1.00 38.48 73 ASN B CA 1
ATOM 2781 C C . ASN B 1 73 ? -19.215 2.246 -37.796 1.00 40.31 73 ASN B C 1
ATOM 2782 O O . ASN B 1 73 ? -19.712 3.189 -37.220 1.00 34.02 73 ASN B O 1
ATOM 2787 N N . LYS B 1 74 ? -19.704 1.016 -37.714 1.00 44.01 74 LYS B N 1
ATOM 2788 C CA . LYS B 1 74 ? -20.783 0.660 -36.809 1.00 37.33 74 LYS B CA 1
ATOM 2789 C C . LYS B 1 74 ? -20.388 -0.507 -35.998 1.00 38.12 74 LYS B C 1
ATOM 2790 O O . LYS B 1 74 ? -19.901 -1.475 -36.534 1.00 46.70 74 LYS B O 1
ATOM 2796 N N . ILE B 1 75 ? -20.574 -0.435 -34.700 1.00 32.34 75 ILE B N 1
ATOM 2797 C CA . ILE B 1 75 ? -20.326 -1.567 -33.860 1.00 36.74 75 ILE B CA 1
ATOM 2798 C C . ILE B 1 75 ? -21.562 -1.690 -33.025 1.00 35.33 75 ILE B C 1
ATOM 2799 O O . ILE B 1 75 ? -22.042 -0.722 -32.493 1.00 38.74 75 ILE B O 1
ATOM 2804 N N . ALA B 1 76 ? -22.100 -2.884 -32.928 1.00 30.89 76 ALA B N 1
ATOM 2805 C CA . ALA B 1 76 ? -23.273 -3.097 -32.134 1.00 32.49 76 ALA B CA 1
ATOM 2806 C C . ALA B 1 76 ? -23.046 -4.083 -31.047 1.00 28.88 76 ALA B C 1
ATOM 2807 O O . ALA B 1 76 ? -22.500 -5.132 -31.275 1.00 34.79 76 ALA B O 1
ATOM 2809 N N . LEU B 1 77 ? -23.474 -3.736 -29.850 1.00 28.74 77 LEU B N 1
ATOM 2810 C CA . LEU B 1 77 ? -23.255 -4.578 -28.707 1.00 29.33 77 LEU B CA 1
ATOM 2811 C C . LEU B 1 77 ? -24.524 -4.915 -27.983 1.00 30.98 77 LEU B C 1
ATOM 2812 O O . LEU B 1 77 ? -25.209 -4.044 -27.525 1.00 31.23 77 LEU B O 1
ATOM 2817 N N . GLN B 1 78 ? -24.812 -6.196 -27.842 1.00 32.54 78 GLN B N 1
ATOM 2818 C CA . GLN B 1 78 ? -26.002 -6.649 -27.166 1.00 31.66 78 GLN B CA 1
ATOM 2819 C C . GLN B 1 78 ? -25.726 -7.205 -25.809 1.00 31.54 78 GLN B C 1
ATOM 2820 O O . GLN B 1 78 ? -24.871 -8.039 -25.641 1.00 35.02 78 GLN B O 1
ATOM 2826 N N . HIS B 1 79 ? -26.483 -6.747 -24.835 1.00 27.37 79 HIS B N 1
ATOM 2827 C CA . HIS B 1 79 ? -26.330 -7.235 -23.501 1.00 31.48 79 HIS B CA 1
ATOM 2828 C C . HIS B 1 79 ? -27.380 -8.273 -23.236 1.00 35.00 79 HIS B C 1
ATOM 2829 O O . HIS B 1 79 ? -28.535 -8.074 -23.519 1.00 36.83 79 HIS B O 1
ATOM 2836 N N . LEU B 1 80 ? -26.964 -9.414 -22.733 1.00 36.14 80 LEU B N 1
ATOM 2837 C CA . LEU B 1 80 ? -27.885 -10.466 -22.396 1.00 36.90 80 LEU B CA 1
ATOM 2838 C C . LEU B 1 80 ? -27.643 -10.858 -20.952 1.00 35.89 80 LEU B C 1
ATOM 2839 O O . LEU B 1 80 ? -26.517 -10.958 -20.528 1.00 35.26 80 LEU B O 1
ATOM 2844 N N . LEU B 1 81 ? -28.699 -11.081 -20.194 1.00 36.00 81 LEU B N 1
ATOM 2845 C CA . LEU B 1 81 ? -28.578 -11.407 -18.789 1.00 32.87 81 LEU B CA 1
ATOM 2846 C C . LEU B 1 81 ? -28.857 -12.856 -18.497 1.00 39.78 81 LEU B C 1
ATOM 2847 O O . LEU B 1 81 ? -29.845 -13.393 -18.937 1.00 39.64 81 LEU B O 1
ATOM 2852 N N . VAL B 1 82 ? -27.980 -13.491 -17.743 1.00 34.31 82 VAL B N 1
ATOM 2853 C CA . VAL B 1 82 ? -28.180 -14.866 -17.361 1.00 37.85 82 VAL B CA 1
ATOM 2854 C C . VAL B 1 82 ? -28.844 -14.895 -16.004 1.00 44.99 82 VAL B C 1
ATOM 2855 O O . VAL B 1 82 ? -28.233 -14.551 -15.009 1.00 46.44 82 VAL B O 1
ATOM 2859 N N . VAL B 1 83 ? -30.114 -15.276 -15.967 1.00 41.90 83 VAL B N 1
ATOM 2860 C CA . VAL B 1 83 ? -30.838 -15.338 -14.726 1.00 39.90 83 VAL B CA 1
ATOM 2861 C C . VAL B 1 83 ? -30.734 -16.672 -14.020 1.00 45.79 83 VAL B C 1
ATOM 2862 O O . VAL B 1 83 ? -30.664 -16.716 -12.803 1.00 47.48 83 VAL B O 1
ATOM 2866 N N . ASN B 1 84 ? -30.716 -17.763 -14.767 1.00 51.26 84 ASN B N 1
ATOM 2867 C CA . ASN B 1 84 ? -30.535 -19.077 -14.162 1.00 56.81 84 ASN B CA 1
ATOM 2868 C C . ASN B 1 84 ? -29.309 -19.722 -14.719 1.00 60.15 84 ASN B C 1
ATOM 2869 O O . ASN B 1 84 ? -29.316 -20.208 -15.832 1.00 56.72 84 ASN B O 1
ATOM 2874 N N . PRO B 1 85 ? -28.223 -19.791 -13.911 1.00 64.19 85 PRO B N 1
ATOM 2875 C CA . PRO B 1 85 ? -27.038 -20.365 -14.540 1.00 62.49 85 PRO B CA 1
ATOM 2876 C C . PRO B 1 85 ? -27.104 -21.861 -14.634 1.00 65.87 85 PRO B C 1
ATOM 2877 O O . PRO B 1 85 ? -26.251 -22.467 -15.260 1.00 65.77 85 PRO B O 1
ATOM 2881 N N . LYS B 1 86 ? -28.103 -22.469 -14.022 1.00 69.51 86 LYS B N 1
ATOM 2882 C CA . LYS B 1 86 ? -28.224 -23.912 -14.018 1.00 62.51 86 LYS B CA 1
ATOM 2883 C C . LYS B 1 86 ? -29.254 -24.315 -15.026 1.00 63.13 86 LYS B C 1
ATOM 2884 O O . LYS B 1 86 ? -29.927 -25.316 -14.859 1.00 58.70 86 LYS B O 1
ATOM 2890 N N . GLY B 1 87 ? -29.373 -23.555 -16.095 1.00 69.66 87 GLY B N 1
ATOM 2891 C CA . GLY B 1 87 ? -30.381 -23.833 -17.086 1.00 61.41 87 GLY B CA 1
ATOM 2892 C C . GLY B 1 87 ? -29.905 -23.778 -18.501 1.00 55.61 87 GLY B C 1
ATOM 2893 O O . GLY B 1 87 ? -28.726 -23.625 -18.753 1.00 55.99 87 GLY B O 1
ATOM 2894 N N . GLU B 1 88 ? -30.831 -23.887 -19.433 1.00 59.88 88 GLU B N 1
ATOM 2895 C CA . GLU B 1 88 ? -30.502 -23.837 -20.841 1.00 62.56 88 GLU B CA 1
ATOM 2896 C C . GLU B 1 88 ? -31.555 -23.051 -21.553 1.00 63.14 88 GLU B C 1
ATOM 2897 O O . GLU B 1 88 ? -32.717 -23.060 -21.162 1.00 55.88 88 GLU B O 1
ATOM 2903 N N . GLY B 1 89 ? -31.148 -22.325 -22.576 1.00 57.90 89 GLY B N 1
ATOM 2904 C CA . GLY B 1 89 ? -32.099 -21.601 -23.383 1.00 58.84 89 GLY B CA 1
ATOM 2905 C C . GLY B 1 89 ? -32.657 -20.260 -23.025 1.00 59.15 89 GLY B C 1
ATOM 2906 O O . GLY B 1 89 ? -32.118 -19.558 -22.197 1.00 53.51 89 GLY B O 1
ATOM 2907 N N . LYS B 1 90 ? -33.776 -19.913 -23.635 1.00 64.02 90 LYS B N 1
ATOM 2908 C CA . LYS B 1 90 ? -34.382 -18.612 -23.444 1.00 54.88 90 LYS B CA 1
ATOM 2909 C C . LYS B 1 90 ? -35.043 -18.373 -22.136 1.00 51.61 90 LYS B C 1
ATOM 2910 O O . LYS B 1 90 ? -35.345 -17.246 -21.799 1.00 52.52 90 LYS B O 1
ATOM 2916 N N . ASN B 1 91 ? -35.314 -19.417 -21.391 1.00 52.85 91 ASN B N 1
ATOM 2917 C CA . ASN B 1 91 ? -36.047 -19.219 -20.171 1.00 51.50 91 ASN B CA 1
ATOM 2918 C C . ASN B 1 91 ? -35.051 -18.897 -19.108 1.00 52.60 91 ASN B C 1
ATOM 2919 O O . ASN B 1 91 ? -35.411 -18.494 -18.013 1.00 52.85 91 ASN B O 1
ATOM 2924 N N . ALA B 1 92 ? -33.781 -19.011 -19.450 1.00 53.36 92 ALA B N 1
ATOM 2925 C CA . ALA B 1 92 ? -32.729 -18.737 -18.502 1.00 50.03 92 ALA B CA 1
ATOM 2926 C C . ALA B 1 92 ? -32.015 -17.463 -18.837 1.00 55.93 92 ALA B C 1
ATOM 2927 O O . ALA B 1 92 ? -31.074 -17.087 -18.156 1.00 51.61 92 ALA B O 1
ATOM 2929 N N . ILE B 1 93 ? -32.456 -16.784 -19.881 1.00 52.28 93 ILE B N 1
ATOM 2930 C CA . ILE B 1 93 ? -31.823 -15.578 -20.313 1.00 40.27 93 ILE B CA 1
ATOM 2931 C C . ILE B 1 93 ? -32.851 -14.500 -20.446 1.00 43.36 93 ILE B C 1
ATOM 2932 O O . ILE B 1 93 ? -33.951 -14.765 -20.893 1.00 48.32 93 ILE B O 1
ATOM 2937 N N . VAL B 1 94 ? -32.530 -13.289 -20.017 1.00 48.26 94 VAL B N 1
ATOM 2938 C CA . VAL B 1 94 ? -33.412 -12.160 -20.234 1.00 43.97 94 VAL B CA 1
ATOM 2939 C C . VAL B 1 94 ? -32.593 -11.163 -21.018 1.00 44.59 94 VAL B C 1
ATOM 2940 O O . VAL B 1 94 ? -31.519 -10.786 -20.609 1.00 48.44 94 VAL B O 1
ATOM 2944 N N . LYS B 1 95 ? -33.113 -10.726 -22.160 1.00 36.75 95 LYS B N 1
ATOM 2945 C CA . LYS B 1 95 ? -32.407 -9.752 -22.988 1.00 40.64 95 LYS B CA 1
ATOM 2946 C C . LYS B 1 95 ? -32.218 -8.425 -22.253 1.00 41.89 95 LYS B C 1
ATOM 2947 O O . LYS B 1 95 ? -33.003 -8.082 -21.369 1.00 45.18 95 LYS B O 1
ATOM 2953 N N . HIS B 1 96 ? -31.188 -7.672 -22.616 1.00 42.91 96 HIS B N 1
ATOM 2954 C CA . HIS B 1 96 ? -30.889 -6.412 -21.935 1.00 46.29 96 HIS B CA 1
ATOM 2955 C C . HIS B 1 96 ? -30.604 -5.342 -22.976 1.00 49.87 96 HIS B C 1
ATOM 2956 O O . HIS B 1 96 ? -30.570 -5.640 -24.166 1.00 47.65 96 HIS B O 1
ATOM 2963 N N . TRP B 1 97 ? -30.424 -4.096 -22.555 1.00 42.41 97 TRP B N 1
ATOM 2964 C CA . TRP B 1 97 ? -30.252 -3.000 -23.513 1.00 39.36 97 TRP B CA 1
ATOM 2965 C C . TRP B 1 97 ? -29.083 -3.148 -24.486 1.00 36.25 97 TRP B C 1
ATOM 2966 O O . TRP B 1 97 ? -28.004 -3.600 -24.111 1.00 38.45 97 TRP B O 1
ATOM 2977 N N . ARG B 1 98 ? -29.306 -2.774 -25.744 1.00 35.59 98 ARG B N 1
ATOM 2978 C CA . ARG B 1 98 ? -28.254 -2.860 -26.757 1.00 32.47 98 ARG B CA 1
ATOM 2979 C C . ARG B 1 98 ? -27.498 -1.535 -26.815 1.00 35.33 98 ARG B C 1
ATOM 2980 O O . ARG B 1 98 ? -28.044 -0.507 -26.428 1.00 34.19 98 ARG B O 1
ATOM 2988 N N . GLN B 1 99 ? -26.250 -1.544 -27.283 1.00 30.79 99 GLN B N 1
ATOM 2989 C CA . GLN B 1 99 ? -25.480 -0.338 -27.340 1.00 31.95 99 GLN B CA 1
ATOM 2990 C C . GLN B 1 99 ? -24.858 -0.261 -28.720 1.00 31.20 99 GLN B C 1
ATOM 2991 O O . GLN B 1 99 ? -24.006 -1.047 -29.044 1.00 36.39 99 GLN B O 1
ATOM 2997 N N . ASP B 1 100 ? -25.296 0.672 -29.546 1.00 31.55 100 ASP B N 1
ATOM 2998 C CA . ASP B 1 100 ? -24.783 0.799 -30.902 1.00 31.61 100 ASP B CA 1
ATOM 2999 C C . ASP B 1 100 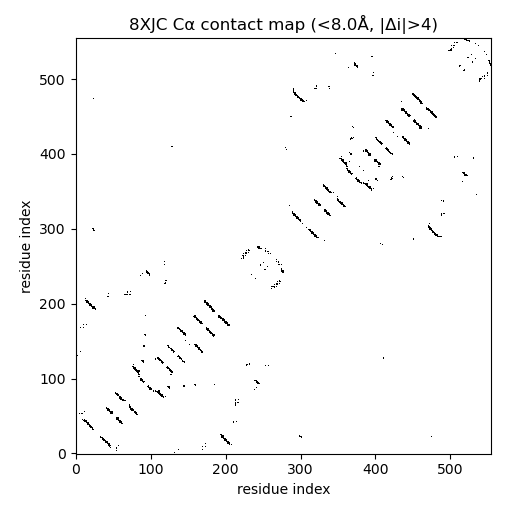? -23.911 1.992 -31.093 1.00 27.16 100 ASP B C 1
ATOM 3000 O O . ASP B 1 100 ? -24.278 3.077 -30.745 1.00 31.43 100 ASP B O 1
ATOM 3005 N N . TRP B 1 101 ? -22.760 1.787 -31.688 1.00 30.07 101 TRP B N 1
ATOM 3006 C CA . TRP B 1 101 ? -21.781 2.830 -31.830 1.00 27.65 101 TRP B CA 1
ATOM 3007 C C . TRP B 1 101 ? -21.545 3.224 -33.255 1.00 30.78 101 TRP B C 1
ATOM 3008 O O . TRP B 1 101 ? -21.093 2.432 -34.045 1.00 32.67 101 TRP B O 1
ATOM 3019 N N . LEU B 1 102 ? -21.824 4.471 -33.586 1.00 27.35 102 LEU B N 1
ATOM 3020 C CA . LEU B 1 102 ? -21.740 4.917 -34.953 1.00 27.78 102 LEU B CA 1
ATOM 3021 C C . LEU B 1 102 ? -20.847 6.115 -35.074 1.00 34.15 102 LEU B C 1
ATOM 3022 O O . LEU B 1 102 ? -21.036 7.071 -34.377 1.00 36.67 102 LEU B O 1
ATOM 3027 N N . TYR B 1 103 ? -19.889 6.090 -35.982 1.00 35.99 103 TYR B N 1
ATOM 3028 C CA . TYR B 1 103 ? -18.908 7.149 -36.097 1.00 30.74 103 TYR B CA 1
ATOM 3029 C C . TYR B 1 103 ? -19.303 8.268 -36.987 1.00 33.60 103 TYR B C 1
ATOM 3030 O O . TYR B 1 103 ? -19.715 8.048 -38.110 1.00 37.42 103 TYR B O 1
ATOM 3039 N N . GLU B 1 104 ? -19.167 9.482 -36.487 1.00 37.66 104 GLU B N 1
ATOM 3040 C CA . GLU B 1 104 ? -19.529 10.655 -37.231 1.00 37.25 104 GLU B CA 1
ATOM 3041 C C . GLU B 1 104 ? -20.927 10.573 -37.772 1.00 32.61 104 GLU B C 1
ATOM 3042 O O . GLU B 1 104 ? -21.164 10.803 -38.940 1.00 36.51 104 GLU B O 1
ATOM 3048 N N . ASN B 1 105 ? -21.869 10.291 -36.893 1.00 29.31 105 ASN B N 1
ATOM 3049 C CA . ASN B 1 105 ? -23.247 10.178 -37.285 1.00 32.39 105 ASN B CA 1
ATOM 3050 C C . ASN B 1 105 ? -23.975 11.441 -36.987 1.00 42.87 105 ASN B C 1
ATOM 3051 O O . ASN B 1 105 ? -23.794 12.027 -35.933 1.00 42.80 105 ASN B O 1
ATOM 3056 N N . THR B 1 106 ? -24.834 11.852 -37.905 1.00 46.87 106 THR B N 1
ATOM 3057 C CA . THR B 1 106 ? -25.579 13.065 -37.748 1.00 40.69 106 THR B CA 1
ATOM 3058 C C . THR B 1 106 ? -27.044 12.817 -37.474 1.00 40.27 106 THR B C 1
ATOM 3059 O O . THR B 1 106 ? -27.790 13.742 -37.295 1.00 42.48 106 THR B O 1
ATOM 3063 N N . ASP B 1 107 ? -27.462 11.570 -37.416 1.00 35.86 107 ASP B N 1
ATOM 3064 C CA . ASP B 1 107 ? -28.870 11.248 -37.276 1.00 34.60 107 ASP B CA 1
ATOM 3065 C C . ASP B 1 107 ? -29.198 10.602 -35.951 1.00 39.67 107 ASP B C 1
ATOM 3066 O O . ASP B 1 107 ? -28.870 9.454 -35.732 1.00 40.58 107 ASP B O 1
ATOM 3071 N N . LEU B 1 108 ? -29.881 11.314 -35.069 1.00 43.81 108 LEU B N 1
ATOM 3072 C CA . LEU B 1 108 ? -30.149 10.802 -33.722 1.00 42.04 108 LEU B CA 1
ATOM 3073 C C . LEU B 1 108 ? -31.602 10.795 -33.342 1.00 44.15 108 LEU B C 1
ATOM 3074 O O . LEU B 1 108 ? -32.348 11.642 -33.759 1.00 45.93 108 LEU B O 1
ATOM 3079 N N . TYR B 1 109 ? -32.004 9.845 -32.522 1.00 39.77 109 TYR B N 1
ATOM 3080 C CA . TYR B 1 109 ? -33.356 9.805 -32.026 1.00 39.50 109 TYR B CA 1
ATOM 3081 C C . TYR B 1 109 ? -33.275 10.007 -30.546 1.00 36.24 109 TYR B C 1
ATOM 3082 O O . TYR B 1 109 ? -32.695 9.211 -29.853 1.00 45.32 109 TYR B O 1
ATOM 3091 N N . VAL B 1 110 ? -33.847 11.087 -30.053 1.00 34.20 110 VAL B N 1
ATOM 3092 C CA . VAL B 1 110 ? -33.760 11.424 -28.646 1.00 37.41 110 VAL B CA 1
ATOM 3093 C C . VAL B 1 110 ? -35.083 11.435 -27.910 1.00 34.74 110 VAL B C 1
ATOM 3094 O O . VAL B 1 110 ? -36.112 11.638 -28.496 1.00 40.43 110 VAL B O 1
ATOM 3098 N N . PHE B 1 111 ? -35.054 11.249 -26.610 1.00 38.42 111 PHE B N 1
ATOM 3099 C CA . PHE B 1 111 ? -36.263 11.180 -25.816 1.00 37.17 111 PHE B CA 1
ATOM 3100 C C . PHE B 1 111 ? -36.841 12.506 -25.458 1.00 42.98 111 PHE B C 1
ATOM 3101 O O . PHE B 1 111 ? -36.132 13.399 -25.030 1.00 40.98 111 PHE B O 1
ATOM 3109 N N . ASN B 1 112 ? -38.140 12.643 -25.642 1.00 50.61 112 ASN B N 1
ATOM 3110 C CA . ASN B 1 112 ? -38.801 13.839 -25.236 1.00 45.16 112 ASN B CA 1
ATOM 3111 C C . ASN B 1 112 ? -39.496 13.466 -23.973 1.00 45.48 112 ASN B C 1
ATOM 3112 O O . ASN B 1 112 ? -39.036 13.779 -22.893 1.00 46.59 112 ASN B O 1
ATOM 3117 N N . LYS B 1 113 ? -40.577 12.727 -24.082 1.00 47.04 113 LYS B N 1
ATOM 3118 C CA . LYS B 1 113 ? -41.368 12.424 -22.919 1.00 50.66 113 LYS B CA 1
ATOM 3119 C C . LYS B 1 113 ? -42.205 11.257 -23.266 1.00 48.93 113 LYS B C 1
ATOM 3120 O O . LYS B 1 113 ? -42.421 11.002 -24.432 1.00 51.74 113 LYS B O 1
ATOM 3126 N N . GLU B 1 114 ? -42.650 10.512 -22.275 1.00 49.36 114 GLU B N 1
ATOM 3127 C CA . GLU B 1 114 ? -43.567 9.422 -22.528 1.00 53.73 114 GLU B CA 1
ATOM 3128 C C . GLU B 1 114 ? -43.037 8.452 -23.517 1.00 56.17 114 GLU B C 1
ATOM 3129 O O . GLU B 1 114 ? -42.010 7.837 -23.313 1.00 70.45 114 GLU B O 1
ATOM 3135 N N . ASN B 1 115 ? -43.787 8.245 -24.572 1.00 53.09 115 ASN B N 1
ATOM 3136 C CA . ASN B 1 115 ? -43.357 7.330 -25.586 1.00 53.03 115 ASN B CA 1
ATOM 3137 C C . ASN B 1 115 ? -43.090 8.087 -26.842 1.00 47.53 115 ASN B C 1
ATOM 3138 O O . ASN B 1 115 ? -43.565 7.714 -27.894 1.00 42.43 115 ASN B O 1
ATOM 3143 N N . HIS B 1 116 ? -42.328 9.162 -26.728 1.00 44.24 116 HIS B N 1
ATOM 3144 C CA . HIS B 1 116 ? -42.003 9.947 -27.880 1.00 43.52 116 HIS B CA 1
ATOM 3145 C C . HIS B 1 116 ? -40.529 10.159 -28.009 1.00 42.31 116 HIS B C 1
ATOM 3146 O O . HIS B 1 116 ? -39.895 10.669 -27.111 1.00 49.11 116 HIS B O 1
ATOM 3153 N N . TRP B 1 117 ? -39.974 9.734 -29.127 1.00 39.71 117 TRP B N 1
ATOM 3154 C CA . TRP B 1 117 ? -38.582 9.957 -29.399 1.00 42.13 117 TRP B CA 1
ATOM 3155 C C . TRP B 1 117 ? -38.562 10.793 -30.647 1.00 43.46 117 TRP B C 1
ATOM 3156 O O . TRP B 1 117 ? -39.282 10.517 -31.580 1.00 48.92 117 TRP B O 1
ATOM 3167 N N . LYS B 1 118 ? -37.768 11.843 -30.660 1.00 39.38 118 LYS B N 1
ATOM 3168 C CA . LYS B 1 118 ? -37.731 12.741 -31.791 1.00 48.41 118 LYS B CA 1
ATOM 3169 C C . LYS B 1 118 ? -36.450 12.699 -32.592 1.00 46.75 118 LYS B C 1
ATOM 3170 O O . LYS B 1 118 ? -35.383 12.596 -32.031 1.00 44.80 118 LYS B O 1
ATOM 3176 N N . TYR B 1 119 ? -36.552 12.799 -33.907 1.00 45.05 119 TYR B N 1
ATOM 3177 C CA . TYR B 1 119 ? -35.377 12.835 -34.753 1.00 39.74 119 TYR B CA 1
ATOM 3178 C C . TYR B 1 119 ? -34.623 14.123 -34.595 1.00 46.12 119 TYR B C 1
ATOM 3179 O O . TYR B 1 119 ? -35.199 15.197 -34.651 1.00 51.68 119 TYR B O 1
ATOM 3188 N N . LYS B 1 120 ? -33.323 14.024 -34.414 1.00 44.82 120 LYS B N 1
ATOM 3189 C CA . LYS B 1 120 ? -32.503 15.187 -34.294 1.00 41.79 120 LYS B CA 1
ATOM 3190 C C . LYS B 1 120 ? -31.382 15.017 -35.267 1.00 43.96 120 LYS B C 1
ATOM 3191 O O . LYS B 1 120 ? -30.733 13.997 -35.281 1.00 44.34 120 LYS B O 1
ATOM 3197 N N . SER B 1 121 ? -31.158 16.011 -36.109 1.00 46.09 121 SER B N 1
ATOM 3198 C CA . SER B 1 121 ? -30.037 15.981 -37.030 1.00 43.08 121 SER B CA 1
ATOM 3199 C C . SER B 1 121 ? -28.959 16.880 -36.534 1.00 48.59 121 SER B C 1
ATOM 3200 O O . SER B 1 121 ? -29.150 18.077 -36.415 1.00 57.29 121 SER B O 1
ATOM 3203 N N . LEU B 1 122 ? -27.803 16.320 -36.263 1.00 49.14 122 LEU B N 1
ATOM 3204 C CA . LEU B 1 122 ? -26.696 17.095 -35.778 1.00 44.38 122 LEU B CA 1
ATOM 3205 C C . LEU B 1 122 ? -25.925 17.805 -36.870 1.00 40.64 122 LEU B C 1
ATOM 3206 O O . LEU B 1 122 ? -26.039 17.463 -38.034 1.00 35.12 122 LEU B O 1
ATOM 3211 N N . ASN B 1 123 ? -25.164 18.812 -36.482 1.00 40.83 123 ASN B N 1
ATOM 3212 C CA . ASN B 1 123 ? -24.346 19.559 -37.414 1.00 45.78 123 ASN B CA 1
ATOM 3213 C C . ASN B 1 123 ? -23.219 18.658 -37.761 1.00 50.87 123 ASN B C 1
ATOM 3214 O O . ASN B 1 123 ? -22.549 18.128 -36.895 1.00 49.34 123 ASN B O 1
ATOM 3219 N N . PRO B 1 124 ? -22.993 18.457 -39.078 1.00 50.49 124 PRO B N 1
ATOM 3220 C CA . PRO B 1 124 ? -21.939 17.508 -39.360 1.00 44.53 124 PRO B CA 1
ATOM 3221 C C . PRO B 1 124 ? -20.550 17.937 -38.933 1.00 50.59 124 PRO B C 1
ATOM 3222 O O . PRO B 1 124 ? -19.640 17.132 -39.021 1.00 56.55 124 PRO B O 1
ATOM 3226 N N . LYS B 1 125 ? -20.373 19.148 -38.443 1.00 47.61 125 LYS B N 1
ATOM 3227 C CA . LYS B 1 125 ? -19.033 19.582 -38.128 1.00 52.64 125 LYS B CA 1
ATOM 3228 C C . LYS B 1 125 ? -18.729 19.493 -36.680 1.00 49.34 125 LYS B C 1
ATOM 3229 O O . LYS B 1 125 ? -17.585 19.601 -36.276 1.00 53.66 125 LYS B O 1
ATOM 3235 N N . GLN B 1 126 ? -19.736 19.244 -35.880 1.00 50.91 126 GLN B N 1
ATOM 3236 C CA . GLN B 1 126 ? -19.493 19.053 -34.472 1.00 57.48 126 GLN B CA 1
ATOM 3237 C C . GLN B 1 126 ? -19.283 17.595 -34.156 1.00 49.57 126 GLN B C 1
ATOM 3238 O O . GLN B 1 126 ? -18.711 17.272 -33.132 1.00 50.76 126 GLN B O 1
ATOM 3244 N N . VAL B 1 127 ? -19.706 16.714 -35.052 1.00 50.09 127 VAL B N 1
ATOM 3245 C CA . VAL B 1 127 ? -19.619 15.290 -34.814 1.00 43.52 127 VAL B CA 1
ATOM 3246 C C . VAL B 1 127 ? -18.372 14.680 -35.370 1.00 40.67 127 VAL B C 1
ATOM 3247 O O . VAL B 1 127 ? -18.210 13.484 -35.339 1.00 37.92 127 VAL B O 1
ATOM 3251 N N . LYS B 1 128 ? -17.463 15.509 -35.835 1.00 39.73 128 LYS B N 1
ATOM 3252 C CA . LYS B 1 128 ? -16.202 15.032 -36.337 1.00 34.36 128 LYS B CA 1
ATOM 3253 C C . LYS B 1 128 ? -15.358 14.445 -35.247 1.00 35.90 128 LYS B C 1
ATOM 3254 O O . LYS B 1 128 ? -15.103 15.100 -34.252 1.00 43.90 128 LYS B O 1
ATOM 3260 N N . GLY B 1 129 ? -14.913 13.210 -35.422 1.00 35.93 129 GLY B N 1
ATOM 3261 C CA . GLY B 1 129 ? -14.108 12.539 -34.427 1.00 31.58 129 GLY B CA 1
ATOM 3262 C C . GLY B 1 129 ? -14.945 11.887 -33.388 1.00 35.37 129 GLY B C 1
ATOM 3263 O O . GLY B 1 129 ? -14.438 11.176 -32.548 1.00 33.14 129 GLY B O 1
ATOM 3264 N N . GLN B 1 130 ? -16.240 12.095 -33.466 1.00 35.36 130 GLN B N 1
ATOM 3265 C CA . GLN B 1 130 ? -17.133 11.585 -32.473 1.00 29.77 130 GLN B CA 1
ATOM 3266 C C . GLN B 1 130 ? -17.821 10.320 -32.842 1.00 30.56 130 GLN B C 1
ATOM 3267 O O . GLN B 1 130 ? -17.942 9.991 -33.999 1.00 30.42 130 GLN B O 1
ATOM 3273 N N . TRP B 1 131 ? -18.270 9.594 -31.840 1.00 27.36 131 TRP B N 1
ATOM 3274 C CA . TRP B 1 131 ? -18.998 8.382 -32.064 1.00 30.61 131 TRP B CA 1
ATOM 3275 C C . TRP B 1 131 ? -20.318 8.582 -31.389 1.00 31.32 131 TRP B C 1
ATOM 3276 O O . TRP B 1 131 ? -20.378 9.099 -30.302 1.00 35.66 131 TRP B O 1
ATOM 3287 N N . THR B 1 132 ? -21.389 8.180 -32.034 1.00 32.38 132 THR B N 1
ATOM 3288 C CA . THR B 1 132 ? -22.700 8.262 -31.440 1.00 32.12 132 THR B CA 1
ATOM 3289 C C . THR B 1 132 ? -23.020 6.937 -30.835 1.00 29.64 132 THR B C 1
ATOM 3290 O O . THR B 1 132 ? -22.803 5.921 -31.444 1.00 33.50 132 THR B O 1
ATOM 3294 N N . GLN B 1 133 ? -23.489 6.928 -29.608 1.00 28.91 133 GLN B N 1
ATOM 3295 C CA . GLN B 1 133 ? -23.941 5.697 -29.013 1.00 34.83 133 GLN B CA 1
ATOM 3296 C C . GLN B 1 133 ? -25.431 5.734 -28.873 1.00 33.80 133 GLN B C 1
ATOM 3297 O O . GLN B 1 133 ? -25.973 6.600 -28.227 1.00 34.98 133 GLN B O 1
ATOM 3303 N N . ILE B 1 134 ? -26.101 4.810 -29.520 1.00 30.05 134 ILE B N 1
ATOM 3304 C CA . ILE B 1 134 ? -27.518 4.711 -29.380 1.00 34.11 134 ILE B CA 1
ATOM 3305 C C . ILE B 1 134 ? -27.794 3.512 -28.536 1.00 33.33 134 ILE B C 1
ATOM 3306 O O . ILE B 1 134 ? -27.415 2.413 -28.867 1.00 31.78 134 ILE B O 1
ATOM 3311 N N . VAL B 1 135 ? -28.457 3.741 -27.421 1.00 35.78 135 VAL B N 1
ATOM 3312 C CA . VAL B 1 135 ? -28.810 2.666 -26.537 1.00 38.99 135 VAL B CA 1
ATOM 3313 C C . VAL B 1 135 ? -30.233 2.290 -26.824 1.00 36.97 135 VAL B C 1
ATOM 3314 O O . VAL B 1 135 ? -31.086 3.137 -26.961 1.00 37.04 135 VAL B O 1
ATOM 3318 N N . TYR B 1 136 ? -30.479 1.009 -26.965 1.00 33.05 136 TYR B N 1
ATOM 3319 C CA . TYR B 1 136 ? -31.781 0.557 -27.335 1.00 39.51 136 TYR B CA 1
ATOM 3320 C C . TYR B 1 136 ? -32.425 -0.232 -26.246 1.00 39.48 136 TYR B C 1
ATOM 3321 O O . TYR B 1 136 ? -31.785 -0.637 -25.311 1.00 38.29 136 TYR B O 1
ATOM 3330 N N . GLN B 1 137 ? -33.714 -0.442 -26.368 1.00 39.30 137 GLN B N 1
ATOM 3331 C CA . GLN B 1 137 ? -34.447 -1.177 -25.373 1.00 39.84 137 GLN B CA 1
ATOM 3332 C C . GLN B 1 137 ? -34.403 -2.669 -25.579 1.00 42.00 137 GLN B C 1
ATOM 3333 O O . GLN B 1 137 ? -33.792 -3.153 -26.503 1.00 46.49 137 GLN B O 1
ATOM 3339 N N . VAL B 1 138 ? -35.013 -3.404 -24.683 1.00 43.49 138 VAL B N 1
ATOM 3340 C CA . VAL B 1 138 ? -35.070 -4.844 -24.790 1.00 39.47 138 VAL B CA 1
ATOM 3341 C C . VAL B 1 138 ? -35.810 -5.297 -26.046 1.00 41.48 138 VAL B C 1
ATOM 3342 O O . VAL B 1 138 ? -35.462 -6.301 -26.631 1.00 41.90 138 VAL B O 1
ATOM 3346 N N . ASP B 1 139 ? -36.844 -4.582 -26.444 1.00 39.00 139 ASP B N 1
ATOM 3347 C CA . ASP B 1 139 ? -37.574 -4.895 -27.644 1.00 38.24 139 ASP B CA 1
ATOM 3348 C C . ASP B 1 139 ? -36.871 -4.279 -28.816 1.00 45.36 139 ASP B C 1
ATOM 3349 O O . ASP B 1 139 ? -37.379 -4.353 -29.924 1.00 42.61 139 ASP B O 1
ATOM 3354 N N . ASP B 1 140 ? -35.729 -3.649 -28.573 1.00 44.10 140 ASP B N 1
ATOM 3355 C CA . ASP B 1 140 ? -34.900 -3.065 -29.625 1.00 43.52 140 ASP B CA 1
ATOM 3356 C C . ASP B 1 140 ? -35.348 -1.717 -30.113 1.00 41.80 140 ASP B C 1
ATOM 3357 O O . ASP B 1 140 ? -34.875 -1.219 -31.112 1.00 36.37 140 ASP B O 1
ATOM 3362 N N . ALA B 1 141 ? -36.269 -1.121 -29.398 1.00 40.72 141 ALA B N 1
ATOM 3363 C CA . ALA B 1 141 ? -36.707 0.202 -29.721 1.00 41.25 141 ALA B CA 1
ATOM 3364 C C . ALA B 1 141 ? -35.711 1.160 -29.179 1.00 43.72 141 ALA B C 1
ATOM 3365 O O . ALA B 1 141 ? -35.016 0.858 -28.241 1.00 49.62 141 ALA B O 1
ATOM 3367 N N . PRO B 1 142 ? -35.660 2.350 -29.742 1.00 36.43 142 PRO B N 1
ATOM 3368 C CA . PRO B 1 142 ? -34.753 3.359 -29.241 1.00 33.44 142 PRO B CA 1
ATOM 3369 C C . PRO B 1 142 ? -34.987 3.751 -27.797 1.00 34.57 142 PRO B C 1
ATOM 3370 O O . PRO B 1 142 ? -36.121 3.879 -27.384 1.00 37.27 142 PRO B O 1
ATOM 3374 N N . ARG B 1 143 ? -33.929 3.919 -27.024 1.00 34.99 143 ARG B N 1
ATOM 3375 C CA . ARG B 1 143 ? -34.060 4.401 -25.659 1.00 36.22 143 ARG B CA 1
ATOM 3376 C C . ARG B 1 143 ? -33.423 5.784 -25.525 1.00 36.34 143 ARG B C 1
ATOM 3377 O O . ARG B 1 143 ? -34.071 6.727 -25.129 1.00 39.91 143 ARG B O 1
ATOM 3385 N N . TYR B 1 144 ? -32.174 5.917 -25.926 1.00 30.19 144 TYR B N 1
ATOM 3386 C CA . TYR B 1 144 ? -31.505 7.202 -25.875 1.00 37.25 144 TYR B CA 1
ATOM 3387 C C . TYR B 1 144 ? -30.318 7.295 -26.807 1.00 39.76 144 TYR B C 1
ATOM 3388 O O . TYR B 1 144 ? -29.752 6.286 -27.169 1.00 39.46 144 TYR B O 1
ATOM 3397 N N . SER B 1 145 ? -29.950 8.510 -27.201 1.00 33.47 145 SER B N 1
ATOM 3398 C CA . SER B 1 145 ? -28.863 8.703 -28.140 1.00 32.68 145 SER B CA 1
ATOM 3399 C C . SER B 1 145 ? -27.948 9.832 -27.768 1.00 32.47 145 SER B C 1
ATOM 3400 O O . SER B 1 145 ? -28.405 10.885 -27.421 1.00 41.74 145 SER B O 1
ATOM 3403 N N . GLY B 1 146 ? -26.649 9.630 -27.866 1.00 37.56 146 GLY B N 1
ATOM 3404 C CA . GLY B 1 146 ? -25.688 10.681 -27.603 1.00 33.02 146 GLY B CA 1
ATOM 3405 C C . GLY B 1 146 ? -24.425 10.530 -28.394 1.00 28.21 146 GLY B C 1
ATOM 3406 O O . GLY B 1 146 ? -24.123 9.452 -28.816 1.00 31.32 146 GLY B O 1
ATOM 3407 N N . SER B 1 147 ? -23.685 11.608 -28.596 1.00 35.04 147 SER B N 1
ATOM 3408 C CA . SER B 1 147 ? -22.407 11.588 -29.333 1.00 34.72 147 SER B CA 1
ATOM 3409 C C . SER B 1 147 ? -21.235 12.174 -28.578 1.00 29.16 147 SER B C 1
ATOM 3410 O O . SER B 1 147 ? -21.385 13.135 -27.855 1.00 36.04 147 SER B O 1
ATOM 3413 N N . GLY B 1 148 ? -20.060 11.608 -28.777 1.00 29.27 148 GLY B N 1
ATOM 3414 C CA . GLY B 1 148 ? -18.872 12.073 -28.109 1.00 32.63 148 GLY B CA 1
ATOM 3415 C C . GLY B 1 148 ? -17.598 11.482 -28.602 1.00 29.74 148 GLY B C 1
ATOM 3416 O O . GLY B 1 148 ? -17.610 10.511 -29.312 1.00 32.61 148 GLY B O 1
ATOM 3417 N N . THR B 1 149 ? -16.486 12.067 -28.218 1.00 28.07 149 THR B N 1
ATOM 3418 C CA . THR B 1 149 ? -15.195 11.595 -28.641 1.00 27.47 149 THR B CA 1
ATOM 3419 C C . THR B 1 149 ? -14.552 10.718 -27.594 1.00 27.09 149 THR B C 1
ATOM 3420 O O . THR B 1 149 ? -14.629 11.021 -26.420 1.00 26.68 149 THR B O 1
ATOM 3424 N N . TRP B 1 150 ? -13.938 9.614 -28.013 1.00 27.82 150 TRP B N 1
ATOM 3425 C CA . TRP B 1 150 ? -13.238 8.732 -27.112 1.00 24.40 150 TRP B CA 1
ATOM 3426 C C . TRP B 1 150 ? -11.918 9.337 -26.817 1.00 25.31 150 TRP B C 1
ATOM 3427 O O . TRP B 1 150 ? -11.225 9.770 -27.705 1.00 35.56 150 TRP B O 1
ATOM 3438 N N . ILE B 1 151 ? -11.561 9.380 -25.555 1.00 24.86 151 ILE B N 1
ATOM 3439 C CA . ILE B 1 151 ? -10.344 10.009 -25.156 1.00 30.41 151 ILE B CA 1
ATOM 3440 C C . ILE B 1 151 ? -9.382 8.971 -24.696 1.00 32.20 151 ILE B C 1
ATOM 3441 O O . ILE B 1 151 ? -9.722 8.124 -23.902 1.00 30.97 151 ILE B O 1
ATOM 3446 N N . HIS B 1 152 ? -8.177 9.018 -25.235 1.00 39.68 152 HIS B N 1
ATOM 3447 C CA . HIS B 1 152 ? -7.162 8.046 -24.917 1.00 39.89 152 HIS B CA 1
ATOM 3448 C C . HIS B 1 152 ? -5.992 8.817 -24.417 1.00 40.09 152 HIS B C 1
ATOM 3449 O O . HIS B 1 152 ? -4.948 8.831 -25.036 1.00 45.85 152 HIS B O 1
ATOM 3456 N N . LEU B 1 153 ? -6.165 9.475 -23.292 1.00 36.29 153 LEU B N 1
ATOM 3457 C CA . LEU B 1 153 ? -5.121 10.285 -22.747 1.00 37.40 153 LEU B CA 1
ATOM 3458 C C . LEU B 1 153 ? -4.992 10.027 -21.278 1.00 37.75 153 LEU B C 1
ATOM 3459 O O . LEU B 1 153 ? -5.923 9.543 -20.675 1.00 38.01 153 LEU B O 1
ATOM 3464 N N . ASP B 1 154 ? -3.831 10.311 -20.715 1.00 35.85 154 ASP B N 1
ATOM 3465 C CA . ASP B 1 154 ? -3.588 10.159 -19.286 1.00 34.46 154 ASP B CA 1
ATOM 3466 C C . ASP B 1 154 ? -3.704 8.765 -18.785 1.00 35.57 154 ASP B C 1
ATOM 3467 O O . ASP B 1 154 ? -4.085 8.565 -17.646 1.00 37.39 154 ASP B O 1
ATOM 3472 N N . GLU B 1 155 ? -3.333 7.799 -19.611 1.00 37.75 155 GLU B N 1
ATOM 3473 C CA . GLU B 1 155 ? -3.448 6.382 -19.264 1.00 42.47 155 GLU B CA 1
ATOM 3474 C C . GLU B 1 155 ? -4.890 5.992 -19.031 1.00 39.09 155 GLU B C 1
ATOM 3475 O O . GLU B 1 155 ? -5.178 5.026 -18.358 1.00 32.33 155 GLU B O 1
ATOM 3481 N N . LYS B 1 156 ? -5.800 6.734 -19.636 1.00 38.96 156 LYS B N 1
ATOM 3482 C CA . LYS B 1 156 ? -7.211 6.472 -19.466 1.00 43.92 156 LYS B CA 1
ATOM 3483 C C . LYS B 1 156 ? -7.955 6.387 -20.773 1.00 43.50 156 LYS B C 1
ATOM 3484 O O . LYS B 1 156 ? -7.689 7.153 -21.676 1.00 39.17 156 LYS B O 1
ATOM 3490 N N . THR B 1 157 ? -8.895 5.456 -20.869 1.00 40.53 157 THR B N 1
ATOM 3491 C CA . THR B 1 157 ? -9.715 5.318 -22.064 1.00 35.79 157 THR B CA 1
ATOM 3492 C C . THR B 1 157 ? -11.177 5.566 -21.711 1.00 33.36 157 THR B C 1
ATOM 3493 O O . THR B 1 157 ? -11.814 4.721 -21.122 1.00 31.47 157 THR B O 1
ATOM 3497 N N . PHE B 1 158 ? -11.694 6.740 -22.060 1.00 29.73 158 PHE B N 1
ATOM 3498 C CA . PHE B 1 158 ? -13.060 7.105 -21.720 1.00 32.74 158 PHE B CA 1
ATOM 3499 C C . PHE B 1 158 ? -13.905 7.847 -22.731 1.00 28.84 158 PHE B C 1
ATOM 3500 O O . PHE B 1 158 ? -13.393 8.543 -23.567 1.00 28.82 158 PHE B O 1
ATOM 3508 N N . TRP B 1 159 ? -15.217 7.681 -22.641 1.00 26.47 159 TRP B N 1
ATOM 3509 C CA . TRP B 1 159 ? -16.142 8.366 -23.519 1.00 27.25 159 TRP B CA 1
ATOM 3510 C C . TRP B 1 159 ? -17.243 8.983 -22.691 1.00 30.51 159 TRP B C 1
ATOM 3511 O O . TRP B 1 159 ? -17.726 8.365 -21.773 1.00 28.67 159 TRP B O 1
ATOM 3522 N N . GLU B 1 160 ? -17.642 10.202 -23.024 1.00 31.43 160 GLU B N 1
ATOM 3523 C CA . GLU B 1 160 ? -18.714 10.881 -22.313 1.00 33.56 160 GLU B CA 1
ATOM 3524 C C . GLU B 1 160 ? -19.731 11.542 -23.188 1.00 30.59 160 GLU B C 1
ATOM 3525 O O . GLU B 1 160 ? -19.386 12.127 -24.194 1.00 32.75 160 GLU B O 1
ATOM 3531 N N . SER B 1 161 ? -20.986 11.463 -22.793 1.00 27.70 161 SER B N 1
ATOM 3532 C CA . SER B 1 161 ? -22.048 12.130 -23.504 1.00 29.76 161 SER B CA 1
ATOM 3533 C C . SER B 1 161 ? -23.226 12.314 -22.589 1.00 30.24 161 SER B C 1
ATOM 3534 O O . SER B 1 161 ? -23.325 11.675 -21.573 1.00 29.64 161 SER B O 1
ATOM 3537 N N . THR B 1 162 ? -24.119 13.214 -22.950 1.00 34.66 162 THR B N 1
ATOM 3538 C CA . THR B 1 162 ? -25.300 13.491 -22.161 1.00 34.64 162 THR B CA 1
ATOM 3539 C C . THR B 1 162 ? -26.554 13.204 -22.982 1.00 33.61 162 THR B C 1
ATOM 3540 O O . THR B 1 162 ? -26.659 13.625 -24.117 1.00 41.47 162 THR B O 1
ATOM 3544 N N . ALA B 1 163 ? -27.500 12.472 -22.411 1.00 33.59 163 ALA B N 1
ATOM 3545 C CA . ALA B 1 163 ? -28.730 12.113 -23.124 1.00 37.93 163 ALA B CA 1
ATOM 3546 C C . ALA B 1 163 ? -29.978 11.970 -22.287 1.00 38.24 163 ALA B C 1
ATOM 3547 O O . ALA B 1 163 ? -29.947 11.382 -21.224 1.00 38.04 163 ALA B O 1
ATOM 3549 N N . ASP B 1 164 ? -31.095 12.467 -22.792 1.00 33.02 164 ASP B N 1
ATOM 3550 C CA . ASP B 1 164 ? -32.357 12.360 -22.089 1.00 32.84 164 ASP B CA 1
ATOM 3551 C C . ASP B 1 164 ? -32.898 10.982 -22.264 1.00 34.96 164 ASP B C 1
ATOM 3552 O O . ASP B 1 164 ? -32.853 10.436 -23.349 1.00 34.67 164 ASP B O 1
ATOM 3557 N N . ALA B 1 165 ? -33.422 10.407 -21.197 1.00 35.30 165 ALA B N 1
ATOM 3558 C CA . ALA B 1 165 ? -33.837 9.029 -21.251 1.00 34.52 165 ALA B CA 1
ATOM 3559 C C . ALA B 1 165 ? -35.091 8.676 -20.536 1.00 39.03 165 ALA B C 1
ATOM 3560 O O . ALA B 1 165 ? -35.513 9.381 -19.632 1.00 36.43 165 ALA B O 1
ATOM 3562 N N . PRO B 1 166 ? -35.695 7.555 -20.932 1.00 40.86 166 PRO B N 1
ATOM 3563 C CA . PRO B 1 166 ? -36.865 7.066 -20.229 1.00 36.85 166 PRO B CA 1
ATOM 3564 C C . PRO B 1 166 ? -36.516 6.629 -18.836 1.00 33.51 166 PRO B C 1
ATOM 3565 O O . PRO B 1 166 ? -35.409 6.219 -18.567 1.00 35.82 166 PRO B O 1
ATOM 3569 N N . LEU B 1 167 ? -37.466 6.727 -17.935 1.00 38.18 167 LEU B N 1
ATOM 3570 C CA . LEU B 1 167 ? -37.221 6.337 -16.577 1.00 38.01 167 LEU B CA 1
ATOM 3571 C C . LEU B 1 167 ? -36.935 4.864 -16.471 1.00 43.07 167 LEU B C 1
ATOM 3572 O O . LEU B 1 167 ? -37.615 4.071 -17.095 1.00 45.67 167 LEU B O 1
ATOM 3577 N N . PRO B 1 168 ? -35.923 4.471 -15.678 1.00 42.66 168 PRO B N 1
ATOM 3578 C CA . PRO B 1 168 ? -35.767 3.037 -15.545 1.00 39.62 168 PRO B CA 1
ATOM 3579 C C . PRO B 1 168 ? -36.775 2.425 -14.598 1.00 45.59 168 PRO B C 1
ATOM 3580 O O . PRO B 1 168 ? -37.514 3.143 -13.949 1.00 45.46 168 PRO B O 1
ATOM 3584 N N . ARG B 1 169 ? -36.797 1.102 -14.496 1.00 52.14 169 ARG B N 1
ATOM 3585 C CA . ARG B 1 169 ? -37.774 0.405 -13.660 1.00 45.80 169 ARG B CA 1
ATOM 3586 C C . ARG B 1 169 ? -37.593 0.652 -12.199 1.00 48.28 169 ARG B C 1
ATOM 3587 O O . ARG B 1 169 ? -38.542 0.709 -11.446 1.00 45.01 169 ARG B O 1
ATOM 3595 N N . ARG B 1 170 ? -36.357 0.814 -11.786 1.00 51.31 170 ARG B N 1
ATOM 3596 C CA . ARG B 1 170 ? -36.072 1.034 -10.395 1.00 47.76 170 ARG B CA 1
ATOM 3597 C C . ARG B 1 170 ? -36.703 2.311 -9.959 1.00 47.78 170 ARG B C 1
ATOM 3598 O O . ARG B 1 170 ? -36.880 2.547 -8.779 1.00 46.40 170 ARG B O 1
ATOM 3606 N N . GLU B 1 171 ? -37.087 3.133 -10.912 1.00 47.03 171 GLU B N 1
ATOM 3607 C CA . GLU B 1 171 ? -37.639 4.426 -10.588 1.00 46.58 171 GLU B CA 1
ATOM 3608 C C . GLU B 1 171 ? -39.122 4.538 -10.838 1.00 47.41 171 GLU B C 1
ATOM 3609 O O . GLU B 1 171 ? -39.838 5.090 -10.031 1.00 48.76 171 GLU B O 1
ATOM 3615 N N . TYR B 1 172 ? -39.607 3.992 -11.938 1.00 46.16 172 TYR B N 1
ATOM 3616 C CA . TYR B 1 172 ? -41.024 4.035 -12.191 1.00 44.77 172 TYR B CA 1
ATOM 3617 C C . TYR B 1 172 ? -41.830 3.149 -11.286 1.00 47.61 172 TYR B C 1
ATOM 3618 O O . TYR B 1 172 ? -43.026 3.342 -11.142 1.00 57.24 172 TYR B O 1
ATOM 3627 N N . THR B 1 173 ? -41.188 2.198 -10.646 1.00 44.28 173 THR B N 1
ATOM 3628 C CA . THR B 1 173 ? -41.882 1.283 -9.788 1.00 43.30 173 THR B CA 1
ATOM 3629 C C . THR B 1 173 ? -41.886 1.902 -8.426 1.00 50.98 173 THR B C 1
ATOM 3630 O O . THR B 1 173 ? -42.584 1.452 -7.528 1.00 54.52 173 THR B O 1
ATOM 3634 N N . THR B 1 174 ? -41.165 2.994 -8.267 1.00 45.89 174 THR B N 1
ATOM 3635 C CA . THR B 1 174 ? -41.037 3.585 -6.952 1.00 48.34 174 THR B CA 1
ATOM 3636 C C . THR B 1 174 ? -41.587 5.001 -6.833 1.00 52.43 174 THR B C 1
ATOM 3637 O O . THR B 1 174 ? -41.962 5.422 -5.748 1.00 53.50 174 THR B O 1
ATOM 3641 N N . ARG B 1 175 ? -41.701 5.729 -7.940 1.00 45.64 175 ARG B N 1
ATOM 3642 C CA . ARG B 1 175 ? -42.139 7.107 -7.853 1.00 41.25 175 ARG B CA 1
ATOM 3643 C C . ARG B 1 175 ? -42.688 7.706 -9.113 1.00 43.38 175 ARG B C 1
ATOM 3644 O O . ARG B 1 175 ? -42.427 7.198 -10.175 1.00 44.26 175 ARG B O 1
ATOM 3652 N N . THR B 1 176 ? -43.439 8.799 -9.002 1.00 44.73 176 THR B N 1
ATOM 3653 C CA . THR B 1 176 ? -44.009 9.498 -10.156 1.00 43.55 176 THR B CA 1
ATOM 3654 C C . THR B 1 176 ? -43.598 10.958 -10.136 1.00 48.87 176 THR B C 1
ATOM 3655 O O . THR B 1 176 ? -44.266 11.793 -10.720 1.00 44.36 176 THR B O 1
ATOM 3659 N N . ASP B 1 177 ? -42.483 11.276 -9.504 1.00 39.94 177 ASP B N 1
ATOM 3660 C CA . ASP B 1 177 ? -42.012 12.644 -9.368 1.00 38.86 177 ASP B CA 1
ATOM 3661 C C . ASP B 1 177 ? -41.536 13.267 -10.643 1.00 43.67 177 ASP B C 1
ATOM 3662 O O . ASP B 1 177 ? -41.457 14.481 -10.741 1.00 43.64 177 ASP B O 1
ATOM 3667 N N . TYR B 1 178 ? -41.217 12.454 -11.634 1.00 41.29 178 TYR B N 1
ATOM 3668 C CA . TYR B 1 178 ? -40.619 12.975 -12.842 1.00 43.67 178 TYR B CA 1
ATOM 3669 C C . TYR B 1 178 ? -40.802 12.099 -14.049 1.00 45.94 178 TYR B C 1
ATOM 3670 O O . TYR B 1 178 ? -41.150 10.944 -13.913 1.00 41.55 178 TYR B O 1
ATOM 3679 N N . ASN B 1 179 ? -40.536 12.640 -15.234 1.00 46.89 179 ASN B N 1
ATOM 3680 C CA . ASN B 1 179 ? -40.764 11.910 -16.474 1.00 48.77 179 ASN B CA 1
ATOM 3681 C C . ASN B 1 179 ? -39.548 11.698 -17.369 1.00 44.44 179 ASN B C 1
ATOM 3682 O O . ASN B 1 179 ? -39.575 10.863 -18.249 1.00 45.96 179 ASN B O 1
ATOM 3687 N N . VAL B 1 180 ? -38.486 12.449 -17.150 1.00 40.73 180 VAL B N 1
ATOM 3688 C CA . VAL B 1 180 ? -37.293 12.318 -17.951 1.00 40.91 180 VAL B CA 1
ATOM 3689 C C . VAL B 1 180 ? -36.087 12.190 -17.081 1.00 35.03 180 VAL B C 1
ATOM 3690 O O . VAL B 1 180 ? -35.973 12.881 -16.100 1.00 37.92 180 VAL B O 1
ATOM 3694 N N . LEU B 1 181 ? -35.191 11.281 -17.406 1.00 35.64 181 LEU B N 1
ATOM 3695 C CA . LEU B 1 181 ? -33.936 11.189 -16.686 1.00 39.71 181 LEU B CA 1
ATOM 3696 C C . LEU B 1 181 ? -32.826 11.650 -17.605 1.00 33.40 181 LEU B C 1
ATOM 3697 O O . LEU B 1 181 ? -32.555 11.026 -18.605 1.00 35.81 181 LEU B O 1
ATOM 3702 N N . ASN B 1 182 ? -32.195 12.765 -17.284 1.00 34.40 182 ASN B N 1
ATOM 3703 C CA . ASN B 1 182 ? -31.064 13.219 -18.065 1.00 40.21 182 ASN B CA 1
ATOM 3704 C C . ASN B 1 182 ? -29.857 12.523 -17.548 1.00 39.92 182 ASN B C 1
ATOM 3705 O O . ASN B 1 182 ? -29.539 12.605 -16.387 1.00 39.00 182 ASN B O 1
ATOM 3710 N N . ARG B 1 183 ? -29.169 11.835 -18.426 1.00 37.91 183 ARG B N 1
ATOM 3711 C CA . ARG B 1 183 ? -28.019 11.091 -18.027 1.00 37.10 183 ARG B CA 1
ATOM 3712 C C . ARG B 1 183 ? -26.767 11.613 -18.634 1.00 33.61 183 ARG B C 1
ATOM 3713 O O . ARG B 1 183 ? -26.716 11.820 -19.816 1.00 32.64 183 ARG B O 1
ATOM 3721 N N . THR B 1 184 ? -25.757 11.860 -17.820 1.00 31.54 184 THR B N 1
ATOM 3722 C CA . THR B 1 184 ? -24.458 12.212 -18.334 1.00 35.20 184 THR B CA 1
ATOM 3723 C C . THR B 1 184 ? -23.736 10.917 -18.148 1.00 34.55 184 THR B C 1
ATOM 3724 O O . THR B 1 184 ? -23.428 10.533 -17.042 1.00 36.27 184 THR B O 1
ATOM 3728 N N . ASN B 1 185 ? -23.478 10.225 -19.238 1.00 30.98 185 ASN B N 1
ATOM 3729 C CA . ASN B 1 185 ? -22.884 8.916 -19.180 1.00 31.65 185 ASN B CA 1
ATOM 3730 C C . ASN B 1 185 ? -21.418 8.870 -19.483 1.00 31.16 185 ASN B C 1
ATOM 3731 O O . ASN B 1 185 ? -20.974 9.472 -20.426 1.00 31.77 185 ASN B O 1
ATOM 3736 N N . ARG B 1 186 ? -20.663 8.136 -18.688 1.00 30.17 186 ARG B N 1
ATOM 3737 C CA . ARG B 1 186 ? -19.247 7.960 -18.942 1.00 27.05 186 ARG B CA 1
ATOM 3738 C C . ARG B 1 186 ? -18.889 6.515 -19.044 1.00 26.78 186 ARG B C 1
ATOM 3739 O O . ARG B 1 186 ? -19.180 5.744 -18.163 1.00 29.81 186 ARG B O 1
ATOM 3747 N N . HIS B 1 187 ? -18.254 6.141 -20.135 1.00 24.29 187 HIS B N 1
ATOM 3748 C CA . HIS B 1 187 ? -17.784 4.790 -20.300 1.00 24.33 187 HIS B CA 1
ATOM 3749 C C . HIS B 1 187 ? -16.272 4.739 -20.216 1.00 26.17 187 HIS B C 1
ATOM 3750 O O . HIS B 1 187 ? -15.605 5.282 -21.058 1.00 24.36 187 HIS B O 1
ATOM 3757 N N . GLU B 1 188 ? -15.739 4.107 -19.183 1.00 26.50 188 GLU B N 1
ATOM 3758 C CA . GLU B 1 188 ? -14.305 3.979 -18.992 1.00 29.60 188 GLU B CA 1
ATOM 3759 C C . GLU B 1 188 ? -13.848 2.560 -18.976 1.00 31.03 188 GLU B C 1
ATOM 3760 O O . GLU B 1 188 ? -14.390 1.751 -18.276 1.00 30.86 188 GLU B O 1
ATOM 3766 N N . ILE B 1 189 ? -12.838 2.259 -19.766 1.00 34.62 189 ILE B N 1
ATOM 3767 C CA . ILE B 1 189 ? -12.289 0.931 -19.810 1.00 28.80 189 ILE B CA 1
ATOM 3768 C C . ILE B 1 189 ? -11.314 0.848 -18.689 1.00 31.93 189 ILE B C 1
ATOM 3769 O O . ILE B 1 189 ? -10.530 1.754 -18.500 1.00 43.00 189 ILE B O 1
ATOM 3774 N N . THR B 1 190 ? -11.354 -0.231 -17.934 1.00 30.11 190 THR B N 1
ATOM 3775 C CA . THR B 1 190 ? -10.530 -0.380 -16.759 1.00 29.40 190 THR B CA 1
ATOM 3776 C C . THR B 1 190 ? -9.811 -1.708 -16.774 1.00 35.32 190 THR B C 1
ATOM 3777 O O . THR B 1 190 ? -10.016 -2.507 -17.658 1.00 34.55 190 THR B O 1
ATOM 3781 N N . GLU B 1 191 ? -8.915 -1.922 -15.837 1.00 40.46 191 GLU B N 1
ATOM 3782 C CA . GLU B 1 191 ? -8.138 -3.148 -15.743 1.00 38.02 191 GLU B CA 1
ATOM 3783 C C . GLU B 1 191 ? -8.974 -4.355 -15.511 1.00 40.16 191 GLU B C 1
ATOM 3784 O O . GLU B 1 191 ? -8.646 -5.435 -15.969 1.00 39.66 191 GLU B O 1
ATOM 3790 N N . TRP B 1 192 ? -10.024 -4.194 -14.737 1.00 39.25 192 TRP B N 1
ATOM 3791 C CA . TRP B 1 192 ? -10.917 -5.280 -14.418 1.00 40.72 192 TRP B CA 1
ATOM 3792 C C . TRP B 1 192 ? -12.120 -5.370 -15.324 1.00 37.49 192 TRP B C 1
ATOM 3793 O O . TRP B 1 192 ? -12.981 -6.197 -15.118 1.00 34.37 192 TRP B O 1
ATOM 3804 N N . GLY B 1 193 ? -12.183 -4.532 -16.333 1.00 33.86 193 GLY B N 1
ATOM 3805 C CA . GLY B 1 193 ? -13.365 -4.498 -17.141 1.00 32.74 193 GLY B CA 1
ATOM 3806 C C . GLY B 1 193 ? -13.677 -3.081 -17.488 1.00 32.77 193 GLY B C 1
ATOM 3807 O O . GLY B 1 193 ? -12.858 -2.397 -18.028 1.00 37.87 193 GLY B O 1
ATOM 3808 N N . TRP B 1 194 ? -14.907 -2.675 -17.282 1.00 31.11 194 TRP B N 1
ATOM 3809 C CA . TRP B 1 194 ? -15.291 -1.320 -17.553 1.00 31.07 194 TRP B CA 1
ATOM 3810 C C . TRP B 1 194 ? -16.253 -0.701 -16.578 1.00 33.61 194 TRP B C 1
ATOM 3811 O O . TRP B 1 194 ? -16.939 -1.394 -15.859 1.00 39.42 194 TRP B O 1
ATOM 3822 N N . LEU B 1 195 ? -16.288 0.616 -16.536 1.00 30.09 195 LEU B N 1
ATOM 3823 C CA . LEU B 1 195 ? -17.198 1.323 -15.658 1.00 32.22 195 LEU B CA 1
ATOM 3824 C C . LEU B 1 195 ? -18.137 2.227 -16.404 1.00 34.15 195 LEU B C 1
ATOM 3825 O O . LEU B 1 195 ? -17.719 2.936 -17.289 1.00 30.24 195 LEU B O 1
ATOM 3830 N N . HIS B 1 196 ? -19.417 2.185 -16.065 1.00 35.88 196 HIS B N 1
ATOM 3831 C CA . HIS B 1 196 ? -20.382 3.091 -16.637 1.00 30.61 196 HIS B CA 1
ATOM 3832 C C . HIS B 1 196 ? -20.765 4.041 -15.533 1.00 32.61 196 HIS B C 1
ATOM 3833 O O . HIS B 1 196 ? -21.587 3.725 -14.705 1.00 39.47 196 HIS B O 1
ATOM 3840 N N . PHE B 1 197 ? -20.156 5.210 -15.516 1.00 33.26 197 PHE B N 1
ATOM 3841 C CA . PHE B 1 197 ? -20.463 6.213 -14.529 1.00 32.00 197 PHE B CA 1
ATOM 3842 C C . PHE B 1 197 ? -21.583 7.087 -14.997 1.00 31.53 197 PHE B C 1
ATOM 3843 O O . PHE B 1 197 ? -21.631 7.475 -16.137 1.00 34.37 197 PHE B O 1
ATOM 3851 N N . GLN B 1 198 ? -22.494 7.411 -14.107 1.00 32.63 198 GLN B N 1
ATOM 3852 C CA . GLN B 1 198 ? -23.605 8.265 -14.457 1.00 38.03 198 GLN B CA 1
ATOM 3853 C C . GLN B 1 198 ? -23.883 9.401 -13.501 1.00 39.29 198 GLN B C 1
ATOM 3854 O O . GLN B 1 198 ? -23.976 9.185 -12.322 1.00 41.60 198 GLN B O 1
ATOM 3860 N N . ASP B 1 199 ? -23.991 10.621 -14.006 1.00 36.22 199 ASP B N 1
ATOM 3861 C CA . ASP B 1 199 ? -24.390 11.766 -13.193 1.00 41.59 199 ASP B CA 1
ATOM 3862 C C . ASP B 1 199 ? -25.715 12.140 -13.778 1.00 42.72 199 ASP B C 1
ATOM 3863 O O . ASP B 1 199 ? -25.779 12.750 -14.831 1.00 36.66 199 ASP B O 1
ATOM 3868 N N . ASN B 1 200 ? -26.789 11.788 -13.095 1.00 40.49 200 ASN B N 1
ATOM 3869 C CA . ASN B 1 200 ? -28.108 11.991 -13.653 1.00 36.73 200 ASN B CA 1
ATOM 3870 C C . ASN B 1 200 ? -28.977 13.026 -12.986 1.00 38.02 200 ASN B C 1
ATOM 3871 O O . ASN B 1 200 ? -28.934 13.201 -11.795 1.00 39.87 200 ASN B O 1
ATOM 3876 N N . LYS B 1 201 ? -29.778 13.715 -13.774 1.00 38.53 201 LYS B N 1
ATOM 3877 C CA . LYS B 1 201 ? -30.684 14.706 -13.251 1.00 40.12 201 LYS B CA 1
ATOM 3878 C C . LYS B 1 201 ? -32.079 14.222 -13.486 1.00 36.80 201 LYS B C 1
ATOM 3879 O O . LYS B 1 201 ? -32.426 13.881 -14.591 1.00 35.31 201 LYS B O 1
ATOM 3885 N N . LYS B 1 202 ? -32.879 14.174 -12.436 1.00 35.89 202 LYS B N 1
ATOM 3886 C CA . LYS B 1 202 ? -34.253 13.728 -12.531 1.00 35.55 202 LYS B CA 1
ATOM 3887 C C . LYS B 1 202 ? -35.098 14.915 -12.871 1.00 37.25 202 LYS B C 1
ATOM 3888 O O . LYS B 1 202 ? -35.268 15.794 -12.068 1.00 35.49 202 LYS B O 1
ATOM 3894 N N . ILE B 1 203 ? -35.623 14.940 -14.078 1.00 39.11 203 ILE B N 1
ATOM 3895 C CA . ILE B 1 203 ? -36.338 16.091 -14.580 1.00 39.55 203 ILE B CA 1
ATOM 3896 C C . ILE B 1 203 ? -37.826 15.970 -14.801 1.00 38.79 203 ILE B C 1
ATOM 3897 O O . ILE B 1 203 ? -38.304 14.945 -15.235 1.00 42.52 203 ILE B O 1
ATOM 3902 N N . LEU B 1 204 ? -38.570 17.016 -14.479 1.00 36.31 204 LEU B N 1
ATOM 3903 C CA . LEU B 1 204 ? -39.987 17.042 -14.777 1.00 42.13 204 LEU B CA 1
ATOM 3904 C C . LEU B 1 204 ? -40.181 17.892 -16.011 1.00 44.26 204 LEU B C 1
ATOM 3905 O O . LEU B 1 204 ? -39.935 19.084 -15.976 1.00 47.60 204 LEU B O 1
ATOM 3910 N N . ARG B 1 205 ? -40.606 17.282 -17.107 1.00 41.77 205 ARG B N 1
ATOM 3911 C CA . ARG B 1 205 ? -40.806 18.001 -18.349 1.00 45.31 205 ARG B CA 1
ATOM 3912 C C . ARG B 1 205 ? -42.263 18.151 -18.594 1.00 54.12 205 ARG B C 1
ATOM 3913 O O . ARG B 1 205 ? -42.997 17.186 -18.634 1.00 58.57 205 ARG B O 1
ATOM 3921 N N . GLN B 1 206 ? -42.700 19.386 -18.726 1.00 60.73 206 GLN B N 1
ATOM 3922 C CA . GLN B 1 206 ? -44.082 19.643 -18.974 1.00 56.60 206 GLN B CA 1
ATOM 3923 C C . GLN B 1 206 ? -44.121 20.494 -20.197 1.00 59.83 206 GLN B C 1
ATOM 3924 O O . GLN B 1 206 ? -43.146 21.140 -20.538 1.00 60.86 206 GLN B O 1
ATOM 3930 N N . ASP B 1 207 ? -45.245 20.491 -20.874 1.00 67.65 207 ASP B N 1
ATOM 3931 C CA . ASP B 1 207 ? -45.360 21.226 -22.117 1.00 77.74 207 ASP B CA 1
ATOM 3932 C C . ASP B 1 207 ? -45.276 22.726 -21.997 1.00 75.82 207 ASP B C 1
ATOM 3933 O O . ASP B 1 207 ? -45.928 23.322 -21.153 1.00 72.12 207 ASP B O 1
ATOM 3938 N N . ASN B 1 208 ? -44.496 23.346 -22.874 1.00 73.03 208 ASN B N 1
ATOM 3939 C CA . ASN B 1 208 ? -44.343 24.798 -22.886 1.00 75.38 208 ASN B CA 1
ATOM 3940 C C . ASN B 1 208 ? -43.843 25.345 -21.577 1.00 69.99 208 ASN B C 1
ATOM 3941 O O . ASN B 1 208 ? -44.100 26.486 -21.231 1.00 62.70 208 ASN B O 1
ATOM 3946 N N . GLN B 1 209 ? -43.119 24.524 -20.839 1.00 71.93 209 GLN B N 1
ATOM 3947 C CA . GLN B 1 209 ? -42.505 24.992 -19.610 1.00 68.23 209 GLN B CA 1
ATOM 3948 C C . GLN B 1 209 ? -41.062 24.596 -19.656 1.00 60.40 209 GLN B C 1
ATOM 3949 O O . GLN B 1 209 ? -40.675 23.777 -20.465 1.00 60.97 209 GLN B O 1
ATOM 3955 N N . GLU B 1 210 ? -40.255 25.169 -18.791 1.00 63.01 210 GLU B N 1
ATOM 3956 C CA . GLU B 1 210 ? -38.858 24.803 -18.732 1.00 63.20 210 GLU B CA 1
ATOM 3957 C C . GLU B 1 210 ? -38.721 23.623 -17.835 1.00 54.22 210 GLU B C 1
ATOM 3958 O O . GLU B 1 210 ? -39.532 23.416 -16.951 1.00 61.21 210 GLU B O 1
ATOM 3964 N N . ASP B 1 211 ? -37.692 22.837 -18.043 1.00 44.97 211 ASP B N 1
ATOM 3965 C CA . ASP B 1 211 ? -37.572 21.627 -17.279 1.00 48.43 211 ASP B CA 1
ATOM 3966 C C . ASP B 1 211 ? -37.167 21.910 -15.865 1.00 50.20 211 ASP B C 1
ATOM 3967 O O . ASP B 1 211 ? -36.459 22.854 -15.596 1.00 50.94 211 ASP B O 1
ATOM 3972 N N . THR B 1 212 ? -37.630 21.088 -14.947 1.00 46.63 212 THR B N 1
ATOM 3973 C CA . THR B 1 212 ? -37.350 21.304 -13.552 1.00 44.12 212 THR B CA 1
ATOM 3974 C C . THR B 1 212 ? -36.598 20.129 -13.023 1.00 41.90 212 THR B C 1
ATOM 3975 O O . THR B 1 212 ? -37.020 19.013 -13.190 1.00 48.28 212 THR B O 1
ATOM 3979 N N . ILE B 1 213 ? -35.488 20.370 -12.356 1.00 38.31 213 ILE B N 1
ATOM 3980 C CA . ILE B 1 213 ? -34.749 19.294 -11.765 1.00 36.26 213 ILE B CA 1
ATOM 3981 C C . ILE B 1 213 ? -35.309 18.957 -10.417 1.00 36.53 213 ILE B C 1
ATOM 3982 O O . ILE B 1 213 ? -35.235 19.755 -9.513 1.00 37.23 213 ILE B O 1
ATOM 3987 N N . VAL B 1 214 ? -35.860 17.769 -10.264 1.00 35.55 214 VAL B N 1
ATOM 3988 C CA . VAL B 1 214 ? -36.430 17.353 -9.011 1.00 31.54 214 VAL B CA 1
ATOM 3989 C C . VAL B 1 214 ? -35.339 16.868 -8.113 1.00 32.49 214 VAL B C 1
ATOM 3990 O O . VAL B 1 214 ? -35.318 17.179 -6.937 1.00 33.51 214 VAL B O 1
ATOM 3994 N N . ALA B 1 215 ? -34.404 16.135 -8.678 1.00 37.88 215 ALA B N 1
ATOM 3995 C CA . ALA B 1 215 ? -33.309 15.607 -7.911 1.00 39.34 215 ALA B CA 1
ATOM 3996 C C . ALA B 1 215 ? -32.201 15.118 -8.781 1.00 36.80 215 ALA B C 1
ATOM 3997 O O . ALA B 1 215 ? -32.296 15.136 -9.984 1.00 35.72 215 ALA B O 1
ATOM 3999 N N . GLU B 1 216 ? -31.135 14.669 -8.155 1.00 36.78 216 GLU B N 1
ATOM 4000 C CA . GLU B 1 216 ? -29.993 14.201 -8.890 1.00 39.74 216 GLU B CA 1
ATOM 4001 C C . GLU B 1 216 ? -29.444 12.951 -8.257 1.00 38.35 216 GLU B C 1
ATOM 4002 O O . GLU B 1 216 ? -29.565 12.765 -7.072 1.00 38.48 216 GLU B O 1
ATOM 4008 N N . GLU B 1 217 ? -28.849 12.087 -9.056 1.00 38.69 217 GLU B N 1
ATOM 4009 C CA . GLU B 1 217 ? -28.275 10.867 -8.554 1.00 34.23 217 GLU B CA 1
ATOM 4010 C C . GLU B 1 217 ? -26.936 10.602 -9.146 1.00 40.15 217 GLU B C 1
ATOM 4011 O O . GLU B 1 217 ? -26.585 11.163 -10.164 1.00 41.86 217 GLU B O 1
ATOM 4017 N N . ILE B 1 218 ? -26.165 9.752 -8.496 1.00 33.80 218 ILE B N 1
ATOM 4018 C CA . ILE B 1 218 ? -24.882 9.367 -9.025 1.00 35.92 218 ILE B CA 1
ATOM 4019 C C . ILE B 1 218 ? -24.944 7.878 -9.154 1.00 39.39 218 ILE B C 1
ATOM 4020 O O . ILE B 1 218 ? -25.446 7.208 -8.287 1.00 42.97 218 ILE B O 1
ATOM 4025 N N . GLY B 1 219 ? -24.459 7.357 -10.256 1.00 37.58 219 GLY B N 1
ATOM 4026 C CA . GLY B 1 219 ? -24.426 5.934 -10.440 1.00 35.61 219 GLY B CA 1
ATOM 4027 C C . GLY B 1 219 ? -23.109 5.407 -10.888 1.00 35.90 219 GLY B C 1
ATOM 4028 O O . GLY B 1 219 ? -22.461 5.999 -11.720 1.00 33.41 219 GLY B O 1
ATOM 4029 N N . LYS B 1 220 ? -22.707 4.286 -10.332 1.00 36.38 220 LYS B N 1
ATOM 4030 C CA . LYS B 1 220 ? -21.460 3.669 -10.693 1.00 30.69 220 LYS B CA 1
ATOM 4031 C C . LYS B 1 220 ? -21.722 2.235 -10.990 1.00 34.70 220 LYS B C 1
ATOM 4032 O O . LYS B 1 220 ? -22.019 1.464 -10.107 1.00 35.86 220 LYS B O 1
ATOM 4038 N N . GLU B 1 221 ? -21.651 1.877 -12.261 1.00 34.16 221 GLU B N 1
ATOM 4039 C CA . GLU B 1 221 ? -21.926 0.521 -12.672 1.00 33.73 221 GLU B CA 1
ATOM 4040 C C . GLU B 1 221 ? -20.651 -0.167 -13.013 1.00 36.33 221 GLU B C 1
ATOM 4041 O O . GLU B 1 221 ? -19.954 0.237 -13.911 1.00 33.29 221 GLU B O 1
ATOM 4047 N N . TYR B 1 222 ? -20.348 -1.233 -12.305 1.00 35.86 222 TYR B N 1
ATOM 4048 C CA . TYR B 1 222 ? -19.084 -1.908 -12.479 1.00 36.39 222 TYR B CA 1
ATOM 4049 C C . TYR B 1 222 ? -19.190 -3.208 -13.182 1.00 36.14 222 TYR B C 1
ATOM 4050 O O . TYR B 1 222 ? -19.889 -4.079 -12.742 1.00 39.73 222 TYR B O 1
ATOM 4059 N N . TYR B 1 223 ? -18.461 -3.348 -14.271 1.00 34.13 223 TYR B N 1
ATOM 4060 C CA . TYR B 1 223 ? -18.481 -4.563 -15.028 1.00 34.05 223 TYR B CA 1
ATOM 4061 C C . TYR B 1 223 ? -17.149 -5.228 -14.859 1.00 33.12 223 TYR B C 1
ATOM 4062 O O . TYR B 1 223 ? -16.167 -4.748 -15.378 1.00 34.08 223 TYR B O 1
ATOM 4071 N N . LYS B 1 224 ? -17.121 -6.361 -14.174 1.00 33.78 224 LYS B N 1
ATOM 4072 C CA . LYS B 1 224 ? -15.897 -7.078 -13.920 1.00 32.60 224 LYS B CA 1
ATOM 4073 C C . LYS B 1 224 ? -15.825 -8.247 -14.825 1.00 32.02 224 LYS B C 1
ATOM 4074 O O . LYS B 1 224 ? -16.639 -9.134 -14.740 1.00 34.39 224 LYS B O 1
ATOM 4080 N N . LYS B 1 225 ? -14.834 -8.263 -15.688 1.00 28.01 225 LYS B N 1
ATOM 4081 C CA . LYS B 1 225 ? -14.739 -9.315 -16.661 1.00 26.53 225 LYS B CA 1
ATOM 4082 C C . LYS B 1 225 ? -14.405 -10.621 -16.054 1.00 33.46 225 LYS B C 1
ATOM 4083 O O . LYS B 1 225 ? -13.512 -10.716 -15.230 1.00 39.03 225 LYS B O 1
ATOM 4089 N N . ILE B 1 226 ? -15.142 -11.646 -16.449 1.00 34.51 226 ILE B N 1
ATOM 4090 C CA . ILE B 1 226 ? -14.896 -12.965 -15.968 1.00 27.52 226 ILE B CA 1
ATOM 4091 C C . ILE B 1 226 ? -14.742 -13.812 -17.204 1.00 28.05 226 ILE B C 1
ATOM 4092 O O . ILE B 1 226 ? -14.778 -13.297 -18.302 1.00 30.10 226 ILE B O 1
ATOM 4097 N N . ASP B 1 227 ? -14.543 -15.105 -17.037 1.00 36.19 227 ASP B N 1
ATOM 4098 C CA . ASP B 1 227 ? -14.310 -15.982 -18.170 1.00 40.26 227 ASP B CA 1
ATOM 4099 C C . ASP B 1 227 ? -15.531 -16.206 -18.992 1.00 36.90 227 ASP B C 1
ATOM 4100 O O . ASP B 1 227 ? -16.620 -16.301 -18.469 1.00 38.53 227 ASP B O 1
ATOM 4105 N N . ASP B 1 228 ? -15.347 -16.308 -20.290 1.00 35.00 228 ASP B N 1
ATOM 4106 C CA . ASP B 1 228 ? -16.459 -16.410 -21.195 1.00 35.78 228 ASP B CA 1
ATOM 4107 C C . ASP B 1 228 ? -17.305 -17.611 -20.982 1.00 41.17 228 ASP B C 1
ATOM 4108 O O . ASP B 1 228 ? -18.484 -17.581 -21.263 1.00 45.25 228 ASP B O 1
ATOM 4113 N N . LYS B 1 229 ? -16.718 -18.671 -20.464 1.00 42.82 229 LYS B N 1
ATOM 4114 C CA . LYS B 1 229 ? -17.411 -19.937 -20.271 1.00 43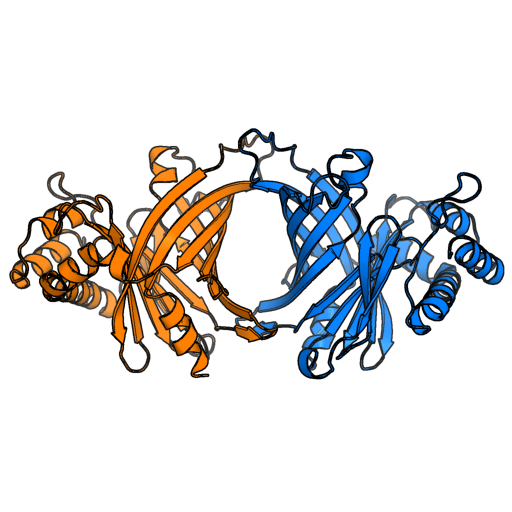.07 229 LYS B CA 1
ATOM 4115 C C . LYS B 1 229 ? -18.519 -19.863 -19.278 1.00 40.07 229 LYS B C 1
ATOM 4116 O O . LYS B 1 229 ? -19.450 -20.646 -19.312 1.00 38.79 229 LYS B O 1
ATOM 4122 N N . LYS B 1 230 ? -18.440 -18.911 -18.384 1.00 36.65 230 LYS B N 1
ATOM 4123 C CA . LYS B 1 230 ? -19.437 -18.798 -17.365 1.00 37.91 230 LYS B CA 1
ATOM 4124 C C . LYS B 1 230 ? -20.647 -18.102 -17.934 1.00 44.19 230 LYS B C 1
ATOM 4125 O O . LYS B 1 230 ? -21.628 -17.910 -17.244 1.00 47.64 230 LYS B O 1
ATOM 4131 N N . CYS B 1 231 ? -20.603 -17.773 -19.214 1.00 43.41 231 CYS B N 1
ATOM 4132 C CA . CYS B 1 231 ? -21.716 -17.102 -19.871 1.00 42.67 231 CYS B CA 1
ATOM 4133 C C . CYS B 1 231 ? -22.139 -17.897 -21.077 1.00 40.12 231 CYS B C 1
ATOM 4134 O O . CYS B 1 231 ? -22.759 -17.357 -21.966 1.00 37.76 231 CYS B O 1
ATOM 4137 N N . LEU B 1 232 ? -21.879 -19.195 -21.081 1.00 43.12 232 LEU B N 1
ATOM 4138 C CA . LEU B 1 232 ? -22.170 -20.046 -22.236 1.00 47.85 232 LEU B CA 1
ATOM 4139 C C . LEU B 1 232 ? -23.620 -20.235 -22.545 1.00 41.66 232 LEU B C 1
ATOM 4140 O O . LEU B 1 232 ? -23.981 -20.437 -23.683 1.00 42.75 232 LEU B O 1
ATOM 4145 N N . ILE B 1 233 ? -24.463 -20.129 -21.543 1.00 36.55 233 ILE B N 1
ATOM 4146 C CA . ILE B 1 233 ? -25.879 -20.302 -21.745 1.00 39.12 233 ILE B CA 1
ATOM 4147 C C . ILE B 1 233 ? -26.375 -19.252 -22.687 1.00 42.43 233 ILE B C 1
ATOM 4148 O O . ILE B 1 233 ? -27.197 -19.517 -23.545 1.00 49.50 233 ILE B O 1
ATOM 4153 N N . ALA B 1 234 ? -25.875 -18.049 -22.542 1.00 41.03 234 ALA B N 1
ATOM 4154 C CA . ALA B 1 234 ? -26.298 -16.970 -23.377 1.00 34.58 234 ALA B CA 1
ATOM 4155 C C . ALA B 1 234 ? -25.706 -17.017 -24.750 1.00 39.10 234 ALA B C 1
ATOM 4156 O O . ALA B 1 234 ? -26.304 -16.553 -25.694 1.00 35.60 234 ALA B O 1
ATOM 4158 N N . GLN B 1 235 ? -24.511 -17.561 -24.866 1.00 41.84 235 GLN B N 1
ATOM 4159 C CA . GLN B 1 235 ? -23.865 -17.643 -26.153 1.00 35.24 235 GLN B CA 1
ATOM 4160 C C . GLN B 1 235 ? -24.606 -18.609 -27.001 1.00 39.84 235 GLN B C 1
ATOM 4161 O O . GLN B 1 235 ? -24.729 -18.422 -28.193 1.00 37.02 235 GLN B O 1
ATOM 4167 N N . ASN B 1 236 ? -25.160 -19.622 -26.383 1.00 44.43 236 ASN B N 1
ATOM 4168 C CA . ASN B 1 236 ? -25.854 -20.641 -27.110 1.00 38.30 236 ASN B CA 1
ATOM 4169 C C . ASN B 1 236 ? -27.201 -20.175 -27.527 1.00 37.17 236 ASN B C 1
ATOM 4170 O O . ASN B 1 236 ? -27.684 -20.560 -28.571 1.00 41.21 236 ASN B O 1
ATOM 4175 N N . TYR B 1 237 ? -27.818 -19.332 -26.730 1.00 36.11 237 TYR B N 1
ATOM 4176 C CA . TYR B 1 237 ? -29.098 -18.776 -27.089 1.00 36.43 237 TYR B CA 1
ATOM 4177 C C . TYR B 1 237 ? -28.949 -17.910 -28.292 1.00 38.49 237 TYR B C 1
ATOM 4178 O O . TYR B 1 237 ? -29.724 -18.011 -29.221 1.00 43.06 237 TYR B O 1
ATOM 4187 N N . TRP B 1 238 ? -27.953 -17.039 -28.284 1.00 39.20 238 TRP B N 1
ATOM 4188 C CA . TRP B 1 238 ? -27.778 -16.088 -29.368 1.00 39.40 238 TRP B CA 1
ATOM 4189 C C . TRP B 1 238 ? -27.398 -16.741 -30.662 1.00 41.08 238 TRP B C 1
ATOM 4190 O O . TRP B 1 238 ? -27.731 -16.251 -31.708 1.00 44.67 238 TRP B O 1
ATOM 4201 N N . LYS B 1 239 ? -26.708 -17.859 -30.610 1.00 36.13 239 LYS B N 1
ATOM 4202 C CA . LYS B 1 239 ? -26.389 -18.552 -31.823 1.00 37.30 239 LYS B CA 1
ATOM 4203 C C . LYS B 1 239 ? -27.654 -18.898 -32.510 1.00 40.54 239 LYS B C 1
ATOM 4204 O O . LYS B 1 239 ? -27.773 -18.717 -33.703 1.00 47.43 239 LYS B O 1
ATOM 4210 N N . GLU B 1 240 ? -28.635 -19.342 -31.764 1.00 38.19 240 GLU B N 1
ATOM 4211 C CA . GLU B 1 240 ? -29.884 -19.750 -32.353 1.00 41.19 240 GLU B CA 1
ATOM 4212 C C . GLU B 1 240 ? -30.814 -18.621 -32.690 1.00 39.36 240 GLU B C 1
ATOM 4213 O O . GLU B 1 240 ? -31.339 -18.560 -33.786 1.00 38.63 240 GLU B O 1
ATOM 4219 N N . TYR B 1 241 ? -31.024 -17.715 -31.762 1.00 37.22 241 TYR B N 1
ATOM 4220 C CA . TYR B 1 241 ? -32.009 -16.666 -31.956 1.00 39.90 241 TYR B CA 1
ATOM 4221 C C . TYR B 1 241 ? -31.544 -15.344 -32.503 1.00 39.57 241 TYR B C 1
ATOM 4222 O O . TYR B 1 241 ? -32.309 -14.406 -32.554 1.00 34.47 241 TYR B O 1
ATOM 4231 N N . ALA B 1 242 ? -30.300 -15.265 -32.927 1.00 40.16 242 ALA B N 1
ATOM 4232 C CA . ALA B 1 242 ? -29.794 -14.058 -33.543 1.00 36.25 242 ALA B CA 1
ATOM 4233 C C . ALA B 1 242 ? -30.493 -13.662 -34.829 1.00 36.82 242 ALA B C 1
ATOM 4234 O O . ALA B 1 242 ? -30.822 -12.513 -35.015 1.00 35.30 242 ALA B O 1
ATOM 4236 N N . PRO B 1 243 ? -30.722 -14.614 -35.754 1.00 34.86 243 PRO B N 1
ATOM 4237 C CA . PRO B 1 243 ? -31.416 -14.122 -36.939 1.00 37.35 243 PRO B CA 1
ATOM 4238 C C . PRO B 1 243 ? -32.742 -13.401 -36.702 1.00 38.81 243 PRO B C 1
ATOM 4239 O O . PRO B 1 243 ? -33.087 -12.514 -37.458 1.00 34.29 243 PRO B O 1
ATOM 4243 N N . LEU B 1 244 ? -33.476 -13.764 -35.674 1.00 35.47 244 LEU B N 1
ATOM 4244 C CA . LEU B 1 244 ? -34.755 -13.165 -35.398 1.00 33.68 244 LEU B CA 1
ATOM 4245 C C . LEU B 1 244 ? -34.570 -11.771 -34.980 1.00 37.46 244 LEU B C 1
ATOM 4246 O O . LEU B 1 244 ? -35.247 -10.876 -35.442 1.00 38.49 244 LEU B O 1
ATOM 4251 N N . TRP B 1 245 ? -33.639 -11.563 -34.081 1.00 37.93 245 TRP B N 1
ATOM 4252 C CA . TRP B 1 245 ? -33.434 -10.250 -33.540 1.00 31.53 245 TRP B CA 1
ATOM 4253 C C . TRP B 1 245 ? -32.867 -9.302 -34.554 1.00 33.56 245 TRP B C 1
ATOM 4254 O O . TRP B 1 245 ? -33.012 -8.108 -34.433 1.00 33.68 245 TRP B O 1
ATOM 4265 N N . ALA B 1 246 ? -32.252 -9.825 -35.585 1.00 33.34 246 ALA B N 1
ATOM 4266 C CA . ALA B 1 246 ? -31.742 -8.988 -36.636 1.00 32.72 246 ALA B CA 1
ATOM 4267 C C . ALA B 1 246 ? -32.860 -8.401 -37.422 1.00 36.64 246 ALA B C 1
ATOM 4268 O O . ALA B 1 246 ? -32.743 -7.301 -37.922 1.00 39.60 246 ALA B O 1
ATOM 4270 N N . ALA B 1 247 ? -33.960 -9.109 -37.533 1.00 38.36 247 ALA B N 1
ATOM 4271 C CA . ALA B 1 247 ? -35.098 -8.609 -38.255 1.00 35.90 247 ALA B CA 1
ATOM 4272 C C . ALA B 1 247 ? -35.856 -7.604 -37.456 1.00 36.45 247 ALA B C 1
ATOM 4273 O O . ALA B 1 247 ? -36.414 -6.676 -37.999 1.00 38.45 247 ALA B O 1
ATOM 4275 N N . VAL B 1 248 ? -35.877 -7.776 -36.157 1.00 30.26 248 VAL B N 1
ATOM 4276 C CA . VAL B 1 248 ? -36.516 -6.820 -35.299 1.00 33.67 248 VAL B CA 1
ATOM 4277 C C . VAL B 1 248 ? -35.766 -5.537 -35.482 1.00 32.85 248 VAL B C 1
ATOM 4278 O O . VAL B 1 248 ? -36.353 -4.486 -35.626 1.00 39.71 248 VAL B O 1
ATOM 4282 N N . ARG B 1 249 ? -34.459 -5.624 -35.522 1.00 30.81 249 ARG B N 1
ATOM 4283 C CA . ARG B 1 249 ? -33.636 -4.459 -35.690 1.00 36.14 249 ARG B CA 1
ATOM 4284 C C . ARG B 1 249 ? -33.841 -3.784 -37.005 1.00 34.15 249 ARG B C 1
ATOM 4285 O O . ARG B 1 249 ? -33.836 -2.578 -37.079 1.00 40.25 249 ARG 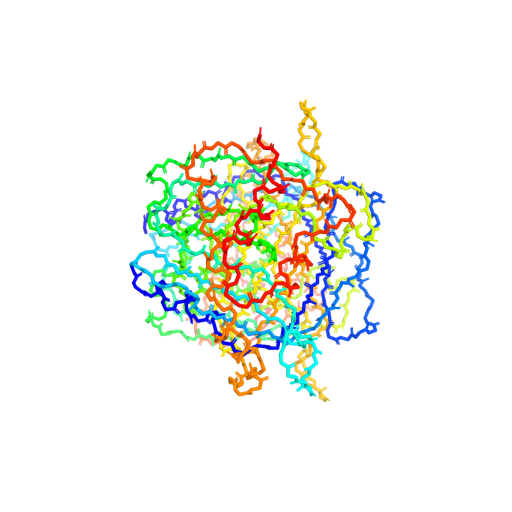B O 1
ATOM 4293 N N . GLU B 1 250 ? -34.004 -4.556 -38.050 1.00 35.01 250 GLU B N 1
ATOM 4294 C CA . GLU B 1 250 ? -34.189 -4.033 -39.384 1.00 36.75 250 GLU B CA 1
ATOM 4295 C C . GLU B 1 250 ? -35.477 -3.272 -39.543 1.00 39.10 250 GLU B C 1
ATOM 4296 O O . GLU B 1 250 ? -35.561 -2.331 -40.315 1.00 34.97 250 GLU B O 1
ATOM 4302 N N . GLU B 1 251 ? -36.487 -3.672 -38.805 1.00 36.57 251 GLU B N 1
ATOM 4303 C CA . GLU B 1 251 ? -37.749 -3.011 -38.910 1.00 38.61 251 GLU B CA 1
ATOM 4304 C C . GLU B 1 251 ? -37.732 -1.698 -38.198 1.00 40.91 251 GLU B C 1
ATOM 4305 O O . GLU B 1 251 ? -38.312 -0.733 -38.647 1.00 48.63 251 GLU B O 1
ATOM 4311 N N . TRP B 1 252 ? -37.056 -1.641 -37.078 1.00 39.36 252 TRP B N 1
ATOM 4312 C CA . TRP B 1 252 ? -37.010 -0.421 -36.330 1.00 38.57 252 TRP B CA 1
ATOM 4313 C C . TRP B 1 252 ? -36.229 0.517 -37.178 1.00 39.27 252 TRP B C 1
ATOM 4314 O O . TRP B 1 252 ? -36.535 1.684 -37.261 1.00 36.01 252 TRP B O 1
ATOM 4325 N N . ALA B 1 253 ? -35.219 0.002 -37.841 1.00 39.32 253 ALA B N 1
ATOM 4326 C CA . ALA B 1 253 ? -34.405 0.813 -38.713 1.00 39.39 253 ALA B CA 1
ATOM 4327 C C . ALA B 1 253 ? -35.159 1.408 -39.877 1.00 44.98 253 ALA B C 1
ATOM 4328 O O . ALA B 1 253 ? -34.830 2.475 -40.344 1.00 46.09 253 ALA B O 1
ATOM 4330 N N . ASN B 1 254 ? -36.152 0.710 -40.374 1.00 45.47 254 ASN B N 1
ATOM 4331 C CA . ASN B 1 254 ? -36.934 1.208 -41.474 1.00 46.46 254 ASN B CA 1
ATOM 4332 C C . ASN B 1 254 ? -37.659 2.437 -41.054 1.00 42.59 254 ASN B C 1
ATOM 4333 O O . ASN B 1 254 ? -37.786 3.360 -41.823 1.00 47.57 254 ASN B O 1
ATOM 4338 N N . LYS B 1 255 ? -38.152 2.447 -39.833 1.00 38.82 255 LYS B N 1
ATOM 4339 C CA . LYS B 1 255 ? -38.856 3.592 -39.331 1.00 37.18 255 LYS B CA 1
ATOM 4340 C C . LYS B 1 255 ? -37.896 4.696 -39.114 1.00 41.37 255 LYS B C 1
ATOM 4341 O O . LYS B 1 255 ? -38.115 5.808 -39.562 1.00 44.98 255 LYS B O 1
ATOM 4347 N N . MET B 1 256 ? -36.816 4.408 -38.425 1.00 41.90 256 MET B N 1
ATOM 4348 C CA . MET B 1 256 ? -35.911 5.470 -38.092 1.00 36.53 256 MET B CA 1
ATOM 4349 C C . MET B 1 256 ? -35.049 5.978 -39.195 1.00 35.55 256 MET B C 1
ATOM 4350 O O . MET B 1 256 ? -34.321 6.926 -39.008 1.00 43.21 256 MET B O 1
ATOM 4355 N N . ASN B 1 257 ? -35.152 5.390 -40.368 1.00 40.93 257 ASN B N 1
ATOM 4356 C CA . ASN B 1 257 ? -34.393 5.886 -41.508 1.00 45.15 257 ASN B CA 1
ATOM 4357 C C . ASN B 1 257 ? -35.261 6.810 -42.299 1.00 43.53 257 ASN B C 1
ATOM 4358 O O . ASN B 1 257 ? -34.828 7.410 -43.270 1.00 38.58 257 ASN B O 1
ATOM 4363 N N . LYS B 1 258 ? -36.502 6.935 -41.867 1.00 43.50 258 LYS B N 1
ATOM 4364 C CA . LYS B 1 258 ? -37.418 7.811 -42.535 1.00 46.55 258 LYS B CA 1
ATOM 4365 C C . LYS B 1 258 ? -37.273 9.150 -41.889 1.00 50.43 258 LYS B C 1
ATOM 4366 O O . LYS B 1 258 ? -37.893 10.105 -42.322 1.00 53.16 258 LYS B O 1
ATOM 4372 N N . LYS B 1 259 ? -36.432 9.234 -40.870 1.00 47.65 259 LYS B N 1
ATOM 4373 C CA . LYS B 1 259 ? -36.119 10.498 -40.219 1.00 48.36 259 LYS B CA 1
ATOM 4374 C C . LYS B 1 259 ? -37.295 11.303 -39.707 1.00 47.52 259 LYS B C 1
ATOM 4375 O O . LYS B 1 259 ? -37.345 12.513 -39.851 1.00 43.10 259 LYS B O 1
ATOM 4381 N N . GLN B 1 260 ? -38.230 10.625 -39.069 1.00 43.37 260 GLN B N 1
ATOM 4382 C CA . GLN B 1 260 ? -39.387 11.292 -38.532 1.00 49.74 260 GLN B CA 1
ATOM 4383 C C . GLN B 1 260 ? -39.577 10.863 -37.112 1.00 46.86 260 GLN B C 1
ATOM 4384 O O . GLN B 1 260 ? -39.022 9.873 -36.698 1.00 41.82 260 GLN B O 1
ATOM 4390 N N . ASP B 1 261 ? -40.366 11.600 -36.359 1.00 46.55 261 ASP B N 1
ATOM 4391 C CA . ASP B 1 261 ? -40.530 11.312 -34.956 1.00 43.23 261 ASP B CA 1
ATOM 4392 C C . ASP B 1 261 ? -41.134 9.975 -34.713 1.00 41.55 261 ASP B C 1
ATOM 4393 O O . ASP B 1 261 ? -41.900 9.483 -35.519 1.00 40.67 261 ASP B O 1
ATOM 4398 N N . LEU B 1 262 ? -40.801 9.384 -33.578 1.00 43.44 262 LEU B N 1
ATOM 4399 C CA . LEU B 1 262 ? -41.265 8.055 -33.265 1.00 38.58 262 LEU B CA 1
ATOM 4400 C C . LEU B 1 262 ? -42.159 8.041 -32.089 1.00 41.00 262 LEU B C 1
ATOM 4401 O O . LEU B 1 262 ? -41.818 8.564 -31.053 1.00 43.52 262 LEU B O 1
ATOM 4406 N N . TYR B 1 263 ? -43.323 7.440 -32.252 1.00 41.20 263 TYR B N 1
ATOM 4407 C CA . TYR B 1 263 ? -44.242 7.296 -31.158 1.00 43.59 263 TYR B CA 1
ATOM 4408 C C . TYR B 1 263 ? -44.430 5.802 -31.032 1.00 45.53 263 TYR B C 1
ATOM 4409 O O . TYR B 1 263 ? -44.631 5.129 -32.020 1.00 46.44 263 TYR B O 1
ATOM 4418 N N . VAL B 1 264 ? -44.329 5.266 -29.828 1.00 49.21 264 VAL B N 1
ATOM 4419 C CA . VAL B 1 264 ? -44.371 3.823 -29.627 1.00 51.03 264 VAL B CA 1
ATOM 4420 C C . VAL B 1 264 ? -45.397 3.429 -28.608 1.00 57.98 264 VAL B C 1
ATOM 4421 O O . VAL B 1 264 ? -45.418 3.957 -27.519 1.00 60.79 264 VAL B O 1
ATOM 4425 N N . LYS B 1 265 ? -46.234 2.469 -28.951 1.00 59.01 265 LYS B N 1
ATOM 4426 C CA . LYS B 1 265 ? -47.263 2.001 -28.049 1.00 58.00 265 LYS B CA 1
ATOM 4427 C C . LYS B 1 265 ? -46.665 1.179 -26.947 1.00 57.59 265 LYS B C 1
ATOM 4428 O O . LYS B 1 265 ? -45.876 0.287 -27.193 1.00 65.60 265 LYS B O 1
ATOM 4434 N N . PRO B 1 266 ? -47.055 1.466 -25.686 1.00 56.73 266 PRO B N 1
ATOM 4435 C CA . PRO B 1 266 ? -46.419 0.622 -24.686 1.00 58.64 266 PRO B CA 1
ATOM 4436 C C . PRO B 1 266 ? -46.945 -0.783 -24.663 1.00 65.27 266 PRO B C 1
ATOM 4437 O O . PRO B 1 266 ? -46.188 -1.716 -24.447 1.00 64.40 266 PRO B O 1
ATOM 4441 N N . LYS B 1 267 ? -48.224 -0.948 -24.917 1.00 61.45 267 LYS B N 1
ATOM 4442 C CA . LYS B 1 267 ? -48.811 -2.252 -24.802 1.00 66.24 267 LYS B CA 1
ATOM 4443 C C . LYS B 1 267 ? -49.966 -2.321 -25.749 1.00 67.96 267 LYS B C 1
ATOM 4444 O O . LYS B 1 267 ? -50.752 -1.393 -25.829 1.00 76.74 267 LYS B O 1
ATOM 4450 N N . VAL B 1 268 ? -50.060 -3.393 -26.516 1.00 70.19 268 VAL B N 1
ATOM 4451 C CA . VAL B 1 268 ? -51.210 -3.570 -27.373 1.00 74.61 268 VAL B CA 1
ATOM 4452 C C . VAL B 1 268 ? -51.855 -4.850 -26.900 1.00 74.34 268 VAL B C 1
ATOM 4453 O O . VAL B 1 268 ? -51.169 -5.797 -26.594 1.00 77.72 268 VAL B O 1
ATOM 4457 N N . GLN B 1 269 ? -53.174 -4.856 -26.773 1.00 70.00 269 GLN B N 1
ATOM 4458 C CA . GLN B 1 269 ? -53.891 -6.016 -26.270 1.00 79.01 269 GLN B CA 1
ATOM 4459 C C . GLN B 1 269 ? -53.393 -6.503 -24.937 1.00 81.69 269 GLN B C 1
ATOM 4460 O O . GLN B 1 269 ? -53.387 -7.702 -24.687 1.00 83.98 269 GLN B O 1
ATOM 4466 N N . ASP B 1 270 ? -53.002 -5.584 -24.065 1.00 74.76 270 ASP B N 1
ATOM 4467 C CA . ASP B 1 270 ? -52.482 -5.937 -22.746 1.00 75.86 270 ASP B CA 1
ATOM 4468 C C . ASP B 1 270 ? -51.278 -6.841 -22.846 1.00 84.08 270 ASP B C 1
ATOM 4469 O O . ASP B 1 270 ? -50.974 -7.581 -21.922 1.00 91.22 270 ASP B O 1
ATOM 4474 N N . THR B 1 271 ? -50.564 -6.783 -23.963 1.00 85.33 271 THR B N 1
ATOM 4475 C CA . THR B 1 271 ? -49.329 -7.542 -24.070 1.00 76.01 271 THR B CA 1
ATOM 4476 C C . THR B 1 271 ? -48.199 -6.657 -24.519 1.00 65.29 271 THR B C 1
ATOM 4477 O O . THR B 1 271 ? -48.393 -5.757 -25.312 1.00 69.02 271 THR B O 1
ATOM 4481 N N . TYR B 1 272 ? -47.013 -6.887 -23.992 1.00 64.87 272 TYR B N 1
ATOM 4482 C CA . TYR B 1 272 ? -45.845 -6.111 -24.381 1.00 61.98 272 TYR B CA 1
ATOM 4483 C C . TYR B 1 272 ? -45.093 -6.794 -25.500 1.00 57.68 272 TYR B C 1
ATOM 4484 O O . TYR B 1 272 ? -45.153 -8.003 -25.628 1.00 54.80 272 TYR B O 1
ATOM 4493 N N . LEU B 1 273 ? -44.364 -6.028 -26.297 1.00 53.12 273 LEU B N 1
ATOM 4494 C CA . LEU B 1 273 ? -43.645 -6.571 -27.442 1.00 46.10 273 LEU B CA 1
ATOM 4495 C C . LEU B 1 273 ? -42.575 -7.579 -27.116 1.00 46.08 273 LEU B C 1
ATOM 4496 O O . LEU B 1 273 ? -42.439 -8.564 -27.806 1.00 44.23 273 LEU B O 1
ATOM 4501 N N . TYR B 1 274 ? -41.793 -7.343 -26.085 1.00 45.78 274 TYR B N 1
ATOM 4502 C CA . TYR B 1 274 ? -40.704 -8.246 -25.776 1.00 45.22 274 TYR B CA 1
ATOM 4503 C C . TYR B 1 274 ? -41.260 -9.610 -25.525 1.00 50.95 274 TYR B C 1
ATOM 4504 O O . TYR B 1 274 ? -40.716 -10.598 -25.977 1.00 46.23 274 TYR B O 1
ATOM 4513 N N . SER B 1 275 ? -42.369 -9.673 -24.824 1.00 51.87 275 SER B N 1
ATOM 4514 C CA . SER B 1 275 ? -42.941 -10.937 -24.475 1.00 44.86 275 SER B CA 1
ATOM 4515 C C . SER B 1 275 ? -43.448 -11.660 -25.683 1.00 54.31 275 SER B C 1
ATOM 4516 O O . SER B 1 275 ? -43.304 -12.864 -25.788 1.00 58.94 275 SER B O 1
ATOM 4519 N N . GLU B 1 276 ? -44.023 -10.933 -26.618 1.00 50.61 276 GLU B N 1
ATOM 4520 C CA . GLU B 1 276 ? -44.510 -11.540 -27.836 1.00 53.35 276 GLU B CA 1
ATOM 4521 C C . GLU B 1 276 ? -43.386 -12.032 -28.706 1.00 53.29 276 GLU B C 1
ATOM 4522 O O . GLU B 1 276 ? -43.484 -13.096 -29.284 1.00 57.60 276 GLU B O 1
ATOM 4528 N N . LEU B 1 277 ? -42.322 -11.258 -28.818 1.00 49.98 277 LEU B N 1
ATOM 4529 C CA . LEU B 1 277 ? -41.163 -11.658 -29.595 1.00 46.52 277 LEU B CA 1
ATOM 4530 C C . LEU B 1 277 ? -40.472 -12.872 -29.029 1.00 45.13 277 LEU B C 1
ATOM 4531 O O . LEU B 1 277 ? -39.950 -13.688 -29.757 1.00 49.76 277 LEU B O 1
ATOM 4536 N N . MET B 1 278 ? -40.403 -12.966 -27.726 1.00 41.76 278 MET B N 1
ATOM 4537 C CA . MET B 1 278 ? -39.779 -14.096 -27.087 1.00 44.58 278 MET B CA 1
ATOM 4538 C C 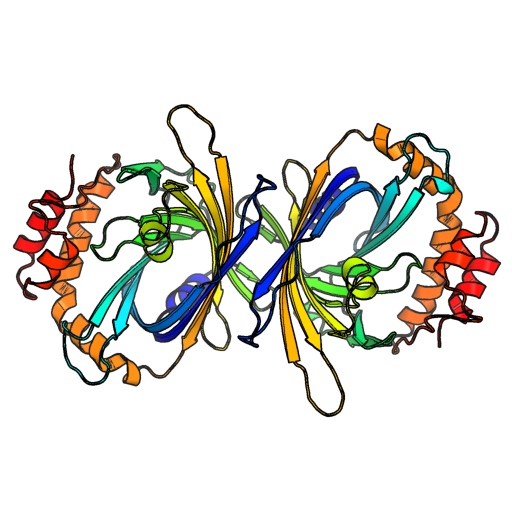. MET B 1 278 ? -40.504 -15.387 -27.306 1.00 50.32 278 MET B C 1
ATOM 4539 O O . MET B 1 278 ? -39.899 -16.430 -27.274 1.00 55.92 278 MET B O 1
ATOM 4544 N N . LYS B 1 279 ? -41.812 -15.345 -27.435 1.00 50.61 279 LYS B N 1
ATOM 4545 C CA . LYS B 1 279 ? -42.588 -16.532 -27.724 1.00 46.81 279 LYS B CA 1
ATOM 4546 C C . LYS B 1 279 ? -42.281 -17.062 -29.087 1.00 47.45 279 LYS B C 1
ATOM 4547 O O . LYS B 1 279 ? -42.463 -18.240 -29.345 1.00 60.92 279 LYS B O 1
ATOM 4553 N N . LEU B 1 280 ? -41.863 -16.200 -29.982 1.00 42.67 280 LEU B N 1
ATOM 4554 C CA . LEU B 1 280 ? -41.578 -16.581 -31.341 1.00 43.33 280 LEU B CA 1
ATOM 4555 C C . LEU B 1 280 ? -40.382 -17.481 -31.479 1.00 45.95 280 LEU B C 1
ATOM 4556 O O . LEU B 1 280 ? -39.533 -17.533 -30.612 1.00 42.54 280 LEU B O 1
ATOM 4561 N N . GLU B 1 281 ? -40.329 -18.219 -32.568 1.00 45.63 281 GLU B N 1
ATOM 4562 C CA . GLU B 1 281 ? -39.261 -19.160 -32.793 1.00 46.65 281 GLU B CA 1
ATOM 4563 C C . GLU B 1 281 ? -38.188 -18.572 -33.694 1.00 41.79 281 GLU B C 1
ATOM 4564 O O . GLU B 1 281 ? -38.449 -17.592 -34.355 1.00 45.89 281 GLU B O 1
ATOM 4570 N N . PRO B 1 282 ? -36.984 -19.188 -33.775 1.00 39.98 282 PRO B N 1
ATOM 4571 C CA . PRO B 1 282 ? -35.928 -18.486 -34.499 1.00 39.51 282 PRO B CA 1
ATOM 4572 C C . PRO B 1 282 ? -36.152 -18.112 -35.942 1.00 40.35 282 PRO B C 1
ATOM 4573 O O . PRO B 1 282 ? -35.557 -17.159 -36.409 1.00 36.96 282 PRO B O 1
ATOM 4577 N N . GLN B 1 283 ? -36.988 -18.841 -36.647 1.00 42.88 283 GLN B N 1
ATOM 4578 C CA . GLN B 1 283 ? -37.168 -18.617 -38.073 1.00 39.69 283 GLN B CA 1
ATOM 4579 C C . GLN B 1 283 ? -38.353 -17.760 -38.428 1.00 39.48 283 GLN B C 1
ATOM 4580 O O . GLN B 1 283 ? -38.556 -17.449 -39.582 1.00 37.40 283 GLN B O 1
ATOM 4586 N N . GLN B 1 284 ? -39.113 -17.348 -37.428 1.00 35.18 284 GLN B N 1
ATOM 4587 C CA . GLN B 1 284 ? -40.287 -16.536 -37.645 1.00 39.92 284 GLN B CA 1
ATOM 4588 C C . GLN B 1 284 ? -39.954 -15.086 -37.791 1.00 39.68 284 GLN B C 1
ATOM 4589 O O . GLN B 1 284 ? -40.504 -14.250 -37.108 1.00 36.90 284 GLN B O 1
ATOM 4595 N N . THR B 1 285 ? -39.068 -14.785 -38.712 1.00 42.83 285 THR B N 1
ATOM 4596 C CA . THR B 1 285 ? -38.634 -13.435 -38.971 1.00 42.62 285 THR B CA 1
ATOM 4597 C C . THR B 1 285 ? -39.724 -12.510 -39.441 1.00 42.73 285 THR B C 1
ATOM 4598 O O . THR B 1 285 ? -39.845 -11.406 -38.952 1.00 47.58 285 THR B O 1
ATOM 4602 N N . THR B 1 286 ? -40.522 -12.945 -40.392 1.00 42.53 286 THR B N 1
ATOM 4603 C CA . THR B 1 286 ? -41.569 -12.117 -40.939 1.00 42.67 286 THR B CA 1
ATOM 4604 C C . THR B 1 286 ? -42.523 -11.734 -39.863 1.00 46.63 286 THR B C 1
ATOM 4605 O O . THR B 1 286 ? -42.938 -10.594 -39.772 1.00 50.49 286 THR B O 1
ATOM 4609 N N . GLU B 1 287 ? -42.857 -12.677 -39.013 1.00 45.55 287 GLU B N 1
ATOM 4610 C CA . GLU B 1 287 ? -43.805 -12.437 -37.951 1.00 43.02 287 GLU B CA 1
ATOM 4611 C C . GLU B 1 287 ? -43.323 -11.422 -36.975 1.00 43.02 287 GLU B C 1
ATOM 4612 O O . GLU B 1 287 ? -44.098 -10.644 -36.457 1.00 41.88 287 GLU B O 1
ATOM 4618 N N . ALA B 1 288 ? -42.033 -11.417 -36.722 1.00 49.64 288 ALA B N 1
ATOM 4619 C CA . ALA B 1 288 ? -41.449 -10.491 -35.787 1.00 41.49 288 ALA B CA 1
ATOM 4620 C C . ALA B 1 288 ? -41.565 -9.096 -36.275 1.00 41.60 288 ALA B C 1
ATOM 4621 O O . ALA B 1 288 ? -41.872 -8.195 -35.523 1.00 45.50 288 ALA B O 1
ATOM 4623 N N . LYS B 1 289 ? -41.310 -8.902 -37.545 1.00 37.17 289 LYS B N 1
ATOM 4624 C CA . LYS B 1 289 ? -41.347 -7.585 -38.106 1.00 43.53 289 LYS B CA 1
ATOM 4625 C C . LYS B 1 289 ? -42.738 -7.014 -38.054 1.00 44.16 289 LYS B C 1
ATOM 4626 O O . LYS B 1 289 ? -42.915 -5.832 -37.836 1.00 45.83 289 LYS B O 1
ATOM 4632 N N . GLU B 1 290 ? -43.739 -7.850 -38.213 1.00 47.80 290 GLU B N 1
ATOM 4633 C CA . GLU B 1 290 ? -45.113 -7.400 -38.187 1.00 45.82 290 GLU B CA 1
ATOM 4634 C C . GLU B 1 290 ? -45.463 -6.988 -36.801 1.00 45.48 290 GLU B C 1
ATOM 4635 O O . GLU B 1 290 ? -46.242 -6.079 -36.604 1.00 45.58 290 GLU B O 1
ATOM 4641 N N . LEU B 1 291 ? -44.884 -7.651 -35.827 1.00 43.79 291 LEU B N 1
ATOM 4642 C CA . LEU B 1 291 ? -45.128 -7.318 -34.445 1.00 42.88 291 LEU B CA 1
ATOM 4643 C C . LEU B 1 291 ? -44.571 -5.951 -34.072 1.00 46.96 291 LEU B C 1
ATOM 4644 O O . LEU B 1 291 ? -45.201 -5.213 -33.355 1.00 51.69 291 LEU B O 1
ATOM 4649 N N . VAL B 1 292 ? -43.396 -5.599 -34.564 1.00 46.83 292 VAL B N 1
ATOM 4650 C CA . VAL B 1 292 ? -42.789 -4.310 -34.264 1.00 45.61 292 VAL B CA 1
ATOM 4651 C C . VAL B 1 292 ? -43.639 -3.216 -34.816 1.00 47.70 292 VAL B C 1
ATOM 4652 O O . VAL B 1 292 ? -43.878 -2.221 -34.155 1.00 48.69 292 VAL B O 1
ATOM 4656 N N . LYS B 1 293 ? -44.122 -3.400 -36.030 1.00 47.36 293 LYS B N 1
ATOM 4657 C CA . LYS B 1 293 ? -44.970 -2.414 -36.661 1.00 42.37 293 LYS B CA 1
ATOM 4658 C C . LYS B 1 293 ? -46.269 -2.249 -35.935 1.00 45.12 293 LYS B C 1
ATOM 4659 O O . LYS B 1 293 ? -46.960 -1.269 -36.129 1.00 45.36 293 LYS B O 1
ATOM 4665 N N . LYS B 1 294 ? -46.611 -3.198 -35.089 1.00 45.38 294 LYS B N 1
ATOM 4666 C CA . LYS B 1 294 ? -47.880 -3.156 -34.412 1.00 45.72 294 LYS B CA 1
ATOM 4667 C C . LYS B 1 294 ? -47.749 -2.334 -33.176 1.00 51.53 294 LYS B C 1
ATOM 4668 O O . LYS B 1 294 ? -48.736 -1.935 -32.584 1.00 59.45 294 LYS B O 1
ATOM 4674 N N . TYR B 1 295 ? -46.521 -2.052 -32.787 1.00 53.28 295 TYR B N 1
ATOM 4675 C CA . TYR B 1 295 ? -46.284 -1.251 -31.606 1.00 52.21 295 TYR B CA 1
ATOM 4676 C C . TYR B 1 295 ? -45.800 0.130 -31.973 1.00 50.35 295 TYR B C 1
ATOM 4677 O O . TYR B 1 295 ? -45.529 0.929 -31.114 1.00 53.37 295 TYR B O 1
ATOM 4686 N N . ILE B 1 296 ? -45.738 0.435 -33.259 1.00 48.68 296 ILE B N 1
ATOM 4687 C CA . ILE B 1 296 ? -45.345 1.753 -33.723 1.00 42.80 296 ILE B CA 1
ATOM 4688 C C . ILE B 1 296 ? -46.590 2.492 -34.114 1.00 58.20 296 ILE B C 1
ATOM 4689 O O . ILE B 1 296 ? -47.295 2.065 -35.018 1.00 62.80 296 ILE B O 1
ATOM 4694 N N . VAL B 1 297 ? -46.880 3.605 -33.449 1.00 65.48 297 VAL B N 1
ATOM 4695 C CA . VAL B 1 297 ? -48.113 4.336 -33.692 1.00 58.60 297 VAL B CA 1
ATOM 4696 C C . VAL B 1 297 ? -48.275 4.903 -35.062 1.00 59.91 297 VAL B C 1
ATOM 4697 O O . VAL B 1 297 ? -49.312 4.700 -35.682 1.00 68.50 297 VAL B O 1
ATOM 4701 N N . LYS B 1 298 ? -47.245 5.530 -35.580 1.00 66.09 298 LYS B N 1
ATOM 4702 C CA . LYS B 1 298 ? -47.363 6.222 -36.857 1.00 77.66 298 LYS B CA 1
ATOM 4703 C C . LYS B 1 298 ? -48.700 6.123 -37.596 1.00 67.62 298 LYS B C 1
ATOM 4704 O O . LYS B 1 298 ? -49.351 7.135 -37.848 1.00 63.76 298 LYS B O 1
#

Organism: Riemerella anatipestifer (strain ATCC 11845 / DSM 15868 / JCM 9532 / NCTC 11014) (NCBI:txid693978)

Secondary structure (DSSP, 8-state):
--HHHHHHGGG-EEEEEEEEEEE---S-TT--PPPPEEEEEEEEEEEEEEETTEEEEEEEEES-TT--GGGGEEEEEEEEEEET--EEEEEEETTEEEEEE--TTTTTTEEEEEEE-TTS-EEEEEEEEEEEETTEEEEEEEEEEPPPHHHHTT--S-SEEEEEEEEEE-SSEEEEEEEEEEEE--SSS--EEEEEEEEEEEEEEE-GGGGHHHHHHHHHHHHHHHHHHHHHHHHHTT-S-EEB-S-BTTB-HHHHHTT--TT-HHHHHHHHTTSB-/-THHHHHHTTS-EEEEEEEEEEE---S-TT--PPPPEEEEEEEEEEEEEE-SSEEEEEEEEES-TT--GGGSEEEEEEEEEEET--EEEEEEETTEEEEEEPPTTTSTT-EEEEEE-TTS-EEEEEEE--EEETTEEEEEEEEEE---HHHHTT--S-SEEEEEEEEEEETTEEEEEEEEEEEE--TTS--EEEEEEEEEEEEEEE-GGGGHHHHHHHHHHHHHHHHHHHHHHHHHTTT--EEB-S-BTTB-HHHHHHHS-TT-HHHHHHHHHHSB--

Foldseek 3Di:
DVVQVVQVCLQFAKWKKWKKKFFDDFPPPPDDTDDIDIDIFIWGWDFPDDDPFKTKIWIKTQCDLVDAALVRIATAKMKMKGALDQWFWADDFDQKTAIGGHDSVVRHQKIKIWIAGSLRATWWIWMWHWDCPPVWTKTWTKGKGADDPVDVVPDPPAGIKIWIWMWIADPQGIKIWIWIWGWHDDDPDHTHTGTIMIMIMDIGHDDRVSCVSVVVNCVFQVVLVVLSNVLSCVVRVVRGMWGFAQDDPNHGLSVVSSVDGSPPNVVNSVSRVVGTD/DCVLVVQVCLQFAKWKKWKWKFFDDFPDPVDDTDDIDIDIFIWGWDFLDDDPFKTKIWIKTQQDLVDAADVRIQTFKMKMKGALAQWFWADDWDQKTAIGGHDSVVRHQKIKIWIAGSLRATFWIWIFHWDCPPVWTKTWTKGKGADDPVEVVPDDPATIKIWTWMWTADPQGIKIKTWIFGWHDDPPDDIHGGTIMIIIMDIGHDHRVSVVNVVVRCVFQVQQSVLSNVLSVVVSVVNGMWGFAQADPNHGLSVVSSVDGRVPNVVNSVSRVVGTDD

InterPro domains:
  IPR046715 Protein of unknown function DUF6607 [PF20311] (10-290)

Nearest PDB structures (foldseek):
  3prn-assembly1_A  TM=1.984E-01  e=1.276E-01  Pseudogemmobacter blasticus
  1h6s-assembly1_1  TM=1.800E-01  e=1.662E-01  Pseudogemmobacter blasticus
  4kr4-assembly1_A  TM=2.200E-01  e=2.821E-01  Salmonella enterica subsp. enterica serovar Typhi
  2prn-assembly1_A  TM=1.850E-01  e=2.974E-01  Pseudogemmobacter blasticus
  6wil-assembly1_A  TM=1.961E-01  e=1.115E+00  Acinetobacter baumannii ACICU